Protein AF-V9KA18-F1 (afdb_monomer)

Organism: Callorhinchus milii (NCBI:txid7868)

Mean predicted aligned error: 13.76 Å

Secondary structure (DSSP, 8-state):
-HHHHHHHHHHHHHHHHTTSSGGGG-GGGS-B-TTSPBP---HHHHHHHHHHHHHHHHHHHHHHTT-HHHHHHHHHHHHHHHTTS-HHHHHH-SHHHHHHHHHHHHHHHTT-GGGHHHHHHHHHHHHHHHHHHH-TTSHHHHHHHS--TTTHHHHHHHHHHHHHHHHHTT-HHHHHHHHHHHHHHHHHH---HHHHHHHHHTT--HHHHHHHHHHTTT-HHHHHHHHHHHHHHHHHHHHHHHHHHHHHHHHHHHHHHTTT--HHHHHHHHHHTTT-HHHHHHHHHH-GGGG-TTTTSPSS-------HHHHHHHHHTT--HHHHHHHHHHTTT-HHHHHHHHHHTTT---HHHHSS---PPP-----S-HHHHHHHHHHHHHHHHHHTTS-SSTTGGG----HHHHHHHHHHHHHHHHHHHH--

Solvent-accessible surface area (backbone atoms only — not comparable to full-atom values): 23357 Å² total; per-residue (Å²): 111,69,67,63,53,48,49,50,50,16,26,50,48,47,38,71,32,74,72,46,46,90,64,76,77,52,68,64,73,54,58,48,47,102,82,72,46,76,55,94,65,61,74,84,39,43,40,35,45,38,32,14,53,48,31,36,32,49,12,49,52,27,46,78,69,67,37,39,71,65,11,40,57,29,34,53,53,14,52,61,29,48,69,70,39,56,72,66,60,61,47,70,44,58,65,65,26,53,48,31,51,51,45,41,50,30,33,62,79,67,65,44,67,91,45,50,68,59,40,53,54,31,48,51,53,18,52,59,36,46,32,64,56,22,31,89,82,39,55,51,34,30,76,74,69,76,49,52,49,52,64,47,54,56,53,26,53,49,29,37,52,51,14,55,54,29,46,80,69,68,38,56,70,64,15,51,52,26,41,50,54,20,48,56,45,45,67,71,58,58,67,60,68,68,58,30,53,54,42,33,76,76,74,41,50,68,60,55,26,48,54,21,20,36,58,37,80,65,33,67,68,57,11,52,52,52,46,53,51,49,53,50,54,51,50,51,50,55,50,52,52,53,52,50,53,52,49,55,51,51,51,50,37,50,57,38,35,75,74,71,42,52,71,66,36,29,49,50,30,26,57,78,32,36,69,30,68,66,53,15,46,52,48,53,75,74,32,68,81,58,67,56,82,75,72,78,54,80,73,95,74,75,72,61,81,73,47,72,66,62,34,47,58,46,24,72,75,74,38,51,62,69,44,30,46,55,31,25,64,74,48,66,60,36,63,67,63,24,50,53,54,27,64,76,41,81,48,45,84,59,71,72,68,78,74,48,80,90,76,81,82,89,85,88,78,96,66,88,51,66,67,58,52,53,50,54,50,54,52,49,55,40,34,51,63,51,51,72,47,48,62,94,48,89,60,54,88,56,67,67,86,56,59,70,58,50,52,51,50,52,53,54,52,54,50,50,53,53,53,54,64,72,75,107

Foldseek 3Di:
DVVLVLLLLLLLLCLVCVLFDPVVLQLQLQDDAPLSHGDDDDNQLSSLQSSLVLLQLVLVLCVVVVNLVSSLVSLVVSLVSVVSHDPVVLLRDLSNLLSLLSNLVSCVSVVVLVCLVVNVVSLVVSLVSLCSHQNNVSVNVCVVPVFCQLVLVSVLSSLLSVLVSCVSVVNLVSNVVSLVVSVVSCVQLAEDVVLLVVLVVVVDDSLLSSVLCSRVSNDNVSSNVVSVVVVVSVVVVVVVVVVVVVVLLVVLLVVVVVVPFDSQLSVVLCVVRSNDSVSSVVCPVPDVVSRDPPVPPPDPPPPLPQDPVLLVVLVVVVADSVLSVLLCSLVVNDSVSSNVQCVVVVRHHDPVSVPDDDDDDDDDDPDDVVVVVVVVVSSVVSNVVSSVSRDSDNSVSSSDNCPVSVVSSVVSVVVSVVVVVVVD

Structure (mmCIF, N/CA/C/O backbone):
data_AF-V9KA18-F1
#
_entry.id   AF-V9KA18-F1
#
loop_
_atom_site.group_PDB
_atom_site.id
_atom_site.type_symbol
_atom_site.label_atom_id
_atom_site.label_alt_id
_atom_site.label_comp_id
_atom_site.label_asym_id
_atom_site.label_entity_id
_atom_site.label_seq_id
_atom_site.pdbx_PDB_ins_code
_atom_site.Cartn_x
_atom_site.Cartn_y
_atom_site.Cartn_z
_atom_site.occupancy
_atom_site.B_iso_or_equiv
_atom_site.auth_seq_id
_atom_site.auth_comp_id
_atom_site.auth_asym_id
_atom_site.auth_atom_id
_atom_s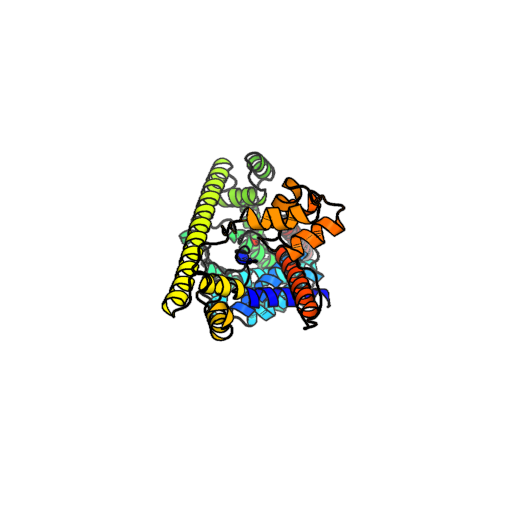ite.pdbx_PDB_model_num
ATOM 1 N N . THR A 1 1 ? -13.739 -15.375 -12.614 1.00 59.53 1 THR A N 1
ATOM 2 C CA . THR A 1 1 ? -12.622 -16.321 -12.857 1.00 59.53 1 THR A CA 1
ATOM 3 C C . THR A 1 1 ? -11.679 -15.851 -13.959 1.00 59.53 1 THR A C 1
ATOM 5 O O . THR A 1 1 ? -10.489 -15.765 -13.699 1.00 59.53 1 THR A O 1
ATOM 8 N N . LEU A 1 2 ? -12.179 -15.458 -15.142 1.00 61.69 2 LEU A N 1
ATOM 9 C CA . LEU A 1 2 ? -11.353 -14.976 -16.269 1.00 61.69 2 LEU A CA 1
ATOM 10 C C . LEU A 1 2 ? -10.504 -13.725 -15.956 1.00 61.69 2 LEU A C 1
ATOM 12 O O . LEU A 1 2 ? -9.300 -13.747 -16.187 1.00 61.69 2 LEU A O 1
ATOM 16 N N . PHE A 1 3 ? -11.082 -12.674 -15.359 1.00 65.62 3 PHE A N 1
ATOM 17 C CA . PHE A 1 3 ? -10.333 -11.456 -14.996 1.00 65.62 3 PHE A CA 1
ATOM 18 C C . PHE A 1 3 ? -9.214 -11.714 -13.973 1.00 65.62 3 PHE A C 1
ATOM 20 O O . PHE A 1 3 ? -8.091 -11.266 -14.173 1.00 65.62 3 PHE A O 1
ATOM 27 N N . ARG A 1 4 ? -9.471 -12.528 -12.938 1.00 76.06 4 ARG A N 1
ATOM 28 C CA . ARG A 1 4 ? -8.441 -12.955 -11.968 1.00 76.06 4 ARG A CA 1
ATOM 29 C C . ARG A 1 4 ? -7.307 -13.737 -12.633 1.00 76.06 4 ARG A C 1
ATOM 31 O O . ARG A 1 4 ? -6.144 -13.482 -12.340 1.00 76.06 4 ARG A O 1
ATOM 38 N N . SER A 1 5 ? -7.630 -14.631 -13.572 1.00 80.44 5 SER A N 1
ATOM 39 C CA . SER A 1 5 ? -6.621 -15.353 -14.360 1.00 80.44 5 SER A CA 1
ATOM 40 C C . SER A 1 5 ? -5.790 -14.413 -15.237 1.00 80.44 5 SER A C 1
ATOM 42 O O . SER A 1 5 ? -4.588 -14.621 -15.379 1.00 80.44 5 SER A O 1
ATOM 44 N N . ARG A 1 6 ? -6.410 -13.374 -15.811 1.00 84.19 6 ARG A N 1
ATOM 45 C CA . ARG A 1 6 ? -5.726 -12.376 -16.641 1.00 84.19 6 ARG A CA 1
ATOM 46 C C . ARG A 1 6 ? -4.792 -11.489 -15.814 1.00 84.19 6 ARG A C 1
ATOM 48 O O . ARG A 1 6 ? -3.636 -11.339 -16.191 1.00 84.19 6 ARG A O 1
ATOM 55 N N . THR A 1 7 ? -5.244 -10.983 -14.663 1.00 83.50 7 THR A N 1
ATOM 56 C CA . THR A 1 7 ? -4.387 -10.224 -13.733 1.00 83.50 7 THR A CA 1
ATOM 57 C C . THR A 1 7 ? -3.218 -11.073 -13.243 1.00 83.50 7 THR A C 1
ATOM 59 O O . THR A 1 7 ? -2.086 -10.603 -13.249 1.00 83.50 7 THR A O 1
ATOM 62 N N . ARG A 1 8 ? -3.465 -12.340 -12.872 1.00 84.69 8 ARG A N 1
ATOM 63 C CA . ARG A 1 8 ? -2.402 -13.272 -12.472 1.00 84.69 8 ARG A CA 1
ATOM 64 C C . ARG A 1 8 ? -1.380 -13.457 -13.595 1.00 84.69 8 ARG A C 1
ATOM 66 O O . ARG A 1 8 ? -0.191 -13.334 -13.332 1.00 84.69 8 ARG A O 1
ATOM 73 N N . LYS A 1 9 ? -1.827 -13.650 -14.842 1.00 85.81 9 LYS A N 1
ATOM 74 C CA . LYS A 1 9 ? -0.933 -13.719 -16.009 1.00 85.81 9 LYS A CA 1
ATOM 75 C C . LYS A 1 9 ? -0.104 -12.438 -16.162 1.00 85.81 9 LYS A C 1
ATOM 77 O O . LYS A 1 9 ? 1.099 -12.524 -16.365 1.00 85.81 9 LYS A O 1
ATOM 82 N N . GLY A 1 10 ? -0.708 -11.259 -16.012 1.00 83.56 10 GLY A N 1
ATOM 83 C CA . GLY A 1 10 ? 0.020 -9.986 -16.070 1.00 83.56 10 GLY A CA 1
ATOM 84 C C . GLY A 1 10 ? 1.056 -9.816 -14.967 1.00 83.56 10 GLY A C 1
ATOM 85 O O . GLY A 1 10 ? 2.183 -9.414 -15.234 1.00 83.56 10 GLY A O 1
ATOM 86 N N . ALA A 1 11 ? 0.709 -10.197 -13.742 1.00 81.06 11 ALA A N 1
ATOM 87 C CA . ALA A 1 11 ? 1.622 -10.173 -12.610 1.00 81.06 11 ALA A CA 1
ATOM 88 C C . ALA A 1 11 ? 2.770 -11.190 -12.761 1.00 81.06 11 ALA A C 1
ATOM 90 O O . ALA A 1 11 ? 3.915 -10.898 -12.426 1.00 81.06 11 ALA A O 1
ATOM 91 N N . GLU A 1 12 ? 2.500 -12.369 -13.325 1.00 83.25 12 GLU A N 1
ATOM 92 C CA . GLU A 1 12 ? 3.531 -13.350 -13.672 1.00 83.25 12 GLU A CA 1
ATOM 93 C C . GLU A 1 12 ? 4.457 -12.843 -14.778 1.00 83.25 12 GLU A C 1
ATOM 95 O O . GLU A 1 12 ? 5.667 -13.060 -14.691 1.00 83.25 12 GLU A O 1
ATOM 100 N N . LEU A 1 13 ? 3.913 -12.160 -15.790 1.00 79.69 13 LEU A N 1
ATOM 101 C CA . LEU A 1 13 ? 4.702 -11.506 -16.829 1.00 79.69 13 LEU A CA 1
ATOM 102 C C . LEU A 1 13 ? 5.580 -10.412 -16.216 1.00 79.69 13 LEU A C 1
ATOM 104 O O . LEU A 1 13 ? 6.781 -10.423 -16.462 1.00 79.69 13 LEU A O 1
ATOM 108 N N . LEU A 1 14 ? 5.042 -9.552 -15.347 1.00 76.56 14 LEU A N 1
ATOM 109 C CA . LEU A 1 14 ? 5.819 -8.550 -14.606 1.00 76.56 14 LEU A CA 1
ATOM 110 C C . LEU A 1 14 ? 6.937 -9.184 -13.772 1.00 76.56 14 LEU A C 1
ATOM 112 O O . LEU A 1 14 ? 8.070 -8.716 -13.799 1.00 76.56 14 LEU A O 1
ATOM 116 N N . ALA A 1 15 ? 6.658 -10.287 -13.080 1.00 72.75 15 ALA A N 1
ATOM 117 C CA . ALA A 1 15 ? 7.648 -10.984 -12.267 1.00 72.75 15 ALA A CA 1
ATOM 118 C C . ALA A 1 15 ? 8.763 -11.641 -13.102 1.00 72.75 15 ALA A C 1
ATOM 120 O O . ALA A 1 15 ? 9.920 -11.653 -12.689 1.00 72.75 15 ALA A O 1
ATOM 121 N N . GLN A 1 16 ? 8.431 -12.173 -14.282 1.00 69.81 16 GLN A N 1
ATOM 122 C CA . GLN A 1 16 ? 9.397 -12.761 -15.221 1.00 69.81 16 GLN A CA 1
ATOM 123 C C . GLN A 1 16 ? 10.212 -11.693 -15.967 1.00 69.81 16 GLN A C 1
ATOM 125 O O . GLN A 1 16 ? 11.377 -11.916 -16.303 1.00 69.81 16 GLN A O 1
ATOM 130 N N . HIS A 1 17 ? 9.608 -10.527 -16.209 1.00 60.56 17 HIS A N 1
ATOM 131 C CA . HIS A 1 17 ? 10.189 -9.429 -16.978 1.00 60.56 17 HIS A CA 1
ATOM 132 C C . HIS A 1 17 ? 10.737 -8.286 -16.115 1.00 60.56 17 HIS A C 1
ATOM 134 O O . HIS A 1 17 ? 11.317 -7.355 -16.669 1.00 60.56 17 HIS A O 1
ATOM 140 N N . GLY A 1 18 ? 10.652 -8.369 -14.783 1.00 50.78 18 GLY A N 1
ATOM 141 C CA . GLY A 1 18 ? 11.200 -7.389 -13.833 1.00 50.78 18 GLY A CA 1
ATOM 142 C C . GLY A 1 18 ? 12.729 -7.245 -13.867 1.00 50.78 18 GLY A C 1
ATOM 143 O O . GLY A 1 18 ? 13.289 -6.416 -13.160 1.00 50.78 18 GLY A O 1
ATOM 144 N N . GLU A 1 19 ? 13.416 -8.038 -14.695 1.00 48.03 19 GLU A N 1
ATOM 145 C CA . GLU A 1 19 ? 14.830 -7.853 -15.065 1.00 48.03 19 GLU A CA 1
ATOM 146 C C . GLU A 1 19 ? 15.029 -7.447 -16.538 1.00 48.03 19 GLU A C 1
ATOM 148 O O . GLU A 1 19 ? 16.127 -7.062 -16.919 1.00 48.03 19 GLU A O 1
ATOM 153 N N . ASN A 1 20 ? 13.978 -7.521 -17.359 1.00 47.25 20 ASN A N 1
ATOM 154 C CA . ASN A 1 20 ? 14.028 -7.615 -18.821 1.00 47.25 20 ASN A CA 1
ATOM 155 C C . ASN A 1 20 ? 13.027 -6.689 -19.549 1.00 47.25 20 ASN A C 1
ATOM 157 O O . ASN A 1 20 ? 12.628 -7.004 -20.668 1.00 47.25 20 ASN A O 1
ATOM 161 N N . THR A 1 21 ? 12.575 -5.572 -18.973 1.00 42.31 21 THR A N 1
ATOM 162 C CA . THR A 1 21 ? 11.735 -4.618 -19.728 1.00 42.31 21 THR A CA 1
ATOM 163 C C . THR A 1 21 ? 12.109 -3.162 -19.475 1.00 42.31 21 THR A C 1
ATOM 165 O O . THR A 1 21 ? 12.494 -2.781 -18.372 1.00 42.31 21 THR A O 1
ATOM 168 N N . ASP A 1 22 ? 11.885 -2.315 -20.487 1.00 42.19 22 ASP A N 1
ATOM 169 C CA . ASP A 1 22 ? 11.854 -0.845 -20.368 1.00 42.19 22 ASP A CA 1
ATOM 170 C C . ASP A 1 22 ? 10.836 -0.343 -19.314 1.00 42.19 22 ASP A C 1
ATOM 172 O O . ASP A 1 22 ? 10.867 0.816 -18.904 1.00 42.19 22 ASP A O 1
ATOM 176 N N . LEU A 1 23 ? 10.017 -1.251 -18.769 1.00 42.22 23 LEU A N 1
ATOM 177 C CA . LEU A 1 23 ? 9.255 -1.139 -17.519 1.00 42.22 23 LEU A CA 1
ATOM 178 C C . LEU A 1 23 ? 10.115 -0.950 -16.259 1.00 42.22 23 LEU A C 1
ATOM 180 O O . LEU A 1 23 ? 9.571 -0.823 -15.169 1.00 42.22 23 LEU A O 1
ATOM 184 N N . SER A 1 24 ? 11.436 -0.808 -16.389 1.00 42.56 24 SER A N 1
ATOM 185 C CA . SER A 1 24 ? 12.312 -0.214 -15.362 1.00 42.56 24 SER A CA 1
ATOM 186 C C . SER A 1 24 ? 11.856 1.176 -14.857 1.00 42.56 24 SER A C 1
ATOM 188 O O . SER A 1 24 ? 12.426 1.706 -13.898 1.00 42.56 24 SER A O 1
ATOM 190 N N . ASN A 1 25 ? 10.829 1.758 -15.489 1.00 41.31 25 ASN A N 1
ATOM 191 C CA . ASN A 1 25 ? 10.071 2.925 -15.039 1.00 41.31 25 ASN A CA 1
ATOM 192 C C . ASN A 1 25 ? 8.912 2.616 -14.069 1.00 41.31 25 ASN A C 1
ATOM 194 O O . ASN A 1 25 ? 8.210 3.552 -13.701 1.00 41.31 25 ASN A O 1
ATOM 198 N N . ALA A 1 26 ? 8.714 1.368 -13.628 1.00 45.62 26 ALA A N 1
ATOM 199 C CA . ALA A 1 26 ? 7.808 1.005 -12.536 1.00 45.62 26 ALA A CA 1
ATOM 200 C C . ALA A 1 26 ? 8.612 0.776 -11.234 1.00 45.62 26 ALA A C 1
ATOM 202 O O . ALA A 1 26 ? 8.811 -0.369 -10.825 1.00 45.62 26 ALA A O 1
ATOM 203 N N . PRO A 1 27 ? 9.116 1.845 -10.580 1.00 49.53 27 PRO A N 1
ATOM 204 C CA . PRO A 1 27 ? 9.949 1.753 -9.376 1.00 49.53 27 PRO A CA 1
ATOM 205 C C . PRO A 1 27 ? 9.250 1.058 -8.197 1.00 49.53 27 PRO A C 1
ATOM 207 O O . PRO A 1 27 ? 9.920 0.641 -7.265 1.00 49.53 27 PRO A O 1
ATOM 210 N N . TYR A 1 28 ? 7.925 0.894 -8.244 1.00 48.34 28 TYR A N 1
ATOM 211 C CA . TYR A 1 28 ? 7.129 0.294 -7.172 1.00 48.34 28 TYR A CA 1
ATOM 212 C C . TYR A 1 28 ? 7.366 -1.216 -6.970 1.00 48.34 28 TYR A C 1
ATOM 214 O O . TYR A 1 28 ? 7.125 -1.741 -5.887 1.00 48.34 28 TYR A O 1
ATOM 222 N N . LEU A 1 29 ? 7.839 -1.938 -7.995 1.00 57.94 29 LEU A N 1
ATOM 223 C CA . LEU A 1 29 ? 8.085 -3.387 -7.904 1.00 57.94 29 LEU A CA 1
ATOM 224 C C . LEU A 1 29 ? 9.503 -3.736 -7.423 1.00 57.94 29 LEU A C 1
ATOM 226 O O . LEU A 1 29 ? 9.809 -4.911 -7.205 1.00 57.94 29 LEU A O 1
ATOM 230 N N . GLU A 1 30 ? 10.373 -2.737 -7.250 1.00 63.66 30 GLU A N 1
ATOM 231 C CA . GLU A 1 30 ? 11.628 -2.907 -6.526 1.00 63.66 30 GLU A CA 1
ATOM 232 C C . GLU A 1 30 ? 11.333 -2.783 -5.030 1.00 63.66 30 GLU A C 1
ATOM 234 O O . GLU A 1 30 ? 10.912 -1.739 -4.540 1.00 63.66 30 GLU A O 1
ATOM 239 N N . VAL A 1 31 ? 11.531 -3.872 -4.291 1.00 67.62 31 VAL A N 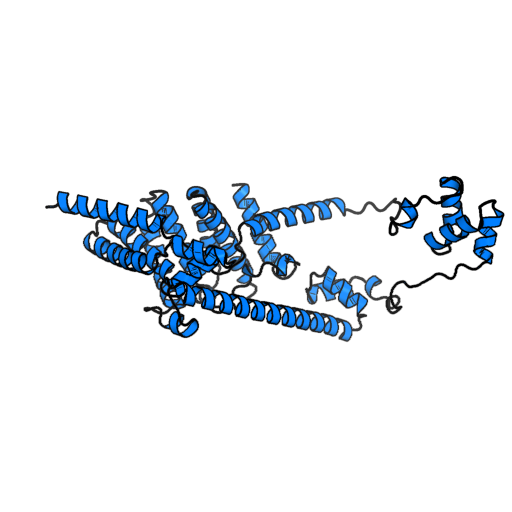1
ATOM 240 C CA . VAL A 1 31 ? 11.327 -3.849 -2.844 1.00 67.62 31 VAL A CA 1
ATOM 241 C C . VAL A 1 31 ? 12.407 -3.003 -2.209 1.00 67.62 31 VAL A C 1
ATOM 243 O O . VAL A 1 31 ? 13.597 -3.309 -2.314 1.00 67.62 31 VAL A O 1
ATOM 246 N N . ALA A 1 32 ? 11.966 -1.955 -1.534 1.00 68.81 32 ALA A N 1
ATOM 247 C CA . ALA A 1 32 ? 12.824 -1.023 -0.849 1.00 68.81 32 ALA A CA 1
ATOM 248 C C . ALA A 1 32 ? 12.699 -1.148 0.671 1.00 68.81 32 ALA A C 1
ATOM 250 O O . ALA A 1 32 ? 11.693 -1.610 1.210 1.00 68.81 32 ALA A O 1
ATOM 251 N N . ASP A 1 33 ? 13.750 -0.736 1.370 1.00 68.31 33 ASP A N 1
ATOM 252 C CA . ASP A 1 33 ? 13.700 -0.508 2.803 1.00 68.31 33 ASP A CA 1
ATOM 253 C C . ASP A 1 33 ? 12.853 0.730 3.133 1.00 68.31 33 ASP A C 1
ATOM 255 O O . ASP A 1 33 ? 12.396 1.477 2.269 1.00 68.31 33 ASP A O 1
ATOM 259 N N . GLN A 1 34 ? 12.694 1.001 4.425 1.00 64.62 34 GLN A N 1
ATOM 260 C CA . GLN A 1 34 ? 11.938 2.151 4.928 1.00 64.62 34 GLN A CA 1
ATOM 261 C C . GLN A 1 34 ? 12.526 3.521 4.519 1.00 64.62 34 GLN A C 1
ATOM 263 O O . GLN A 1 34 ? 11.969 4.553 4.881 1.00 64.62 34 GLN A O 1
ATOM 268 N N . LYS A 1 35 ? 13.656 3.575 3.804 1.00 64.38 35 LYS A N 1
ATOM 269 C CA . LYS A 1 35 ? 14.259 4.795 3.244 1.00 64.38 35 LYS A CA 1
ATOM 270 C C . LYS A 1 35 ? 14.186 4.833 1.713 1.00 64.38 35 LYS A C 1
ATOM 272 O O . LYS A 1 35 ? 14.836 5.692 1.115 1.00 64.38 35 LYS A O 1
ATOM 277 N N . GLY A 1 36 ? 13.437 3.923 1.090 1.00 66.69 36 GLY A N 1
ATOM 278 C CA . GLY A 1 36 ? 13.320 3.827 -0.362 1.00 66.69 36 GLY A CA 1
ATOM 279 C C . GLY A 1 36 ? 14.560 3.223 -1.029 1.00 66.69 36 GLY A C 1
ATOM 280 O O . GLY A 1 36 ? 14.762 3.420 -2.222 1.00 66.69 36 GLY A O 1
ATOM 281 N N . ARG A 1 37 ? 15.436 2.527 -0.284 1.00 68.75 37 ARG A N 1
ATOM 282 C CA . ARG A 1 37 ? 16.636 1.891 -0.855 1.00 68.75 37 ARG A CA 1
ATOM 283 C C . ARG A 1 37 ? 16.340 0.445 -1.241 1.00 68.75 37 ARG A C 1
ATOM 285 O O . ARG A 1 37 ? 15.856 -0.292 -0.386 1.00 68.75 37 ARG A O 1
ATOM 292 N N . PRO A 1 38 ? 16.693 -0.007 -2.452 1.00 69.69 38 PRO A N 1
ATOM 293 C CA . PRO A 1 38 ? 16.394 -1.364 -2.895 1.00 69.69 38 PRO A CA 1
ATOM 294 C C . PRO A 1 38 ? 17.092 -2.414 -2.020 1.00 69.69 38 PRO A C 1
ATOM 296 O O . PRO A 1 38 ? 18.284 -2.303 -1.715 1.00 69.69 38 PRO A O 1
ATOM 299 N N . ILE A 1 39 ? 16.352 -3.454 -1.644 1.00 70.75 39 ILE A N 1
ATOM 300 C CA . ILE A 1 39 ? 16.846 -4.594 -0.869 1.00 70.75 39 ILE A CA 1
ATOM 301 C C . ILE A 1 39 ? 17.178 -5.739 -1.838 1.00 70.75 39 ILE A C 1
ATOM 303 O O . ILE A 1 39 ? 16.359 -6.078 -2.696 1.00 70.75 39 ILE A O 1
ATOM 307 N N . PRO A 1 40 ? 18.358 -6.377 -1.723 1.00 66.25 40 PRO A N 1
ATOM 308 C CA . PRO A 1 40 ? 18.678 -7.546 -2.530 1.00 66.25 40 PRO A CA 1
ATOM 309 C C . PRO A 1 40 ? 17.794 -8.727 -2.114 1.00 66.25 40 PRO A C 1
ATOM 311 O O . PRO A 1 40 ? 17.902 -9.235 -1.001 1.00 66.25 40 PRO A O 1
ATOM 314 N N . ILE A 1 41 ? 16.933 -9.179 -3.025 1.00 69.44 41 ILE A N 1
ATOM 315 C CA . ILE A 1 41 ? 16.049 -10.329 -2.815 1.00 69.44 41 ILE A CA 1
ATOM 316 C C . ILE A 1 41 ? 16.559 -11.528 -3.620 1.00 69.44 41 ILE A C 1
ATOM 318 O O . ILE A 1 41 ? 16.829 -11.376 -4.817 1.00 69.44 41 ILE A O 1
ATOM 322 N N . PRO A 1 42 ? 16.653 -12.728 -3.016 1.00 71.69 42 PRO A N 1
ATOM 323 C CA . PRO A 1 42 ? 16.929 -13.958 -3.746 1.00 71.69 42 PRO A CA 1
ATOM 324 C C . PRO A 1 42 ? 15.990 -14.149 -4.943 1.00 71.69 42 PRO A C 1
ATOM 326 O O . PRO A 1 42 ? 14.770 -14.038 -4.821 1.00 71.69 42 PRO A O 1
ATOM 329 N N . ALA A 1 43 ? 16.549 -14.506 -6.101 1.00 67.81 43 ALA A N 1
ATOM 330 C CA . ALA A 1 43 ? 15.786 -14.652 -7.346 1.00 67.81 43 ALA A CA 1
ATOM 331 C C . ALA A 1 43 ? 14.618 -15.654 -7.236 1.00 67.81 43 ALA A C 1
ATOM 333 O O . ALA A 1 43 ? 13.584 -15.469 -7.875 1.00 67.81 43 ALA A O 1
ATOM 334 N N . VAL A 1 44 ? 14.765 -16.681 -6.389 1.00 68.56 44 VAL A N 1
ATOM 335 C CA . VAL A 1 44 ? 13.738 -17.706 -6.132 1.00 68.56 44 VAL A CA 1
ATOM 336 C C . VAL A 1 44 ? 12.488 -17.102 -5.481 1.00 68.56 44 VAL A C 1
ATOM 338 O O . VAL A 1 44 ? 11.371 -17.471 -5.833 1.00 68.56 44 VAL A O 1
ATOM 341 N N . GLU A 1 45 ? 12.665 -16.137 -4.578 1.00 77.06 45 GLU A N 1
ATOM 342 C CA . GLU A 1 45 ? 11.573 -15.516 -3.816 1.00 77.06 45 GLU A CA 1
ATOM 343 C C . GLU A 1 45 ? 11.017 -14.268 -4.511 1.00 77.06 45 GLU A C 1
ATOM 345 O O . GLU A 1 45 ? 9.838 -13.943 -4.368 1.00 77.06 45 GLU A O 1
ATOM 350 N N . LYS A 1 46 ? 11.837 -13.608 -5.339 1.00 77.44 46 LYS A N 1
ATOM 351 C CA . LYS A 1 46 ? 11.475 -12.396 -6.085 1.00 77.44 46 LYS A CA 1
ATOM 352 C C . LYS A 1 46 ? 10.195 -12.572 -6.905 1.00 77.44 46 LYS A C 1
ATOM 354 O O . LYS A 1 46 ? 9.344 -11.687 -6.899 1.00 77.44 46 LYS A O 1
ATOM 359 N N . LYS A 1 47 ? 10.024 -13.721 -7.574 1.00 79.81 47 LYS A N 1
ATOM 360 C CA . LYS A 1 47 ? 8.834 -13.983 -8.400 1.00 79.81 47 LYS A CA 1
ATOM 361 C C . LYS A 1 47 ? 7.550 -14.008 -7.566 1.00 79.81 47 LYS A C 1
ATOM 363 O O . LYS A 1 47 ? 6.571 -13.368 -7.943 1.00 79.81 47 LYS A O 1
ATOM 368 N N . ALA A 1 48 ? 7.559 -14.748 -6.456 1.00 85.62 48 ALA A N 1
ATOM 369 C CA . ALA A 1 48 ? 6.408 -14.862 -5.564 1.00 85.62 48 ALA A CA 1
ATOM 370 C C . ALA A 1 48 ? 6.066 -13.509 -4.932 1.00 85.62 48 ALA A C 1
ATOM 372 O O . ALA A 1 48 ? 4.902 -13.126 -4.886 1.00 85.62 48 ALA A O 1
ATOM 373 N N . LEU A 1 49 ? 7.088 -12.751 -4.533 1.00 84.88 49 LEU A N 1
ATOM 374 C CA . LEU A 1 49 ? 6.917 -11.445 -3.914 1.00 84.88 49 LEU A CA 1
ATOM 375 C C . LEU A 1 49 ? 6.321 -10.405 -4.870 1.00 84.88 49 LEU A C 1
ATOM 377 O O . LEU A 1 49 ? 5.352 -9.742 -4.512 1.00 84.88 49 LEU A O 1
ATOM 381 N N . VAL A 1 50 ? 6.844 -10.302 -6.097 1.00 82.44 50 VAL A N 1
ATOM 382 C CA . VAL A 1 50 ? 6.300 -9.395 -7.125 1.00 82.44 50 VAL A CA 1
ATOM 383 C C . VAL A 1 50 ? 4.849 -9.747 -7.440 1.00 82.44 50 VAL A C 1
ATOM 385 O O . VAL A 1 50 ? 3.998 -8.859 -7.504 1.00 82.44 50 VAL A O 1
ATOM 388 N N . LEU A 1 51 ? 4.547 -11.039 -7.592 1.00 86.44 51 LEU A N 1
ATOM 389 C CA . LEU A 1 51 ? 3.185 -11.509 -7.828 1.00 86.44 51 LEU A CA 1
ATOM 390 C C . LEU A 1 51 ? 2.257 -11.145 -6.659 1.00 86.44 51 LEU A C 1
ATOM 392 O O . LEU A 1 51 ? 1.171 -10.612 -6.888 1.00 86.44 51 LEU A O 1
ATOM 396 N N . ALA A 1 52 ? 2.697 -11.374 -5.422 1.00 89.81 52 ALA A N 1
ATOM 397 C CA . ALA A 1 52 ? 1.935 -11.056 -4.222 1.00 89.81 52 ALA A CA 1
ATOM 398 C C . ALA A 1 52 ? 1.647 -9.551 -4.100 1.00 89.81 52 ALA A C 1
ATOM 400 O O . ALA A 1 52 ? 0.492 -9.170 -3.927 1.00 89.81 52 ALA A O 1
ATOM 401 N N . MET A 1 53 ? 2.661 -8.694 -4.271 1.00 87.62 53 MET A N 1
ATOM 402 C CA . MET A 1 53 ? 2.507 -7.232 -4.240 1.00 87.62 53 MET A CA 1
ATOM 403 C C . MET A 1 53 ? 1.565 -6.733 -5.338 1.00 87.62 53 MET A C 1
ATOM 405 O O . MET A 1 53 ? 0.692 -5.911 -5.089 1.00 87.62 53 MET A O 1
ATOM 409 N N . THR A 1 54 ? 1.682 -7.283 -6.544 1.00 87.81 54 THR A N 1
ATOM 410 C CA . THR A 1 54 ? 0.832 -6.894 -7.675 1.00 87.81 54 THR A CA 1
ATOM 411 C C . THR A 1 54 ? -0.640 -7.244 -7.435 1.00 87.81 54 THR A C 1
ATOM 413 O O . THR A 1 54 ? -1.537 -6.441 -7.692 1.00 87.81 54 THR A O 1
ATOM 416 N N . LEU A 1 55 ? -0.909 -8.451 -6.927 1.00 91.62 55 LEU A N 1
ATOM 417 C CA . LEU A 1 55 ? -2.264 -8.877 -6.569 1.00 91.62 55 LEU A CA 1
ATOM 418 C C . LEU A 1 55 ? -2.816 -8.060 -5.395 1.00 91.62 55 LEU A C 1
ATOM 420 O O . LEU A 1 55 ? -4.002 -7.733 -5.385 1.00 91.62 55 LEU A O 1
ATOM 424 N N . HIS A 1 56 ? -1.954 -7.703 -4.442 1.00 93.31 56 HIS A N 1
ATOM 425 C CA . HIS A 1 56 ? -2.292 -6.834 -3.320 1.00 93.31 56 HIS A CA 1
ATOM 426 C C . HIS A 1 56 ? -2.740 -5.447 -3.806 1.00 93.31 56 HIS A C 1
ATOM 428 O O . HIS A 1 56 ? -3.832 -5.015 -3.435 1.00 93.31 56 HIS A O 1
ATOM 434 N N . GLU A 1 57 ? -1.998 -4.808 -4.721 1.00 91.25 57 GLU A N 1
ATOM 435 C CA . GLU A 1 57 ? -2.421 -3.532 -5.326 1.00 91.25 57 GLU A CA 1
ATOM 436 C C . GLU A 1 57 ? -3.754 -3.643 -6.057 1.00 91.25 57 GLU A C 1
ATOM 438 O O . GLU A 1 57 ? -4.632 -2.795 -5.888 1.00 91.25 57 GLU A O 1
ATOM 443 N N . LYS A 1 58 ? -3.958 -4.719 -6.826 1.00 91.38 58 LYS A N 1
ATOM 444 C CA . LYS A 1 58 ? -5.244 -4.942 -7.496 1.00 91.38 58 LYS A CA 1
ATOM 445 C C . LYS A 1 58 ? -6.381 -5.039 -6.477 1.00 91.38 58 LYS A C 1
ATOM 447 O O . LYS A 1 58 ? -7.440 -4.445 -6.682 1.00 91.38 58 LYS A O 1
ATOM 452 N N . GLY A 1 59 ? -6.159 -5.748 -5.369 1.00 94.38 59 GLY A N 1
ATOM 453 C CA . GLY A 1 59 ? -7.089 -5.816 -4.242 1.00 94.38 59 GLY A CA 1
ATOM 454 C C . GLY A 1 59 ? -7.418 -4.430 -3.688 1.00 94.38 59 GLY A C 1
ATOM 455 O O . GLY A 1 59 ? -8.594 -4.069 -3.605 1.00 94.38 59 GLY A O 1
ATOM 456 N N . ARG A 1 60 ? -6.399 -3.607 -3.415 1.00 93.50 60 ARG A N 1
ATOM 457 C CA . ARG A 1 60 ? -6.570 -2.215 -2.970 1.00 93.50 60 ARG A CA 1
ATOM 458 C C . ARG A 1 60 ? -7.349 -1.356 -3.960 1.00 93.50 60 ARG A C 1
ATOM 460 O O . ARG A 1 60 ? -8.202 -0.574 -3.543 1.00 93.50 60 ARG A O 1
ATOM 467 N N . ALA A 1 61 ? -7.102 -1.498 -5.260 1.00 92.56 61 ALA A N 1
ATOM 468 C CA . ALA A 1 61 ? -7.836 -0.764 -6.287 1.00 92.56 61 ALA A CA 1
ATOM 469 C C . ALA A 1 61 ? -9.346 -1.072 -6.244 1.00 92.56 61 ALA A C 1
ATOM 471 O O . ALA A 1 61 ? -10.167 -0.171 -6.434 1.00 92.56 61 ALA A O 1
ATOM 472 N N . PHE A 1 62 ? -9.731 -2.316 -5.932 1.00 94.81 62 PHE A N 1
ATOM 473 C CA . PHE A 1 62 ? -11.130 -2.677 -5.674 1.00 94.81 62 PHE A CA 1
ATOM 474 C C . PHE A 1 62 ? -11.647 -2.142 -4.332 1.00 94.81 62 PHE A C 1
ATOM 476 O O . PHE A 1 62 ? -12.777 -1.654 -4.282 1.00 94.81 62 PHE A O 1
ATOM 483 N N . MET A 1 63 ? -10.829 -2.136 -3.272 1.00 94.69 63 MET A N 1
ATOM 484 C CA . MET A 1 63 ? -11.203 -1.522 -1.986 1.00 94.69 63 MET A CA 1
ATOM 485 C C . MET A 1 63 ? -11.495 -0.025 -2.130 1.00 94.69 63 MET A C 1
ATOM 487 O O . MET A 1 63 ? -12.507 0.443 -1.618 1.00 94.69 63 MET A O 1
ATOM 491 N N . LYS A 1 64 ? -10.682 0.717 -2.897 1.00 92.25 64 LYS A N 1
ATOM 492 C CA . LYS A 1 64 ? -10.920 2.142 -3.211 1.00 92.25 64 LYS A CA 1
ATOM 493 C C . LYS A 1 64 ? -12.267 2.369 -3.914 1.00 92.25 64 LYS A C 1
ATOM 495 O O . LYS A 1 64 ? -12.874 3.424 -3.760 1.00 92.25 64 LYS A O 1
ATOM 500 N N . LYS A 1 65 ? -12.754 1.371 -4.661 1.00 94.44 65 LYS A N 1
ATOM 501 C CA . LYS A 1 65 ? -14.072 1.360 -5.326 1.00 94.44 65 LYS A CA 1
ATOM 502 C C . LYS A 1 65 ? -15.193 0.793 -4.441 1.00 94.44 65 LYS A C 1
ATOM 504 O O . LYS A 1 65 ? -16.323 0.689 -4.909 1.00 94.44 65 LYS A O 1
ATOM 509 N N . LYS A 1 66 ? -14.892 0.419 -3.192 1.00 95.06 66 LYS A N 1
ATOM 510 C CA . LYS A 1 66 ? -15.788 -0.259 -2.239 1.00 95.06 66 LYS A CA 1
ATOM 511 C C . LYS A 1 66 ? -16.336 -1.607 -2.727 1.00 95.06 66 LYS A C 1
ATOM 513 O O . LYS A 1 66 ? -17.326 -2.108 -2.199 1.00 95.06 66 LYS A O 1
ATOM 518 N N . ASP A 1 67 ? -15.679 -2.231 -3.705 1.00 96.94 67 ASP A N 1
ATOM 519 C CA . ASP A 1 67 ? -15.984 -3.600 -4.128 1.00 96.94 67 ASP A CA 1
ATOM 520 C C . ASP A 1 67 ? -15.177 -4.586 -3.276 1.00 96.94 67 ASP A C 1
ATOM 522 O O . ASP A 1 67 ? -14.147 -5.130 -3.686 1.00 96.94 67 ASP A O 1
ATOM 526 N N . TYR A 1 68 ? -15.637 -4.785 -2.040 1.00 97.19 68 TYR A N 1
ATOM 527 C CA . TYR A 1 68 ? -14.946 -5.635 -1.071 1.00 97.19 68 TYR A CA 1
ATOM 528 C C . TYR A 1 68 ? -14.982 -7.122 -1.445 1.00 97.19 68 TYR A C 1
ATOM 530 O O . TYR A 1 68 ? -14.092 -7.868 -1.040 1.00 97.19 68 TYR A O 1
ATOM 538 N N . VAL A 1 69 ? -15.968 -7.562 -2.240 1.00 96.50 69 VAL A N 1
ATOM 539 C CA . VAL A 1 69 ? -16.051 -8.953 -2.715 1.00 96.50 69 VAL A CA 1
ATOM 540 C C . VAL A 1 69 ? -14.897 -9.233 -3.667 1.00 96.50 69 VAL A C 1
ATOM 542 O O . VAL A 1 69 ? -14.137 -10.179 -3.451 1.00 96.50 69 VAL A O 1
ATOM 545 N N . SER A 1 70 ? -14.728 -8.400 -4.698 1.00 95.56 70 SER A N 1
ATOM 546 C CA . SER A 1 70 ? -13.613 -8.548 -5.635 1.00 95.56 70 SER A CA 1
ATOM 547 C C . SER A 1 70 ? -12.276 -8.329 -4.936 1.00 95.56 70 SER A C 1
ATOM 549 O O . SER A 1 70 ? -11.355 -9.118 -5.152 1.00 95.56 70 SER A O 1
ATOM 551 N N . ALA A 1 71 ? -12.178 -7.320 -4.061 1.00 97.00 71 ALA A N 1
ATOM 552 C CA . ALA A 1 71 ? -10.969 -7.057 -3.287 1.00 97.00 71 ALA A CA 1
ATOM 553 C C . ALA A 1 71 ? -10.521 -8.295 -2.504 1.00 97.00 71 ALA A C 1
ATOM 555 O O . ALA A 1 71 ? -9.399 -8.759 -2.697 1.00 97.00 71 ALA A O 1
ATOM 556 N N . LEU A 1 72 ? -11.409 -8.888 -1.699 1.00 96.94 72 LEU A N 1
ATOM 557 C CA . LEU A 1 72 ? -11.086 -10.045 -0.867 1.00 96.94 72 LEU A CA 1
ATOM 558 C C . LEU A 1 72 ? -10.516 -11.210 -1.687 1.00 96.94 72 LEU A C 1
ATOM 560 O O . LEU A 1 72 ? -9.553 -11.845 -1.268 1.00 96.94 72 LEU A O 1
ATOM 564 N N . LEU A 1 73 ? -11.059 -11.470 -2.879 1.00 95.69 73 LEU A N 1
ATOM 565 C CA . LEU A 1 73 ? -10.557 -12.534 -3.749 1.00 95.69 73 LEU A CA 1
ATOM 566 C C . LEU A 1 73 ? -9.099 -12.308 -4.180 1.00 95.69 73 LEU A C 1
ATOM 568 O O . LEU A 1 73 ? -8.317 -13.258 -4.185 1.00 95.69 73 LEU A O 1
ATOM 572 N N . TYR A 1 74 ? -8.737 -11.074 -4.533 1.00 95.69 74 TYR A N 1
ATOM 573 C CA . TYR A 1 74 ? -7.360 -10.720 -4.889 1.00 95.69 74 TYR A CA 1
ATOM 574 C C . TYR A 1 74 ? -6.433 -10.714 -3.671 1.00 95.69 74 TYR A C 1
ATOM 576 O O . TYR A 1 74 ? -5.305 -11.193 -3.768 1.00 95.69 74 TYR A O 1
ATOM 584 N N . LEU A 1 75 ? -6.909 -10.241 -2.516 1.00 96.69 75 LEU A N 1
ATOM 585 C CA . LEU A 1 75 ? -6.129 -10.227 -1.277 1.00 96.69 75 LEU A CA 1
ATOM 586 C C . LEU A 1 75 ? -5.821 -11.649 -0.779 1.00 96.69 75 LEU A C 1
ATOM 588 O O . LEU A 1 75 ? -4.708 -11.914 -0.335 1.00 96.69 75 LEU A O 1
ATOM 592 N N . LEU A 1 76 ? -6.761 -12.592 -0.904 1.00 96.38 76 LEU A N 1
ATOM 593 C CA . LEU A 1 76 ? -6.518 -14.002 -0.574 1.00 96.38 76 LEU A CA 1
ATOM 594 C C . LEU A 1 76 ? -5.546 -14.674 -1.557 1.00 96.38 76 LEU A C 1
ATOM 596 O O . LEU A 1 76 ? -4.720 -15.485 -1.139 1.00 96.38 76 LEU A O 1
ATOM 600 N N . ASP A 1 77 ? -5.600 -14.320 -2.848 1.00 94.38 77 ASP A N 1
ATOM 601 C CA . ASP A 1 77 ? -4.585 -14.767 -3.810 1.00 94.38 77 ASP A CA 1
ATOM 602 C C . ASP A 1 77 ? -3.202 -14.211 -3.439 1.00 94.38 77 ASP A C 1
ATOM 604 O O . ASP A 1 77 ? -2.225 -14.957 -3.446 1.00 94.38 77 ASP A O 1
ATOM 608 N N . ALA A 1 78 ? -3.115 -12.928 -3.072 1.00 94.00 78 ALA A N 1
ATOM 609 C CA . ALA A 1 78 ? -1.874 -12.306 -2.617 1.00 94.00 78 ALA A CA 1
ATOM 610 C C . ALA A 1 78 ? -1.327 -12.981 -1.347 1.00 94.00 78 ALA A C 1
ATOM 612 O O . ALA A 1 78 ? -0.129 -13.235 -1.260 1.00 94.00 78 ALA A O 1
ATOM 613 N N . ASP A 1 79 ? -2.194 -13.327 -0.391 1.00 94.75 79 ASP A N 1
ATOM 614 C CA . ASP A 1 79 ? -1.841 -14.002 0.868 1.00 94.75 79 ASP A CA 1
ATOM 615 C C . ASP A 1 79 ? -1.181 -15.362 0.607 1.00 94.75 79 ASP A C 1
ATOM 617 O O . ASP A 1 79 ? -0.139 -15.681 1.184 1.00 94.75 79 ASP A O 1
ATOM 621 N N . ALA A 1 80 ? -1.738 -16.130 -0.335 1.00 93.19 80 ALA A N 1
ATOM 622 C CA . ALA A 1 80 ? -1.178 -17.409 -0.755 1.00 93.19 80 ALA A CA 1
ATOM 623 C C . ALA A 1 80 ? 0.201 -17.265 -1.421 1.00 93.19 80 ALA A C 1
ATOM 625 O O . ALA A 1 80 ? 1.057 -18.134 -1.251 1.00 93.19 80 ALA A O 1
ATOM 626 N N . GLU A 1 81 ? 0.433 -16.187 -2.174 1.00 91.00 81 GLU A N 1
ATOM 627 C CA . GLU A 1 81 ? 1.723 -15.921 -2.821 1.00 91.00 81 GLU A CA 1
ATOM 628 C C . GLU A 1 81 ? 2.765 -15.389 -1.822 1.00 91.00 81 GLU A C 1
ATOM 630 O O . GLU A 1 81 ? 3.898 -15.870 -1.825 1.00 91.00 81 GLU A O 1
ATOM 635 N N . PHE A 1 82 ? 2.385 -14.509 -0.885 1.00 90.31 82 PHE A N 1
ATOM 636 C CA . PHE A 1 82 ? 3.257 -14.104 0.228 1.00 90.31 82 PHE A CA 1
ATOM 637 C C . PHE A 1 82 ? 3.672 -15.296 1.094 1.00 90.31 82 PHE A C 1
ATOM 639 O O . PHE A 1 82 ? 4.811 -15.346 1.553 1.00 90.31 82 PHE A O 1
ATOM 646 N N . GLY A 1 83 ? 2.789 -16.281 1.282 1.00 88.06 83 GLY A N 1
ATOM 647 C CA . GLY A 1 83 ? 3.099 -17.517 2.002 1.00 88.06 83 GLY A CA 1
ATOM 648 C C . GLY A 1 83 ? 4.211 -18.368 1.373 1.00 88.06 83 GLY A C 1
ATOM 649 O O . GLY A 1 83 ? 4.742 -19.249 2.047 1.00 88.06 83 GLY A O 1
ATOM 650 N N . LYS A 1 84 ? 4.588 -18.113 0.112 1.00 88.50 84 LYS A N 1
ATOM 651 C CA . LYS A 1 84 ? 5.709 -18.783 -0.572 1.00 88.50 84 LYS A CA 1
ATOM 652 C C . LYS A 1 84 ? 7.052 -18.082 -0.347 1.00 88.50 84 LYS A C 1
ATOM 654 O O . LYS A 1 84 ? 8.085 -18.659 -0.680 1.00 88.50 84 LYS A O 1
ATOM 659 N N . CYS A 1 85 ? 7.049 -16.859 0.182 1.00 84.88 85 CYS A N 1
ATOM 660 C CA . CYS A 1 85 ? 8.264 -16.113 0.495 1.00 84.88 85 CYS A CA 1
ATOM 661 C C . CYS A 1 85 ? 8.874 -16.589 1.823 1.00 84.88 85 CYS A C 1
ATOM 663 O O . CYS A 1 85 ? 8.163 -16.983 2.752 1.00 84.88 85 CYS A O 1
ATOM 665 N N . GLY A 1 86 ? 10.199 -16.520 1.929 1.00 80.00 86 GLY A N 1
ATOM 666 C CA . GLY A 1 86 ? 10.946 -16.861 3.130 1.00 80.00 86 GLY A CA 1
ATOM 667 C C . GLY A 1 86 ? 10.626 -15.928 4.297 1.00 80.00 86 GLY A C 1
ATOM 668 O O . GLY A 1 86 ? 10.254 -14.761 4.131 1.00 80.00 86 GLY A O 1
ATOM 669 N N . SER A 1 87 ? 10.785 -16.441 5.520 1.00 71.56 87 SER A N 1
ATOM 670 C CA . SER A 1 87 ? 10.436 -15.708 6.742 1.00 71.56 87 SER A CA 1
ATOM 671 C C . SER A 1 87 ? 11.213 -14.404 6.903 1.00 71.56 87 SER A C 1
ATOM 673 O O . SER A 1 87 ? 10.647 -13.442 7.410 1.00 71.56 87 SER A O 1
ATOM 675 N N . GLU A 1 88 ? 12.468 -14.350 6.452 1.00 74.81 88 GLU A N 1
ATOM 676 C CA . GLU A 1 88 ? 13.321 -13.161 6.559 1.00 74.81 88 GLU A CA 1
ATOM 677 C C . GLU A 1 88 ? 12.756 -11.984 5.754 1.00 74.81 88 GLU A C 1
ATOM 679 O O . GLU A 1 88 ? 12.549 -10.906 6.311 1.00 74.81 88 GLU A O 1
ATOM 684 N N . ILE A 1 89 ? 12.387 -12.197 4.487 1.00 74.00 89 ILE A N 1
ATOM 685 C CA . ILE A 1 89 ? 11.801 -11.142 3.646 1.00 74.00 89 ILE A CA 1
ATOM 686 C C . ILE A 1 89 ? 10.516 -10.613 4.276 1.00 74.00 89 ILE A C 1
ATOM 688 O O . ILE A 1 89 ? 10.359 -9.406 4.453 1.00 74.00 89 ILE A O 1
ATOM 692 N N . LEU A 1 90 ? 9.628 -11.516 4.697 1.00 73.38 90 LEU A N 1
ATOM 693 C CA . LEU A 1 90 ? 8.348 -11.149 5.299 1.00 73.38 90 LEU A CA 1
ATOM 694 C C . LEU A 1 90 ? 8.490 -10.421 6.651 1.00 73.38 90 LEU A C 1
ATOM 696 O O . LEU A 1 90 ? 7.500 -9.891 7.159 1.00 73.38 90 LEU A O 1
ATOM 700 N N . THR A 1 91 ? 9.667 -10.453 7.285 1.00 69.06 91 THR A N 1
ATOM 701 C CA . THR A 1 91 ? 9.951 -9.684 8.512 1.00 69.06 91 THR A CA 1
ATOM 702 C C . THR A 1 91 ? 10.533 -8.302 8.243 1.00 69.06 91 THR A C 1
ATOM 704 O O . THR A 1 91 ? 10.440 -7.432 9.106 1.00 69.06 91 THR A O 1
ATOM 707 N N . ILE A 1 92 ? 11.124 -8.092 7.065 1.00 66.25 92 ILE A N 1
ATOM 708 C CA . ILE A 1 92 ? 11.758 -6.824 6.693 1.00 66.25 92 ILE A CA 1
ATOM 709 C C . ILE A 1 92 ? 10.728 -5.853 6.107 1.00 66.25 92 ILE A C 1
ATOM 711 O O . ILE A 1 92 ? 10.805 -4.654 6.372 1.00 66.25 92 ILE A O 1
ATOM 715 N N . VAL A 1 93 ? 9.748 -6.367 5.358 1.00 73.62 93 VAL A N 1
ATOM 716 C CA . VAL A 1 93 ? 8.701 -5.557 4.720 1.00 73.62 93 VAL A CA 1
ATOM 717 C C . VAL A 1 93 ? 7.378 -5.621 5.482 1.00 73.62 93 VAL A C 1
ATOM 719 O O . VAL A 1 93 ? 6.950 -6.680 5.943 1.00 73.62 93 VAL A O 1
ATOM 722 N N . ASP A 1 94 ? 6.701 -4.482 5.583 1.00 83.19 94 ASP A N 1
ATOM 723 C CA . ASP A 1 94 ? 5.402 -4.343 6.249 1.00 83.19 94 ASP A CA 1
ATOM 724 C C . ASP A 1 94 ? 4.217 -4.731 5.346 1.00 83.19 94 ASP A C 1
ATOM 726 O O . ASP A 1 94 ? 3.130 -5.001 5.864 1.00 83.19 94 ASP A O 1
ATOM 730 N N . ASN A 1 95 ? 4.417 -4.859 4.026 1.00 87.94 95 ASN A N 1
ATOM 731 C CA . ASN A 1 95 ? 3.370 -5.169 3.042 1.00 87.94 95 ASN A CA 1
ATOM 732 C C . ASN A 1 95 ? 2.502 -6.366 3.444 1.00 87.94 95 ASN A C 1
ATOM 734 O O . ASN A 1 95 ? 1.277 -6.311 3.340 1.00 87.94 95 ASN A O 1
ATOM 738 N N . TYR A 1 96 ? 3.115 -7.438 3.951 1.00 89.81 96 TYR A N 1
ATOM 739 C CA . TYR A 1 96 ? 2.359 -8.621 4.352 1.00 89.81 96 TYR A CA 1
ATOM 740 C C . TYR A 1 96 ? 1.492 -8.364 5.592 1.00 89.81 96 TYR A C 1
ATOM 742 O O . TYR A 1 96 ? 0.385 -8.890 5.688 1.00 89.81 96 TYR A O 1
ATOM 750 N N . ALA A 1 97 ? 1.948 -7.527 6.528 1.00 92.00 97 ALA A N 1
ATOM 751 C CA . ALA A 1 97 ? 1.141 -7.116 7.673 1.00 92.00 97 ALA A CA 1
ATOM 752 C C . ALA A 1 97 ? -0.047 -6.248 7.236 1.00 92.00 97 ALA A C 1
ATOM 754 O O . ALA A 1 97 ? -1.166 -6.472 7.696 1.00 92.00 97 ALA A O 1
ATOM 755 N N . VAL A 1 98 ? 0.188 -5.315 6.308 1.00 93.94 98 VAL A N 1
ATOM 756 C CA . VAL A 1 98 ? -0.857 -4.477 5.703 1.00 93.94 98 VAL A CA 1
ATOM 757 C C . VAL A 1 98 ? -1.898 -5.343 4.990 1.00 93.94 98 VAL A C 1
ATOM 759 O O . VAL A 1 98 ? -3.091 -5.163 5.215 1.00 93.94 98 VAL A O 1
ATOM 762 N N . LEU A 1 99 ? -1.466 -6.354 4.230 1.00 95.44 99 LEU A N 1
ATOM 763 C CA . LEU A 1 99 ? -2.369 -7.312 3.592 1.00 95.44 99 LEU A CA 1
ATOM 764 C C . LEU A 1 99 ? -3.281 -8.012 4.608 1.00 95.44 99 LEU A C 1
ATOM 766 O O . LEU A 1 99 ? -4.487 -8.114 4.388 1.00 95.44 99 LEU A O 1
ATOM 770 N N . GLN A 1 100 ? -2.731 -8.478 5.737 1.00 96.62 100 GLN A N 1
ATOM 771 C CA . GLN A 1 100 ? -3.548 -9.116 6.775 1.00 96.62 100 GLN A CA 1
ATOM 772 C C . GLN A 1 100 ? -4.629 -8.163 7.310 1.00 96.62 100 GLN A C 1
ATOM 774 O O . GLN A 1 100 ? -5.756 -8.601 7.539 1.00 96.62 100 GLN A O 1
ATOM 779 N N . LEU A 1 101 ? -4.307 -6.876 7.498 1.00 97.25 101 LEU A N 1
ATOM 780 C CA . LEU A 1 101 ? -5.280 -5.868 7.931 1.00 97.25 101 LEU A CA 1
ATOM 781 C C . LEU A 1 101 ? -6.382 -5.659 6.887 1.00 97.25 101 LEU A C 1
ATOM 783 O O . LEU A 1 101 ? -7.555 -5.601 7.246 1.00 97.25 101 LEU A O 1
ATOM 787 N N . GLU A 1 102 ? -6.024 -5.572 5.608 1.00 97.44 102 GLU A N 1
ATOM 788 C CA . GLU A 1 102 ? -6.969 -5.334 4.513 1.00 97.44 102 GLU A CA 1
ATOM 789 C C . GLU A 1 102 ? -7.918 -6.519 4.272 1.00 97.44 102 GLU A C 1
ATOM 791 O O . GLU A 1 102 ? -9.104 -6.311 4.006 1.00 97.44 102 GLU A O 1
ATOM 796 N N . VAL A 1 103 ? -7.448 -7.762 4.440 1.00 98.00 103 VAL A N 1
ATOM 797 C CA . VAL A 1 103 ? -8.320 -8.952 4.402 1.00 98.00 103 VAL A CA 1
ATOM 798 C C . VAL A 1 103 ? -9.382 -8.869 5.499 1.00 98.00 103 VAL A C 1
ATOM 800 O O . VAL A 1 103 ? -10.571 -9.048 5.234 1.00 98.00 103 VAL A O 1
ATOM 803 N N . VAL A 1 104 ? -8.973 -8.542 6.728 1.00 98.12 104 VAL A N 1
ATOM 804 C CA . VAL A 1 104 ? -9.907 -8.405 7.855 1.00 98.12 104 VAL A CA 1
ATOM 805 C C . VAL A 1 104 ? -10.834 -7.204 7.670 1.00 98.12 104 VAL A C 1
ATOM 807 O O . VAL A 1 104 ? -12.009 -7.283 8.019 1.00 98.12 104 VAL A O 1
ATOM 810 N N . TRP A 1 105 ? -10.354 -6.120 7.059 1.00 97.50 105 TRP A N 1
ATOM 811 C CA . TRP A 1 105 ? -11.194 -4.991 6.661 1.00 97.50 105 TRP A CA 1
ATOM 812 C C . TRP A 1 105 ? -12.310 -5.422 5.704 1.00 97.50 105 TRP A C 1
ATOM 814 O O . TRP A 1 105 ? -13.477 -5.100 5.929 1.00 97.50 105 TRP A O 1
ATOM 824 N N . CYS A 1 106 ? -11.980 -6.235 4.696 1.00 97.81 106 CYS A N 1
ATOM 825 C CA . CYS A 1 106 ? -12.979 -6.808 3.798 1.00 97.81 106 CYS A CA 1
ATOM 826 C C . CYS A 1 106 ? -13.967 -7.713 4.549 1.00 97.81 106 CYS A C 1
ATOM 828 O O . CYS A 1 106 ? -15.165 -7.615 4.301 1.00 97.81 106 CYS A O 1
ATOM 830 N N . TYR A 1 107 ? -13.515 -8.541 5.501 1.00 97.62 107 TYR A N 1
ATOM 831 C CA . TYR A 1 107 ? -14.428 -9.349 6.325 1.00 97.62 107 TYR A CA 1
ATOM 832 C C . TYR A 1 107 ? -15.441 -8.497 7.094 1.00 97.62 107 TYR A C 1
ATOM 834 O O . TYR A 1 107 ? -16.614 -8.861 7.147 1.00 97.62 107 TYR A O 1
ATOM 842 N N . VAL A 1 108 ? -15.014 -7.361 7.658 1.00 95.12 108 VAL A N 1
ATOM 843 C CA . VAL A 1 108 ? -15.907 -6.443 8.381 1.00 95.12 108 VAL A CA 1
ATOM 844 C C . VAL A 1 108 ? -16.951 -5.835 7.447 1.00 95.12 108 VAL A C 1
ATOM 846 O O . VAL A 1 108 ? -18.135 -5.856 7.775 1.00 95.12 108 VAL A O 1
ATOM 849 N N . HIS A 1 109 ? -16.545 -5.338 6.277 1.00 95.50 109 HIS A N 1
ATOM 850 C CA . HIS A 1 109 ? -17.474 -4.728 5.317 1.00 95.50 109 HIS A CA 1
ATOM 851 C C . HIS A 1 109 ? -18.423 -5.722 4.645 1.00 95.50 109 HIS A C 1
ATOM 853 O O . HIS A 1 109 ? -19.526 -5.347 4.257 1.00 95.50 109 HIS A O 1
ATOM 859 N N . LEU A 1 110 ? -18.004 -6.978 4.514 1.00 96.12 110 LEU A N 1
ATOM 860 C CA . LEU A 1 110 ? -18.828 -8.067 3.991 1.00 96.12 110 LEU A CA 1
ATOM 861 C C . LEU A 1 110 ? -19.651 -8.769 5.080 1.00 96.12 110 LEU A C 1
ATOM 863 O O . LEU A 1 110 ? -20.342 -9.738 4.774 1.00 96.12 110 LEU A O 1
ATOM 867 N N . GLU A 1 111 ? -19.540 -8.322 6.335 1.00 93.94 111 GLU A N 1
ATOM 868 C CA . GLU A 1 111 ? -20.209 -8.902 7.506 1.00 93.94 111 GLU A CA 1
ATOM 869 C C . GLU A 1 111 ? -19.975 -10.426 7.637 1.00 93.94 111 GLU A C 1
ATOM 871 O O . GLU A 1 111 ? -20.843 -11.192 8.055 1.00 93.94 111 GLU A O 1
ATOM 876 N N . GLN A 1 112 ? -18.764 -10.879 7.290 1.00 92.00 112 GLN A N 1
ATOM 877 C CA . GLN A 1 112 ? -18.359 -12.290 7.271 1.00 92.00 112 GLN A CA 1
ATOM 878 C C . GLN A 1 112 ? -18.027 -12.799 8.684 1.00 92.00 112 GLN A C 1
ATOM 880 O O . GLN A 1 112 ? -16.864 -13.016 9.031 1.00 92.00 112 GLN A O 1
ATOM 885 N N . LEU A 1 113 ? -19.050 -12.992 9.520 1.00 84.69 113 LEU A N 1
ATOM 886 C CA . LEU A 1 113 ? -18.877 -13.453 10.907 1.00 84.69 113 LEU A CA 1
ATOM 887 C C . LEU A 1 113 ? -18.278 -14.865 11.006 1.00 84.69 113 LEU A C 1
ATOM 889 O O . LEU A 1 113 ? -17.537 -15.149 11.947 1.00 84.69 113 LEU A O 1
ATOM 893 N N . ASP A 1 114 ? -18.518 -15.723 10.014 1.00 90.44 114 ASP A N 1
ATOM 894 C CA . ASP A 1 114 ? -17.955 -17.080 9.967 1.00 90.44 114 ASP A CA 1
ATOM 895 C C . ASP A 1 114 ? -16.414 -17.081 9.900 1.00 90.44 114 ASP A C 1
ATOM 897 O O . ASP A 1 114 ? -15.758 -18.044 10.301 1.00 90.44 114 ASP A O 1
ATOM 901 N N . CYS A 1 115 ? -15.815 -15.967 9.469 1.00 92.50 115 CYS A N 1
ATOM 902 C CA . CYS A 1 115 ? -14.369 -15.783 9.364 1.00 92.50 115 CYS A CA 1
ATOM 903 C C . CYS A 1 115 ? -13.725 -15.220 10.646 1.00 92.50 115 CYS A C 1
ATOM 905 O O . CYS A 1 115 ? -12.539 -14.897 10.636 1.00 92.50 115 CYS A O 1
ATOM 907 N N . LEU A 1 116 ? -14.453 -15.107 11.766 1.00 92.00 116 LEU A N 1
ATOM 908 C CA . LEU A 1 116 ? -13.973 -14.442 12.990 1.00 92.00 116 LEU A CA 1
ATOM 909 C C . LEU A 1 116 ? -12.663 -15.027 13.545 1.00 92.00 116 LEU A C 1
ATOM 911 O O . LEU A 1 116 ? -11.792 -14.285 14.001 1.00 92.00 116 LEU A O 1
ATOM 915 N N . ARG A 1 117 ? -12.504 -16.355 13.495 1.00 94.44 117 ARG A N 1
ATOM 916 C CA . ARG A 1 117 ? -11.275 -17.023 13.950 1.00 94.44 117 ARG A CA 1
ATOM 917 C C . ARG A 1 117 ? -10.083 -16.685 13.054 1.00 94.44 117 ARG A C 1
ATOM 919 O O . ARG A 1 117 ? -9.016 -16.360 13.564 1.00 94.44 117 ARG A O 1
ATOM 926 N N . ASP A 1 118 ? -10.277 -16.733 11.737 1.00 96.88 118 ASP A N 1
ATOM 927 C CA . ASP A 1 118 ? -9.241 -16.341 10.777 1.00 96.88 118 ASP A CA 1
ATOM 928 C C . ASP A 1 118 ? -8.892 -14.855 10.941 1.00 96.88 118 ASP A C 1
ATOM 930 O O . ASP A 1 118 ? -7.719 -14.497 10.973 1.00 96.88 118 ASP A O 1
ATOM 934 N N . ALA A 1 119 ? -9.889 -13.992 11.168 1.00 97.25 119 ALA A N 1
ATOM 935 C CA . ALA A 1 119 ? -9.670 -12.577 11.446 1.00 97.25 119 ALA A CA 1
ATOM 936 C C . ALA A 1 119 ? -8.759 -12.350 12.665 1.00 97.25 119 ALA A C 1
ATOM 938 O O . ALA A 1 119 ? -7.817 -11.562 12.594 1.00 97.25 119 ALA A O 1
ATOM 939 N N . GLU A 1 120 ? -8.986 -13.064 13.769 1.00 96.44 120 GLU A N 1
ATOM 940 C CA . GLU A 1 120 ? -8.139 -12.977 14.965 1.00 96.44 120 GLU A CA 1
ATOM 941 C C . GLU A 1 120 ? -6.686 -13.393 14.682 1.00 96.44 120 GLU A C 1
ATOM 943 O O . GLU A 1 120 ? -5.748 -12.689 15.076 1.00 96.44 120 GLU A O 1
ATOM 948 N N . ASP A 1 121 ? -6.484 -14.500 13.966 1.00 96.75 121 ASP A N 1
ATOM 949 C CA . ASP A 1 121 ? -5.149 -14.988 13.614 1.00 96.75 121 ASP A CA 1
ATOM 950 C C . ASP A 1 121 ? -4.424 -14.023 12.662 1.00 96.75 121 ASP A C 1
ATOM 952 O O . ASP A 1 121 ? -3.236 -13.737 12.848 1.00 96.75 121 ASP A O 1
ATOM 956 N N . ARG A 1 122 ? -5.142 -13.450 11.688 1.00 96.94 122 ARG A N 1
ATOM 957 C CA . ARG A 1 122 ? -4.630 -12.415 10.777 1.00 96.94 122 ARG A CA 1
ATOM 958 C C . ARG A 1 122 ? -4.195 -11.160 11.524 1.00 96.94 122 ARG A C 1
ATOM 960 O O . ARG A 1 122 ? -3.079 -10.689 11.308 1.00 96.94 122 ARG A O 1
ATOM 967 N N . LEU A 1 123 ? -5.016 -10.656 12.448 1.00 97.75 123 LEU A N 1
ATOM 968 C CA . LEU A 1 123 ? -4.679 -9.477 13.255 1.00 97.75 123 LEU A CA 1
ATOM 969 C C . LEU A 1 123 ? -3.475 -9.728 14.167 1.00 97.75 123 LEU A C 1
ATOM 971 O O . LEU A 1 123 ? -2.632 -8.845 14.323 1.00 97.75 123 LEU A O 1
ATOM 975 N N . ARG A 1 124 ? -3.341 -10.938 14.725 1.00 96.31 124 ARG A N 1
ATOM 976 C CA . ARG A 1 124 ? -2.157 -11.322 15.506 1.00 96.31 124 ARG A CA 1
ATOM 977 C C . ARG A 1 124 ? -0.895 -11.307 14.643 1.00 96.31 124 ARG A C 1
ATOM 979 O O . ARG A 1 124 ? 0.102 -10.707 15.039 1.00 96.31 124 ARG A O 1
ATOM 986 N N . ARG A 1 125 ? -0.945 -11.913 13.448 1.00 93.44 125 ARG A N 1
ATOM 987 C CA . ARG A 1 125 ? 0.170 -11.891 12.482 1.00 93.44 125 ARG A CA 1
ATOM 988 C C . ARG A 1 125 ? 0.535 -10.464 12.074 1.00 93.44 125 ARG A C 1
ATOM 990 O O . ARG A 1 125 ? 1.721 -10.143 12.038 1.00 93.44 125 ARG A O 1
ATOM 997 N N . ALA A 1 126 ? -0.464 -9.622 11.801 1.00 94.88 126 ALA A N 1
ATOM 998 C CA . ALA A 1 126 ? -0.262 -8.216 11.468 1.00 94.88 126 ALA A CA 1
ATOM 999 C C . ALA A 1 126 ? 0.467 -7.485 12.601 1.00 94.88 126 ALA A C 1
ATOM 1001 O O . ALA A 1 126 ? 1.518 -6.896 12.372 1.00 94.88 126 ALA A O 1
ATOM 1002 N N . GLN A 1 127 ? -0.030 -7.593 13.835 1.00 95.00 127 GLN A N 1
ATOM 1003 C CA . GLN A 1 127 ? 0.559 -6.927 14.996 1.00 95.00 127 GLN A CA 1
ATOM 1004 C C . GLN A 1 127 ? 2.011 -7.351 15.242 1.00 95.00 127 GLN A C 1
ATOM 1006 O O . GLN A 1 127 ? 2.879 -6.495 15.400 1.00 95.00 127 GLN A O 1
ATOM 1011 N N . THR A 1 128 ? 2.300 -8.657 15.241 1.00 91.94 128 THR A N 1
ATOM 1012 C CA . THR A 1 128 ? 3.670 -9.158 15.438 1.00 91.94 128 THR A CA 1
ATOM 1013 C C . THR A 1 128 ? 4.629 -8.596 14.390 1.00 91.94 128 THR A C 1
ATOM 1015 O O . THR A 1 128 ? 5.750 -8.207 14.723 1.00 91.94 128 THR A O 1
ATOM 1018 N N . ARG A 1 129 ? 4.195 -8.517 13.128 1.00 89.19 129 ARG A N 1
ATOM 1019 C CA . ARG A 1 129 ? 5.023 -8.005 12.032 1.00 89.19 129 ARG A CA 1
ATOM 1020 C C . ARG A 1 129 ? 5.199 -6.493 12.096 1.00 89.19 129 ARG A C 1
ATOM 1022 O O . ARG A 1 129 ? 6.334 -6.046 12.028 1.00 89.19 129 ARG A O 1
ATOM 1029 N N . LEU A 1 130 ? 4.137 -5.721 12.327 1.00 90.25 130 LEU A N 1
ATOM 1030 C CA . LEU A 1 130 ? 4.238 -4.263 12.484 1.00 90.25 130 LEU A CA 1
ATOM 1031 C C . LEU A 1 130 ? 5.177 -3.889 13.639 1.00 90.25 130 LEU A C 1
ATOM 1033 O O . LEU A 1 130 ? 6.048 -3.040 13.467 1.00 90.25 130 LEU A O 1
ATOM 1037 N N . ASN A 1 131 ? 5.078 -4.579 14.780 1.00 90.19 131 ASN A N 1
ATOM 1038 C CA . ASN A 1 131 ? 6.002 -4.386 15.901 1.00 90.19 131 ASN A CA 1
ATOM 1039 C C . ASN A 1 131 ? 7.444 -4.753 15.518 1.00 90.19 131 ASN A C 1
ATOM 1041 O O . ASN A 1 131 ? 8.387 -4.067 15.904 1.00 90.19 131 ASN A O 1
ATOM 1045 N N . SER A 1 132 ? 7.626 -5.815 14.730 1.00 85.88 132 SER A N 1
ATOM 1046 C CA . SER A 1 132 ? 8.949 -6.216 14.243 1.00 85.88 132 SER A CA 1
ATOM 1047 C C . SER A 1 132 ? 9.540 -5.195 13.270 1.00 85.88 132 SER A C 1
ATOM 1049 O O . SER A 1 132 ? 10.742 -4.955 13.334 1.00 85.88 132 SER A O 1
ATOM 1051 N N . CYS A 1 133 ? 8.731 -4.573 12.408 1.00 82.44 133 CYS A N 1
ATOM 1052 C CA . CYS A 1 133 ? 9.176 -3.573 11.435 1.00 82.44 133 CYS A CA 1
ATOM 1053 C C . CYS A 1 133 ? 9.469 -2.216 12.094 1.00 82.44 133 CYS A C 1
ATOM 1055 O O . CYS A 1 133 ? 10.499 -1.601 11.811 1.00 82.44 133 CYS A O 1
ATOM 1057 N N . TYR A 1 134 ? 8.601 -1.758 13.000 1.00 85.06 134 TYR A N 1
ATOM 1058 C CA . TYR A 1 134 ? 8.627 -0.383 13.510 1.00 85.06 134 TYR A CA 1
ATOM 1059 C C . TYR A 1 134 ? 9.124 -0.237 14.952 1.00 85.06 134 TYR A C 1
ATOM 1061 O O . TYR A 1 134 ? 9.465 0.875 15.360 1.00 85.06 134 TYR A O 1
ATOM 1069 N N . GLY A 1 135 ? 9.233 -1.334 15.701 1.00 84.81 135 GLY A N 1
ATOM 1070 C CA . GLY A 1 135 ? 9.431 -1.317 17.151 1.00 84.81 135 GLY A CA 1
ATOM 1071 C C . GLY A 1 135 ? 8.099 -1.356 17.903 1.00 84.81 135 GLY A C 1
ATOM 1072 O O . GLY A 1 135 ? 7.066 -0.950 17.367 1.00 84.81 135 GLY A O 1
ATOM 1073 N N . GLU A 1 136 ? 8.107 -1.851 19.141 1.00 83.44 136 GLU A N 1
ATOM 1074 C CA . GLU A 1 136 ? 6.878 -2.031 19.936 1.00 83.44 136 GLU A CA 1
ATOM 1075 C C . GLU A 1 136 ? 6.176 -0.702 20.244 1.00 83.44 136 GLU A C 1
ATOM 1077 O O . GLU A 1 136 ? 4.950 -0.651 20.321 1.00 83.44 136 GLU A O 1
ATOM 1082 N N . ASN A 1 137 ? 6.949 0.378 20.363 1.00 82.69 137 ASN A N 1
ATOM 1083 C CA . ASN A 1 137 ? 6.495 1.749 20.581 1.00 82.69 137 ASN A CA 1
ATOM 1084 C C . ASN A 1 137 ? 6.873 2.665 19.404 1.00 82.69 137 ASN A C 1
ATOM 1086 O O . ASN A 1 137 ? 7.006 3.877 19.575 1.00 82.69 137 ASN A O 1
ATOM 1090 N N . LEU A 1 138 ? 7.054 2.096 18.205 1.00 83.38 138 LEU A N 1
ATOM 1091 C CA . LEU A 1 138 ? 7.492 2.805 16.994 1.00 83.38 138 LEU A CA 1
ATOM 1092 C C . LEU A 1 138 ? 8.888 3.441 17.109 1.00 83.38 138 LEU A C 1
ATOM 1094 O O . LEU A 1 138 ? 9.254 4.291 16.295 1.00 83.38 138 LEU A O 1
ATOM 1098 N N . GLU A 1 139 ? 9.685 3.048 18.103 1.00 84.56 139 GLU A N 1
ATOM 1099 C CA . GLU A 1 139 ? 10.989 3.642 18.388 1.00 84.56 139 GLU A CA 1
ATOM 1100 C C . GLU A 1 139 ? 11.979 3.438 17.240 1.00 84.56 139 GLU A C 1
ATOM 1102 O O . GLU A 1 139 ? 12.759 4.334 16.918 1.00 84.56 139 GLU A O 1
ATOM 1107 N N . ARG A 1 140 ? 11.924 2.283 16.566 1.00 81.62 140 ARG A N 1
ATOM 1108 C CA . ARG A 1 140 ? 12.797 2.004 15.423 1.00 81.62 140 ARG A CA 1
ATOM 1109 C C . ARG A 1 140 ? 12.423 2.885 14.238 1.00 81.62 140 ARG A C 1
ATOM 1111 O O . ARG A 1 140 ? 13.312 3.450 13.606 1.00 81.62 140 ARG A O 1
ATOM 1118 N N . LEU A 1 141 ? 11.126 3.024 13.968 1.00 80.81 141 LEU A N 1
ATOM 1119 C CA . LEU A 1 141 ? 10.618 3.894 12.912 1.00 80.81 141 LEU A CA 1
ATOM 1120 C C . LEU A 1 141 ? 10.989 5.359 13.176 1.00 80.81 141 LEU A C 1
ATOM 1122 O O . LEU A 1 141 ? 11.527 6.019 12.287 1.00 80.81 141 LEU A O 1
ATOM 1126 N N . TYR A 1 142 ? 10.796 5.834 14.410 1.00 82.88 142 TYR A N 1
ATOM 1127 C CA . TYR A 1 142 ? 11.166 7.190 14.811 1.00 82.88 142 TYR A CA 1
ATOM 1128 C C . TYR A 1 142 ? 12.666 7.444 14.627 1.00 82.88 142 TYR A C 1
ATOM 1130 O O . TYR A 1 142 ? 13.052 8.432 14.009 1.00 82.88 142 TYR A O 1
ATOM 1138 N N . ASN A 1 143 ? 13.522 6.519 15.070 1.00 80.81 143 ASN A N 1
ATOM 1139 C CA . ASN A 1 143 ? 14.973 6.639 14.905 1.00 80.81 143 ASN A CA 1
ATOM 1140 C C . ASN A 1 143 ? 15.418 6.634 13.430 1.00 80.81 143 ASN A C 1
ATOM 1142 O O . ASN A 1 143 ? 16.471 7.179 13.101 1.00 80.81 143 ASN A O 1
ATOM 1146 N N . LEU A 1 144 ? 14.644 6.012 12.533 1.00 77.44 144 LEU A N 1
ATOM 1147 C CA . LEU A 1 144 ? 14.963 5.919 11.106 1.00 77.44 144 LEU A CA 1
ATOM 1148 C C . LEU A 1 144 ? 14.466 7.114 10.285 1.00 77.44 144 LEU A C 1
ATOM 1150 O O . LEU A 1 144 ? 15.210 7.568 9.411 1.00 77.44 144 LEU A O 1
ATOM 1154 N N . LYS A 1 145 ? 13.227 7.569 10.525 1.00 75.25 145 LYS A N 1
ATOM 1155 C CA . LYS A 1 145 ? 12.526 8.588 9.719 1.00 75.25 145 LYS A CA 1
ATOM 1156 C C . LYS A 1 145 ? 12.352 9.938 10.428 1.00 75.25 145 LYS A C 1
ATOM 1158 O O . LYS A 1 145 ? 12.024 10.918 9.770 1.00 75.25 145 LYS A O 1
ATOM 1163 N N . GLY A 1 146 ? 12.531 10.007 11.748 1.00 77.62 146 GLY A N 1
ATOM 1164 C CA . GLY A 1 146 ? 12.281 11.210 12.557 1.00 77.62 146 GLY A CA 1
ATOM 1165 C C . GLY A 1 146 ? 10.797 11.535 12.775 1.00 77.62 146 GLY A C 1
ATOM 1166 O O . GLY A 1 146 ? 10.471 12.451 13.520 1.00 77.62 146 GLY A O 1
ATOM 1167 N N . ASN A 1 147 ? 9.889 10.781 12.154 1.00 79.88 147 ASN A N 1
ATOM 1168 C CA . ASN A 1 147 ? 8.450 10.844 12.371 1.00 79.88 147 ASN A CA 1
ATOM 1169 C C . ASN A 1 147 ? 7.848 9.434 12.282 1.00 79.88 147 ASN A C 1
ATOM 1171 O O . ASN A 1 147 ? 8.461 8.512 11.749 1.00 79.88 147 ASN A O 1
ATOM 1175 N N . THR A 1 148 ? 6.660 9.263 12.859 1.00 84.81 148 THR A N 1
ATOM 1176 C CA . THR A 1 148 ? 5.933 7.977 12.879 1.00 84.81 148 THR A CA 1
ATOM 1177 C C . THR A 1 148 ? 4.453 8.139 12.541 1.00 84.81 148 THR A C 1
ATOM 1179 O O . THR A 1 148 ? 3.681 7.184 12.594 1.00 84.81 148 THR A O 1
ATOM 1182 N N . ALA A 1 149 ? 4.018 9.369 12.260 1.00 80.94 149 ALA A N 1
ATOM 1183 C CA . ALA A 1 149 ? 2.605 9.701 12.166 1.00 80.94 149 ALA A CA 1
ATOM 1184 C C . ALA A 1 149 ? 1.926 9.064 10.945 1.00 80.94 149 ALA A C 1
ATOM 1186 O O . ALA A 1 149 ? 0.737 8.773 10.998 1.00 80.94 149 ALA A O 1
ATOM 1187 N N . LYS A 1 150 ? 2.661 8.796 9.858 1.00 85.25 150 LYS A N 1
ATOM 1188 C CA . LYS A 1 150 ? 2.081 8.161 8.667 1.00 85.25 150 LYS A CA 1
ATOM 1189 C C . LYS A 1 150 ? 1.744 6.703 8.941 1.00 85.25 150 LYS A C 1
ATOM 1191 O O . LYS A 1 150 ? 0.620 6.294 8.713 1.00 85.25 150 LYS A O 1
ATOM 1196 N N . GLU A 1 151 ? 2.671 5.945 9.508 1.00 89.44 151 GLU A N 1
ATOM 1197 C CA . GLU A 1 151 ? 2.520 4.518 9.796 1.00 89.44 151 GLU A CA 1
ATOM 1198 C C . GLU A 1 151 ? 1.576 4.261 10.982 1.00 89.44 151 GLU A C 1
ATOM 1200 O O . GLU A 1 151 ? 0.961 3.198 11.066 1.00 89.44 151 GLU A O 1
ATOM 1205 N N . GLN A 1 152 ? 1.377 5.245 11.871 1.00 91.06 152 GLN A N 1
ATOM 1206 C CA . GLN A 1 152 ? 0.375 5.170 12.944 1.00 91.06 152 GLN A CA 1
ATOM 1207 C C . GLN A 1 152 ? -1.054 4.910 12.423 1.00 91.06 152 GLN A C 1
ATOM 1209 O O . GLN A 1 152 ? -1.861 4.354 13.170 1.00 91.06 152 GLN A O 1
ATOM 1214 N N . VAL A 1 153 ? -1.372 5.221 11.156 1.00 93.12 153 VAL A N 1
ATOM 1215 C CA . VAL A 1 153 ? -2.677 4.875 10.552 1.00 93.12 153 VAL A CA 1
ATOM 1216 C C . VAL A 1 153 ? -2.901 3.357 10.493 1.00 93.12 153 VAL A C 1
ATOM 1218 O O . VAL A 1 153 ? -4.018 2.886 10.700 1.00 93.12 153 VAL A O 1
ATOM 1221 N N . LEU A 1 154 ? -1.833 2.569 10.324 1.00 94.31 154 LEU A N 1
ATOM 1222 C CA . LEU A 1 154 ? -1.902 1.105 10.333 1.00 94.31 154 LEU A CA 1
ATOM 1223 C C . LEU A 1 154 ? -2.245 0.579 11.729 1.00 94.31 154 LEU A C 1
ATOM 1225 O O . LEU A 1 154 ? -3.036 -0.352 11.872 1.00 94.31 154 LEU A O 1
ATOM 1229 N N . PHE A 1 155 ? -1.692 1.203 12.772 1.00 94.75 155 PHE A N 1
ATOM 1230 C CA . PHE A 1 155 ? -2.004 0.859 14.160 1.00 94.75 155 PHE A CA 1
ATOM 1231 C C . PHE A 1 155 ? -3.422 1.270 14.541 1.00 94.75 155 PHE A C 1
ATOM 1233 O O . PHE A 1 155 ? -4.092 0.522 15.249 1.00 94.75 155 PHE A O 1
ATOM 1240 N N . LEU A 1 156 ? -3.915 2.401 14.030 1.00 96.19 156 LEU A N 1
ATOM 1241 C CA . LEU A 1 156 ? -5.321 2.776 14.162 1.00 96.19 156 LEU A CA 1
ATOM 1242 C C . LEU A 1 156 ? -6.215 1.678 13.571 1.00 96.19 156 LEU A C 1
ATOM 1244 O O . LEU A 1 156 ? -7.074 1.148 14.281 1.00 96.19 156 LEU A O 1
ATOM 1248 N N . ARG A 1 157 ? -5.979 1.283 12.310 1.00 97.06 157 ARG A N 1
ATOM 1249 C CA . ARG A 1 157 ? -6.733 0.212 11.635 1.00 97.06 157 ARG A CA 1
ATOM 1250 C C . ARG A 1 157 ? -6.661 -1.102 12.416 1.00 97.06 157 ARG A C 1
ATOM 1252 O O . ARG A 1 157 ? -7.696 -1.726 12.638 1.00 97.06 157 ARG A O 1
ATOM 1259 N N . LEU A 1 158 ? -5.471 -1.497 12.873 1.00 97.38 158 LEU A N 1
ATOM 1260 C CA . LEU A 1 158 ? -5.265 -2.694 13.691 1.00 97.38 158 LEU A CA 1
ATOM 1261 C C . LEU A 1 158 ? -6.117 -2.656 14.966 1.00 97.38 158 LEU A C 1
ATOM 1263 O O . LEU A 1 158 ? -6.853 -3.605 15.231 1.00 97.38 158 LEU A O 1
ATOM 1267 N N . LYS A 1 159 ? -6.049 -1.567 15.741 1.00 97.88 159 LYS A N 1
ATOM 1268 C CA . LYS A 1 159 ? -6.784 -1.423 17.008 1.00 97.88 159 LYS A CA 1
ATOM 1269 C C . LYS A 1 159 ? -8.290 -1.427 16.804 1.00 97.88 159 LYS A C 1
ATOM 1271 O O . LYS A 1 159 ? -9.005 -2.099 17.545 1.00 97.88 159 LYS A O 1
ATOM 1276 N N . LEU A 1 160 ? -8.761 -0.743 15.766 1.00 98.31 160 LEU A N 1
ATOM 1277 C CA . LEU A 1 160 ? -10.162 -0.760 15.369 1.00 98.31 160 LEU A CA 1
ATOM 1278 C C . LEU A 1 160 ? -10.637 -2.184 15.060 1.00 98.31 160 LEU A C 1
ATOM 1280 O O . LEU A 1 160 ? -11.615 -2.645 15.644 1.00 98.31 160 LEU A O 1
ATOM 1284 N N . LEU A 1 161 ? -9.925 -2.900 14.187 1.00 98.06 161 LEU A N 1
ATOM 1285 C CA . LEU A 1 161 ? -10.291 -4.258 13.785 1.00 98.06 161 LEU A CA 1
ATOM 1286 C C . LEU A 1 161 ? -10.222 -5.255 14.949 1.00 98.06 161 LEU A C 1
ATOM 1288 O O . LEU A 1 161 ? -11.092 -6.115 15.070 1.00 98.06 161 LEU A O 1
ATOM 1292 N N . GLN A 1 162 ? -9.242 -5.112 15.846 1.00 98.12 162 GLN A N 1
ATOM 1293 C CA . GLN A 1 162 ? -9.185 -5.880 17.092 1.00 98.12 162 GLN A CA 1
ATOM 1294 C C . GLN A 1 162 ? -10.423 -5.625 17.958 1.00 98.12 162 GLN A C 1
ATOM 1296 O O . GLN A 1 162 ? -11.042 -6.580 18.422 1.00 98.12 162 GLN A O 1
ATOM 1301 N N . GLY A 1 163 ? -10.831 -4.362 18.120 1.00 97.56 163 GLY A N 1
ATOM 1302 C CA . GLY A 1 163 ? -12.067 -4.003 18.817 1.00 97.56 163 GLY A CA 1
ATOM 1303 C C . GLY A 1 163 ? -13.306 -4.643 18.185 1.00 97.56 163 GLY A C 1
ATOM 1304 O O . GLY A 1 163 ? -14.123 -5.224 18.894 1.00 97.56 163 GLY A O 1
ATOM 1305 N N . VAL A 1 164 ? -13.415 -4.621 16.855 1.00 97.31 164 VAL A N 1
ATOM 1306 C CA . VAL A 1 164 ? -14.521 -5.255 16.117 1.00 97.31 164 VAL A CA 1
ATOM 1307 C C . VAL A 1 164 ? -14.586 -6.767 16.361 1.00 97.31 164 VAL A C 1
ATOM 1309 O O . VAL A 1 164 ? -15.656 -7.300 16.657 1.00 97.31 164 VAL A O 1
ATOM 1312 N N . VAL A 1 165 ? -13.450 -7.464 16.277 1.00 96.69 165 VAL A N 1
ATOM 1313 C CA . VAL A 1 165 ? -13.377 -8.910 16.546 1.00 96.69 165 VAL A CA 1
ATOM 1314 C C . VAL A 1 165 ? -13.763 -9.213 17.996 1.00 96.69 165 VAL A C 1
ATOM 1316 O O . VAL A 1 165 ? -14.536 -10.134 18.252 1.00 96.69 165 VAL A O 1
ATOM 1319 N N . LEU A 1 166 ? -13.269 -8.427 18.955 1.00 96.62 166 LEU A N 1
ATOM 1320 C CA . LEU A 1 166 ? -13.581 -8.594 20.376 1.00 96.62 166 LEU A CA 1
ATOM 1321 C C . LEU A 1 166 ? -15.064 -8.370 20.687 1.00 96.62 166 LEU A C 1
ATOM 1323 O O . LEU A 1 166 ? -15.620 -9.107 21.507 1.00 96.62 166 LEU A O 1
ATOM 1327 N N . TYR A 1 167 ? -15.708 -7.421 20.002 1.00 96.25 167 TYR A N 1
ATOM 1328 C CA . TYR A 1 167 ? -17.137 -7.153 20.151 1.00 96.25 167 TYR A CA 1
ATOM 1329 C C . TYR A 1 167 ? -17.955 -8.394 19.800 1.00 96.25 167 TYR A C 1
ATOM 1331 O O . TYR A 1 167 ? -18.761 -8.862 20.601 1.00 96.25 167 TYR A O 1
ATOM 1339 N N . HIS A 1 168 ? -17.669 -8.992 18.640 1.00 94.25 168 HIS A N 1
ATOM 1340 C CA . HIS A 1 168 ? -18.343 -10.204 18.167 1.00 94.25 168 HIS A CA 1
ATOM 1341 C C . HIS A 1 168 ? -18.010 -11.453 18.996 1.00 94.25 168 HIS A C 1
ATOM 1343 O O . HIS A 1 168 ? -18.779 -12.409 19.005 1.00 94.25 168 HIS A O 1
ATOM 1349 N N . LYS A 1 169 ? -16.908 -11.438 19.759 1.00 93.50 169 LYS A N 1
ATOM 1350 C CA . LYS A 1 169 ? -16.586 -12.464 20.771 1.00 93.50 169 LYS A CA 1
ATOM 1351 C C . LYS A 1 169 ? -17.270 -12.226 22.127 1.00 93.50 169 LYS A C 1
ATOM 1353 O O . LYS A 1 169 ? -17.043 -13.003 23.051 1.00 93.50 169 LYS A O 1
ATOM 1358 N N . GLY A 1 170 ? -18.052 -11.154 22.280 1.00 93.50 170 GLY A N 1
ATOM 1359 C CA . GLY A 1 170 ? -18.721 -10.789 23.534 1.00 93.50 170 GLY A CA 1
ATOM 1360 C C . GLY A 1 170 ? -17.799 -10.179 24.598 1.00 93.50 170 GLY A C 1
ATOM 1361 O O . GLY A 1 170 ? -18.197 -10.026 25.750 1.00 93.50 170 GLY A O 1
ATOM 1362 N N . LYS A 1 171 ? -16.562 -9.814 24.243 1.00 95.56 171 LYS A N 1
ATOM 1363 C CA . LYS A 1 171 ? -15.574 -9.239 25.168 1.00 95.56 171 LYS A CA 1
ATOM 1364 C C . LYS A 1 171 ? -15.705 -7.716 25.221 1.00 95.56 171 LYS A C 1
ATOM 1366 O O . LYS A 1 171 ? -14.878 -6.987 24.668 1.00 95.56 171 LYS A O 1
ATOM 1371 N N . LEU A 1 172 ? -16.768 -7.227 25.857 1.00 94.62 172 LEU A N 1
ATOM 1372 C CA . LEU A 1 172 ? -17.155 -5.810 25.804 1.00 94.62 172 LEU A CA 1
ATOM 1373 C C . LEU A 1 172 ? -16.129 -4.862 26.451 1.00 94.62 172 LEU A C 1
ATOM 1375 O O . LEU A 1 172 ? -15.839 -3.811 25.884 1.00 94.62 172 LEU A O 1
ATOM 1379 N N . ASP A 1 173 ? -15.515 -5.238 27.574 1.00 94.62 173 ASP A N 1
ATOM 1380 C CA . ASP A 1 173 ? -14.509 -4.391 28.237 1.00 94.62 173 ASP A CA 1
ATOM 1381 C C . ASP A 1 173 ? -13.249 -4.215 27.377 1.00 94.62 173 ASP A C 1
ATOM 1383 O O . ASP A 1 173 ? -12.768 -3.098 27.163 1.00 94.62 173 ASP A O 1
ATOM 1387 N N . GLU A 1 174 ? -12.740 -5.320 26.818 1.00 96.25 174 GLU A N 1
ATOM 1388 C CA . GLU A 1 174 ? -11.596 -5.297 25.901 1.00 96.25 174 GLU A CA 1
ATOM 1389 C C . GLU A 1 174 ? -11.936 -4.523 24.618 1.00 96.25 174 GLU A C 1
ATOM 1391 O O . GLU A 1 174 ? -11.099 -3.770 24.114 1.00 96.25 174 GLU A O 1
ATOM 1396 N N . THR A 1 175 ? -13.167 -4.662 24.117 1.00 96.88 175 THR A N 1
ATOM 1397 C CA . THR A 1 175 ? -13.675 -3.897 22.969 1.00 96.88 175 THR A CA 1
ATOM 1398 C C . THR A 1 175 ? -13.619 -2.401 23.245 1.00 96.88 175 THR A C 1
ATOM 1400 O O . THR A 1 175 ? -13.050 -1.652 22.452 1.00 96.88 175 THR A O 1
ATOM 1403 N N . ASN A 1 176 ? -14.164 -1.957 24.382 1.00 96.38 176 ASN A N 1
ATOM 1404 C CA . ASN A 1 176 ? -14.187 -0.546 24.757 1.00 96.38 176 ASN A CA 1
ATOM 1405 C C . ASN A 1 176 ? -12.763 0.028 24.820 1.00 96.38 176 ASN A C 1
ATOM 1407 O O . ASN A 1 176 ? -12.494 1.091 24.262 1.00 96.38 176 ASN A O 1
ATOM 1411 N N . LYS A 1 177 ? -11.819 -0.714 25.415 1.00 97.12 177 LYS A N 1
ATOM 1412 C CA . LYS A 1 177 ? -10.404 -0.322 25.451 1.00 97.12 177 LYS A CA 1
ATOM 1413 C C . LYS A 1 177 ? -9.825 -0.112 24.045 1.00 97.12 177 LYS A C 1
ATOM 1415 O O . LYS A 1 177 ? -9.281 0.955 23.772 1.00 97.12 177 LYS A O 1
ATOM 1420 N N . HIS A 1 178 ? -9.979 -1.086 23.147 1.00 97.25 178 HIS A N 1
ATOM 1421 C CA . HIS A 1 178 ? -9.423 -1.005 21.790 1.00 97.25 178 HIS A CA 1
ATOM 1422 C C . HIS A 1 178 ? -10.079 0.094 20.944 1.00 97.25 178 HIS A C 1
ATOM 1424 O O . HIS A 1 178 ? -9.380 0.808 20.226 1.00 97.25 178 HIS A O 1
ATOM 1430 N N . LEU A 1 179 ? -11.398 0.286 21.057 1.00 97.69 179 LEU A N 1
ATOM 1431 C CA . LEU A 1 179 ? -12.101 1.362 20.349 1.00 97.69 179 LEU A CA 1
ATOM 1432 C C . LEU A 1 179 ? -11.715 2.753 20.873 1.00 97.69 179 LEU A C 1
ATOM 1434 O O . LEU A 1 179 ? -11.643 3.693 20.086 1.00 97.69 179 LEU A O 1
ATOM 1438 N N . ASN A 1 180 ? -11.437 2.902 22.173 1.00 97.31 180 ASN A N 1
ATOM 1439 C CA . ASN A 1 180 ? -10.920 4.157 22.731 1.00 97.31 180 ASN A CA 1
ATOM 1440 C C . ASN A 1 180 ? -9.492 4.446 22.251 1.00 97.31 180 ASN A C 1
ATOM 1442 O O . ASN A 1 180 ? -9.199 5.577 21.874 1.00 97.31 180 ASN A O 1
ATOM 1446 N N . GLU A 1 181 ? -8.619 3.434 22.212 1.00 96.75 181 GLU A N 1
ATOM 1447 C CA . GLU A 1 181 ? -7.275 3.562 21.629 1.00 96.75 181 GLU A CA 1
ATOM 1448 C C . GLU A 1 181 ? -7.341 3.978 20.149 1.00 96.75 181 GLU A C 1
ATOM 1450 O O . GLU A 1 181 ? -6.654 4.917 19.743 1.00 96.75 181 GLU A O 1
ATOM 1455 N N . ALA A 1 182 ? -8.212 3.341 19.360 1.00 97.31 182 ALA A N 1
ATOM 1456 C CA . ALA A 1 182 ? -8.419 3.686 17.955 1.00 97.31 182 ALA A CA 1
ATOM 1457 C C . ALA A 1 182 ? -8.965 5.114 17.776 1.00 97.31 182 ALA A C 1
ATOM 1459 O O . ALA A 1 182 ? -8.498 5.840 16.903 1.00 97.31 182 ALA A O 1
ATOM 1460 N N . GLU A 1 183 ? -9.907 5.554 18.615 1.00 97.12 183 GLU A N 1
ATOM 1461 C CA . GLU A 1 183 ? -10.444 6.918 18.558 1.00 97.12 183 GLU A CA 1
ATOM 1462 C C . GLU A 1 183 ? -9.395 7.978 18.933 1.00 97.12 183 GLU A C 1
ATOM 1464 O O . GLU A 1 183 ? -9.331 9.033 18.301 1.00 97.12 183 GLU A O 1
ATOM 1469 N N . MET A 1 184 ? -8.547 7.715 19.933 1.00 95.75 184 MET A N 1
ATOM 1470 C CA . MET A 1 184 ? -7.443 8.621 20.274 1.00 95.75 184 MET A CA 1
ATOM 1471 C C . MET A 1 184 ? -6.472 8.782 19.100 1.00 95.75 184 MET A C 1
ATOM 1473 O O . MET A 1 184 ? -6.085 9.906 18.776 1.00 95.75 184 MET A O 1
ATOM 1477 N N . LEU A 1 185 ? -6.118 7.677 18.433 1.00 94.81 185 LEU A N 1
ATOM 1478 C CA . LEU A 1 185 ? -5.301 7.716 17.220 1.00 94.81 185 LEU A CA 1
ATOM 1479 C C . LEU A 1 185 ? -6.014 8.463 16.091 1.00 94.81 185 LEU A C 1
ATOM 1481 O O . LEU A 1 185 ? -5.396 9.302 15.445 1.00 94.81 185 LEU A O 1
ATOM 1485 N N . LEU A 1 186 ? -7.313 8.230 15.888 1.00 95.38 186 LEU A N 1
ATOM 1486 C CA . LEU A 1 186 ? -8.101 8.929 14.872 1.00 95.38 186 LEU A CA 1
ATOM 1487 C C . LEU A 1 186 ? -8.030 10.444 15.061 1.00 95.38 186 LEU A C 1
ATOM 1489 O O . LEU A 1 186 ? -7.703 11.155 14.117 1.00 95.38 186 LEU A O 1
ATOM 1493 N N . ARG A 1 187 ? -8.266 10.941 16.279 1.00 93.25 187 ARG A N 1
ATOM 1494 C CA . ARG A 1 187 ? -8.211 12.383 16.578 1.00 93.25 187 ARG A CA 1
ATOM 1495 C C . ARG A 1 187 ? -6.833 12.984 16.314 1.00 93.25 187 ARG A C 1
ATOM 1497 O O . ARG A 1 187 ? -6.751 14.110 15.848 1.00 93.25 187 ARG A O 1
ATOM 1504 N N . LYS A 1 188 ? -5.767 12.234 16.602 1.00 91.62 188 LYS A N 1
ATOM 1505 C CA . LYS A 1 188 ? -4.382 12.669 16.382 1.00 91.62 188 LYS A CA 1
ATOM 1506 C C . LYS A 1 188 ? -3.988 12.685 14.900 1.00 91.62 188 LYS A C 1
ATOM 1508 O O . LYS A 1 188 ? -3.183 13.513 14.499 1.00 91.62 188 LYS A O 1
ATOM 1513 N N . LEU A 1 189 ? -4.493 11.735 14.112 1.00 92.69 189 LEU A N 1
ATOM 1514 C CA . LEU A 1 189 ? -4.071 11.498 12.724 1.00 92.69 189 LEU A CA 1
ATOM 1515 C C . LEU A 1 189 ? -4.999 12.118 11.674 1.00 92.69 189 LEU A C 1
ATOM 1517 O O . LEU A 1 189 ? -4.657 12.112 10.484 1.00 92.69 189 LEU A O 1
ATOM 1521 N N . SER A 1 190 ? -6.169 12.595 12.103 1.00 92.25 190 SER A N 1
ATOM 1522 C CA . SER A 1 190 ? -7.107 13.339 11.266 1.00 92.25 190 SER A CA 1
ATOM 1523 C C . SER A 1 190 ? -6.473 14.655 10.834 1.00 92.25 190 SER A C 1
ATOM 1525 O O . SER A 1 190 ? -5.850 15.343 11.637 1.00 92.25 190 SER A O 1
ATOM 1527 N N . VAL A 1 191 ? -6.636 14.981 9.559 1.00 92.44 191 VAL A N 1
ATOM 1528 C CA . VAL A 1 191 ? -6.075 16.176 8.928 1.00 92.44 191 VAL A CA 1
ATOM 1529 C C . VAL A 1 191 ? -7.230 17.081 8.518 1.00 92.44 191 VAL A C 1
ATOM 1531 O O . VAL A 1 191 ? -8.278 16.588 8.105 1.00 92.44 191 VAL A O 1
ATOM 1534 N N . ASP A 1 192 ? -7.049 18.393 8.627 1.00 92.50 192 ASP A N 1
ATOM 1535 C CA . ASP A 1 192 ? -8.062 19.365 8.217 1.00 92.50 192 ASP A CA 1
ATOM 1536 C C . ASP A 1 192 ? -8.084 19.541 6.685 1.00 92.50 192 ASP A C 1
ATOM 1538 O O . ASP A 1 192 ? -7.119 20.014 6.073 1.00 92.50 192 ASP A O 1
ATOM 1542 N N . ASP A 1 193 ? -9.213 19.208 6.052 1.00 92.88 193 ASP A N 1
ATOM 1543 C CA . ASP A 1 193 ? -9.421 19.334 4.602 1.00 92.88 193 ASP A CA 1
ATOM 1544 C C . ASP A 1 193 ? -9.227 20.768 4.081 1.00 92.88 193 ASP A C 1
ATOM 1546 O O . ASP A 1 193 ? -8.809 20.978 2.934 1.00 92.88 193 ASP A O 1
ATOM 1550 N N . THR A 1 194 ? -9.476 21.781 4.915 1.00 95.94 194 THR A N 1
ATOM 1551 C CA . THR A 1 194 ? -9.230 23.178 4.538 1.00 95.94 194 THR A CA 1
ATOM 1552 C C . THR A 1 194 ? -7.732 23.459 4.408 1.00 95.94 194 THR A C 1
ATOM 1554 O O . THR A 1 194 ? -7.305 24.150 3.477 1.00 95.94 194 THR A O 1
ATOM 1557 N N . LYS A 1 195 ? -6.908 22.853 5.272 1.00 96.00 195 LYS A N 1
ATOM 1558 C CA . LYS A 1 195 ? -5.443 22.944 5.215 1.00 96.00 195 LYS A CA 1
ATOM 1559 C C . LYS A 1 195 ? -4.878 22.145 4.047 1.00 96.00 195 LYS A C 1
ATOM 1561 O O . LYS A 1 195 ? -3.970 22.635 3.372 1.00 96.00 195 LYS A O 1
ATOM 1566 N N . VAL A 1 196 ? -5.454 20.978 3.750 1.00 96.12 196 VAL A N 1
ATOM 1567 C CA . VAL A 1 196 ? -5.130 20.198 2.541 1.00 96.12 196 VAL A CA 1
ATOM 1568 C C . VAL A 1 196 ? -5.367 21.050 1.298 1.00 96.12 196 VAL A C 1
ATOM 1570 O O . VAL A 1 196 ? -4.461 21.221 0.482 1.00 96.12 196 VAL A O 1
ATOM 1573 N N . THR A 1 197 ? -6.550 21.660 1.194 1.00 96.62 197 THR A N 1
ATOM 1574 C CA . THR A 1 197 ? -6.909 22.532 0.069 1.00 96.62 197 THR A CA 1
ATOM 1575 C C . THR A 1 197 ? -5.944 23.714 -0.051 1.00 96.62 197 THR A C 1
ATOM 1577 O O . THR A 1 197 ? -5.498 24.037 -1.151 1.00 96.62 197 THR A O 1
ATOM 1580 N N . LYS A 1 198 ? -5.544 24.328 1.071 1.00 96.75 198 LYS A N 1
ATOM 1581 C CA . LYS A 1 198 ? -4.555 25.415 1.077 1.00 96.75 198 LYS A CA 1
ATOM 1582 C C . LYS A 1 198 ? -3.195 24.963 0.540 1.00 96.75 198 LYS A C 1
ATOM 1584 O O . LYS A 1 198 ? -2.629 25.651 -0.303 1.00 96.75 198 LYS A O 1
ATOM 1589 N N . LEU A 1 199 ? -2.686 23.806 0.959 1.00 96.75 199 LEU A N 1
ATOM 1590 C CA . LEU A 1 199 ? -1.429 23.259 0.433 1.00 96.75 199 LEU A CA 1
ATOM 1591 C C . LEU A 1 199 ? -1.521 22.916 -1.058 1.00 96.75 199 LEU A C 1
ATOM 1593 O O . LEU A 1 199 ? -0.554 23.113 -1.792 1.00 96.75 199 LEU A O 1
ATOM 1597 N N . MET A 1 200 ? -2.685 22.476 -1.539 1.00 96.94 200 MET A N 1
ATOM 1598 C CA . MET A 1 200 ? -2.891 22.252 -2.973 1.00 96.94 200 MET A CA 1
ATOM 1599 C C . MET A 1 200 ? -2.746 23.538 -3.796 1.00 96.94 200 MET A C 1
ATOM 1601 O O . MET A 1 200 ? -2.262 23.481 -4.926 1.00 96.94 200 MET A O 1
ATOM 1605 N N . THR A 1 201 ? -3.066 24.713 -3.235 1.00 96.31 201 THR A N 1
ATOM 1606 C CA . THR A 1 201 ? -2.826 25.997 -3.930 1.00 96.31 201 THR A CA 1
ATOM 1607 C C . THR A 1 201 ? -1.341 26.295 -4.162 1.00 96.31 201 THR A C 1
ATOM 1609 O O . THR A 1 201 ? -1.012 27.050 -5.074 1.00 96.31 201 THR A O 1
ATOM 1612 N N . PHE A 1 202 ? -0.436 25.659 -3.408 1.00 93.75 202 PHE A N 1
ATOM 1613 C CA . PHE A 1 202 ? 1.013 25.731 -3.624 1.00 93.75 202 PHE A CA 1
ATOM 1614 C C . PHE A 1 202 ? 1.522 24.748 -4.698 1.00 93.75 202 PHE A C 1
ATOM 1616 O O . PHE A 1 202 ? 2.725 24.669 -4.941 1.00 93.75 202 PHE A O 1
ATOM 1623 N N . GLY A 1 203 ? 0.632 23.999 -5.363 1.00 94.62 203 GLY A N 1
ATOM 1624 C CA . GLY A 1 203 ? 0.994 23.021 -6.397 1.00 94.62 203 GLY A CA 1
ATOM 1625 C C . GLY A 1 203 ? 1.351 21.632 -5.852 1.00 94.62 203 GLY A C 1
ATOM 1626 O O . GLY A 1 203 ? 2.015 20.839 -6.533 1.00 94.62 203 GLY A O 1
ATOM 1627 N N . PHE A 1 204 ? 0.945 21.331 -4.618 1.00 95.06 204 PHE A N 1
ATOM 1628 C CA . PHE A 1 204 ? 1.034 19.988 -4.050 1.00 95.06 204 PHE A CA 1
ATOM 1629 C C . PHE A 1 204 ? -0.184 19.145 -4.426 1.00 95.06 204 PHE A C 1
ATOM 1631 O O . PHE A 1 204 ? -1.297 19.650 -4.572 1.00 95.06 204 PHE A O 1
ATOM 1638 N N . THR A 1 205 ? 0.022 17.839 -4.568 1.00 93.75 205 THR A N 1
ATOM 163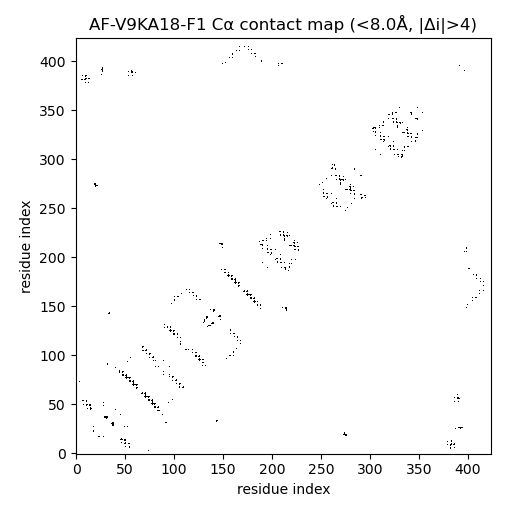9 C CA . THR A 1 205 ? -1.091 16.893 -4.709 1.00 93.75 205 THR A CA 1
ATOM 1640 C C . THR A 1 205 ? -1.839 16.748 -3.380 1.00 93.75 205 THR A C 1
ATOM 1642 O O . THR A 1 205 ? -1.275 16.980 -2.308 1.00 93.75 205 THR A O 1
ATOM 1645 N N . ALA A 1 206 ? -3.105 16.321 -3.423 1.00 93.19 206 ALA A N 1
ATOM 1646 C CA . ALA A 1 206 ? -3.888 16.079 -2.206 1.00 93.19 206 ALA A CA 1
ATOM 1647 C C . ALA A 1 206 ? -3.229 15.030 -1.286 1.00 93.19 206 ALA A C 1
ATOM 1649 O O . ALA A 1 206 ? -3.247 15.176 -0.066 1.00 93.19 206 ALA A O 1
ATOM 1650 N N . GLN A 1 207 ? -2.599 14.011 -1.880 1.00 91.69 207 GLN A N 1
ATOM 1651 C CA . GLN A 1 207 ? -1.827 12.995 -1.164 1.00 91.69 207 GLN A CA 1
ATOM 1652 C C . GLN A 1 207 ? -0.612 13.596 -0.449 1.00 91.69 207 GLN A C 1
ATOM 1654 O O . GLN A 1 207 ? -0.427 13.378 0.747 1.00 91.69 207 GLN A O 1
ATOM 1659 N N . GLU A 1 208 ? 0.215 14.378 -1.153 1.00 93.12 208 GLU A N 1
ATOM 1660 C CA . GLU A 1 208 ? 1.374 15.042 -0.541 1.00 93.12 208 GLU A CA 1
ATOM 1661 C C . GLU A 1 208 ? 0.949 15.959 0.605 1.00 93.12 208 GLU A C 1
ATOM 1663 O O . GLU A 1 208 ? 1.580 15.947 1.660 1.00 93.12 208 GLU A O 1
ATOM 1668 N N . ALA A 1 209 ? -0.139 16.707 0.416 1.00 94.94 209 ALA A N 1
ATOM 1669 C CA . ALA A 1 209 ? -0.691 17.588 1.432 1.00 94.94 209 ALA A CA 1
ATOM 1670 C C . ALA A 1 209 ? -1.149 16.813 2.680 1.00 94.94 209 ALA A C 1
ATOM 1672 O O . ALA A 1 209 ? -0.727 17.156 3.782 1.00 94.94 209 ALA A O 1
ATOM 1673 N N . ARG A 1 210 ? -1.936 15.735 2.532 1.00 94.38 210 ARG A N 1
ATOM 1674 C CA . ARG A 1 210 ? -2.382 14.908 3.671 1.00 94.38 210 ARG A CA 1
ATOM 1675 C C . ARG A 1 210 ? -1.221 14.244 4.402 1.00 94.38 210 ARG A C 1
ATOM 1677 O O . ARG A 1 210 ? -1.140 14.328 5.625 1.00 94.38 210 ARG A O 1
ATOM 1684 N N . LEU A 1 211 ? -0.303 13.609 3.671 1.00 92.38 211 LEU A N 1
ATOM 1685 C CA . LEU A 1 211 ? 0.858 12.946 4.272 1.00 92.38 211 LEU A CA 1
ATOM 1686 C C . LEU A 1 211 ? 1.822 13.947 4.924 1.00 92.38 211 LEU A C 1
ATOM 1688 O O . LEU A 1 211 ? 2.436 13.623 5.941 1.00 92.38 211 LEU A O 1
ATOM 1692 N N . GLY A 1 212 ? 1.968 15.143 4.347 1.00 93.38 212 GLY A N 1
ATOM 1693 C CA . GLY A 1 212 ? 2.767 16.235 4.899 1.00 93.38 212 GLY A CA 1
ATOM 1694 C C . GLY A 1 212 ? 2.167 16.788 6.187 1.00 93.38 212 GLY A C 1
ATOM 1695 O O . GLY A 1 212 ? 2.858 16.831 7.199 1.00 93.38 212 GLY A O 1
ATOM 1696 N N . LEU A 1 213 ? 0.874 17.123 6.183 1.00 94.19 213 LEU A N 1
ATOM 1697 C CA . LEU A 1 213 ? 0.163 17.605 7.372 1.00 94.19 213 LEU A CA 1
ATOM 1698 C C . LEU A 1 213 ? 0.186 16.568 8.493 1.00 94.19 213 LEU A C 1
ATOM 1700 O O . LEU A 1 213 ? 0.519 16.902 9.625 1.00 94.19 213 LEU A O 1
ATOM 1704 N N . ARG A 1 214 ? -0.055 15.290 8.182 1.00 92.75 214 ARG A N 1
ATOM 1705 C CA . ARG A 1 214 ? 0.020 14.215 9.180 1.00 92.75 214 ARG A CA 1
ATOM 1706 C C . ARG A 1 214 ? 1.416 14.089 9.794 1.00 92.75 214 ARG A C 1
ATOM 1708 O O . ARG A 1 214 ? 1.532 13.844 10.988 1.00 92.75 214 ARG A O 1
ATOM 1715 N N . ALA A 1 215 ? 2.474 14.263 9.000 1.00 90.50 215 ALA A N 1
ATOM 1716 C CA . ALA A 1 215 ? 3.854 14.220 9.485 1.00 90.50 215 ALA A CA 1
ATOM 1717 C C . ALA A 1 215 ? 4.244 15.437 10.339 1.00 90.50 215 ALA A C 1
ATOM 1719 O O . ALA A 1 215 ? 5.159 15.327 11.153 1.00 90.50 215 ALA A O 1
ATOM 1720 N N . CYS A 1 216 ? 3.561 16.565 10.150 1.00 91.38 216 CYS A N 1
ATOM 1721 C CA . CYS A 1 216 ? 3.873 17.855 10.760 1.00 91.38 216 CYS A CA 1
ATOM 1722 C C . CYS A 1 216 ? 2.780 18.337 11.727 1.00 91.38 216 CYS A C 1
ATOM 1724 O O . CYS A 1 216 ? 2.602 19.540 11.884 1.00 91.38 216 CYS A O 1
ATOM 1726 N N . GLU A 1 217 ? 2.038 17.413 12.347 1.00 87.81 217 GLU A N 1
ATOM 1727 C CA . GLU A 1 217 ? 1.011 17.717 13.362 1.00 87.81 217 GLU A CA 1
ATOM 1728 C C . GLU A 1 217 ? -0.029 18.757 12.899 1.00 87.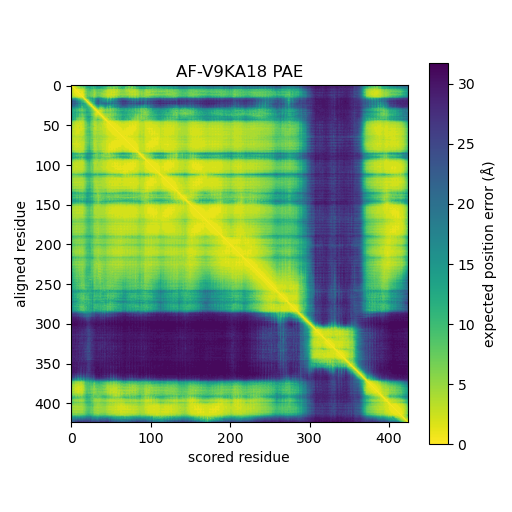81 217 GLU A C 1
ATOM 1730 O O . GLU A 1 217 ? -0.470 19.614 13.660 1.00 87.81 217 GLU A O 1
ATOM 1735 N N . ASP A 1 218 ? -0.432 18.659 11.629 1.00 88.88 218 ASP A N 1
ATOM 1736 C CA . ASP A 1 218 ? -1.432 19.514 10.983 1.00 88.88 218 ASP A CA 1
ATOM 1737 C C . ASP A 1 218 ? -1.011 21.001 10.860 1.00 88.88 218 ASP A C 1
ATOM 1739 O O . ASP A 1 218 ? -1.854 21.893 10.703 1.00 88.88 218 ASP A O 1
ATOM 1743 N N . ASP A 1 219 ? 0.300 21.282 10.892 1.00 93.88 219 ASP A N 1
ATOM 1744 C CA . ASP A 1 219 ? 0.886 22.602 10.621 1.00 93.88 219 ASP A CA 1
ATOM 1745 C C . ASP A 1 219 ? 1.221 22.809 9.133 1.00 93.88 219 ASP A C 1
ATOM 1747 O O . ASP A 1 219 ? 1.903 22.002 8.501 1.00 93.88 219 ASP A O 1
ATOM 1751 N N . ILE A 1 220 ? 0.768 23.930 8.564 1.00 95.25 220 ILE A N 1
ATOM 1752 C CA . ILE A 1 220 ? 0.827 24.194 7.116 1.00 95.25 220 ILE A CA 1
ATOM 1753 C C . ILE A 1 220 ? 2.249 24.541 6.663 1.00 95.25 220 ILE A C 1
ATOM 1755 O O . ILE A 1 220 ? 2.684 24.082 5.606 1.00 95.25 220 ILE A O 1
ATOM 1759 N N . GLU A 1 221 ? 2.968 25.358 7.431 1.00 95.06 221 GLU A N 1
ATOM 1760 C CA . GLU A 1 221 ? 4.302 25.847 7.057 1.00 95.06 221 GLU A CA 1
ATOM 1761 C C . GLU A 1 221 ? 5.343 24.728 7.153 1.00 95.06 221 GLU A C 1
ATOM 1763 O O . GLU A 1 221 ? 6.132 24.506 6.223 1.00 95.06 221 GLU A O 1
ATOM 1768 N N . SER A 1 222 ? 5.282 23.961 8.242 1.00 94.00 222 SER A N 1
ATOM 1769 C CA . SER A 1 222 ? 6.099 22.769 8.453 1.00 94.00 222 SER A CA 1
ATOM 1770 C C . SER A 1 222 ? 5.787 21.703 7.405 1.00 94.00 222 SER A C 1
ATOM 1772 O O . SER A 1 222 ? 6.715 21.151 6.813 1.00 94.00 222 SER A O 1
ATOM 1774 N N . ALA A 1 223 ? 4.504 21.466 7.095 1.00 95.38 223 ALA A N 1
ATOM 1775 C CA . ALA A 1 223 ? 4.109 20.521 6.053 1.00 95.38 223 ALA A CA 1
ATOM 1776 C C . ALA A 1 223 ? 4.630 20.934 4.673 1.00 95.38 223 ALA A C 1
ATOM 1778 O O . ALA A 1 223 ? 5.194 20.098 3.970 1.00 95.38 223 ALA A O 1
ATOM 1779 N N . ALA A 1 224 ? 4.499 22.207 4.285 1.00 96.25 224 ALA A N 1
ATOM 1780 C CA . ALA A 1 224 ? 5.012 22.697 3.006 1.00 96.25 224 ALA A CA 1
ATOM 1781 C C . ALA A 1 224 ? 6.531 22.493 2.896 1.00 96.25 224 ALA A C 1
ATOM 1783 O O . ALA A 1 224 ? 7.010 21.932 1.909 1.00 96.25 224 ALA A O 1
ATOM 1784 N N . SER A 1 225 ? 7.276 22.874 3.938 1.00 95.00 225 SER A N 1
ATOM 1785 C CA . SER A 1 225 ? 8.733 22.701 4.003 1.00 95.00 225 SER A CA 1
ATOM 1786 C C . SER A 1 225 ? 9.134 21.224 3.914 1.00 95.00 225 SER A C 1
ATOM 1788 O O . SER A 1 225 ? 10.011 20.855 3.132 1.00 95.00 225 SER A O 1
ATOM 1790 N N . HIS A 1 226 ? 8.438 20.357 4.653 1.00 92.44 226 HIS A N 1
ATOM 1791 C CA . HIS A 1 226 ? 8.659 18.914 4.632 1.00 92.44 226 HIS A CA 1
ATOM 1792 C C . HIS A 1 226 ? 8.344 18.294 3.256 1.00 92.44 226 HIS A C 1
ATOM 1794 O O . HIS A 1 226 ? 9.091 17.435 2.784 1.00 92.44 226 HIS A O 1
ATOM 1800 N N . ILE A 1 227 ? 7.279 18.731 2.571 1.00 93.50 227 ILE A N 1
ATOM 1801 C CA . ILE A 1 227 ? 6.949 18.260 1.215 1.00 93.50 227 ILE A CA 1
ATOM 1802 C C . ILE A 1 227 ? 8.030 18.689 0.211 1.00 93.50 227 ILE A C 1
ATOM 1804 O O . ILE A 1 227 ? 8.440 17.870 -0.615 1.00 93.50 227 ILE A O 1
ATOM 1808 N N . TYR A 1 228 ? 8.530 19.928 0.290 1.00 93.69 228 TYR A N 1
ATOM 1809 C CA . TYR A 1 228 ? 9.625 20.393 -0.570 1.00 93.69 228 TYR A CA 1
ATOM 1810 C C . TYR A 1 228 ? 10.897 19.565 -0.383 1.00 93.69 228 TYR A C 1
ATOM 1812 O O . TYR A 1 228 ? 11.395 19.015 -1.368 1.00 93.69 228 TYR A O 1
ATOM 1820 N N . GLN A 1 229 ? 11.361 19.402 0.862 1.00 91.19 229 GLN A N 1
ATOM 1821 C CA . GLN A 1 229 ? 12.542 18.589 1.170 1.00 91.19 229 GLN A CA 1
ATOM 1822 C C . GLN A 1 229 ? 12.384 17.172 0.617 1.00 91.19 229 GLN A C 1
ATOM 1824 O O . GLN A 1 229 ? 13.269 16.629 -0.037 1.00 91.19 229 GLN A O 1
ATOM 1829 N N . ARG A 1 230 ? 11.197 16.589 0.789 1.00 87.81 230 ARG A N 1
ATOM 1830 C CA . ARG A 1 230 ? 10.915 15.243 0.308 1.00 87.81 230 ARG A CA 1
ATOM 1831 C C . ARG A 1 230 ? 10.950 15.120 -1.216 1.00 87.81 230 ARG A C 1
ATOM 1833 O O . ARG A 1 230 ? 11.380 14.089 -1.739 1.00 87.81 230 ARG A O 1
ATOM 1840 N N . ARG A 1 231 ? 10.461 16.126 -1.947 1.00 89.88 231 ARG A N 1
ATOM 1841 C CA . ARG A 1 231 ? 10.553 16.155 -3.416 1.00 89.88 231 ARG A CA 1
ATOM 1842 C C . ARG A 1 231 ? 12.013 16.202 -3.864 1.00 89.88 231 ARG A C 1
ATOM 1844 O O . ARG A 1 231 ? 12.361 15.492 -4.809 1.00 89.88 231 ARG A O 1
ATOM 1851 N N . GLU A 1 232 ? 12.843 16.980 -3.175 1.00 90.56 232 GLU A N 1
ATOM 1852 C CA . GLU A 1 232 ? 14.281 17.080 -3.434 1.00 90.56 232 GLU A CA 1
ATOM 1853 C C . GLU A 1 232 ? 15.005 15.759 -3.146 1.00 90.56 232 GLU A C 1
ATOM 1855 O O . GLU A 1 232 ? 15.641 15.213 -4.049 1.00 90.56 232 GLU A O 1
ATOM 1860 N N . ASP A 1 233 ? 14.802 15.169 -1.965 1.00 86.25 233 ASP A N 1
ATOM 1861 C CA . ASP A 1 233 ? 15.394 13.880 -1.582 1.00 86.25 233 ASP A CA 1
ATOM 1862 C C . ASP A 1 233 ? 15.057 12.786 -2.611 1.00 86.25 233 ASP A C 1
ATOM 1864 O O . ASP A 1 233 ? 15.924 12.046 -3.082 1.00 86.25 233 ASP A O 1
ATOM 1868 N N . LYS A 1 234 ? 13.791 12.718 -3.045 1.00 82.81 234 LYS A N 1
ATOM 1869 C CA . LYS A 1 234 ? 13.354 11.781 -4.092 1.00 82.81 234 LYS A CA 1
ATOM 1870 C C . LYS A 1 234 ? 13.968 12.083 -5.454 1.00 82.81 234 LYS A C 1
ATOM 1872 O O . LYS A 1 234 ? 14.201 11.159 -6.236 1.00 82.81 234 LYS A O 1
ATOM 1877 N N . ALA A 1 235 ? 14.159 13.354 -5.801 1.00 86.88 235 ALA A N 1
ATOM 1878 C CA . ALA A 1 235 ? 14.812 13.729 -7.049 1.00 86.88 235 ALA A CA 1
ATOM 1879 C C . ALA A 1 235 ? 16.290 13.310 -7.032 1.00 86.88 235 ALA A C 1
ATOM 1881 O O . ALA A 1 235 ? 16.788 12.791 -8.034 1.00 86.88 235 ALA A O 1
ATOM 1882 N N . GLU A 1 236 ? 16.967 13.451 -5.890 1.00 88.25 236 GLU A N 1
ATOM 1883 C CA . GLU A 1 236 ? 18.333 12.972 -5.707 1.00 88.25 236 GLU A CA 1
ATOM 1884 C C . GLU A 1 236 ? 18.449 11.453 -5.808 1.00 88.25 236 GLU A C 1
ATOM 1886 O O . GLU A 1 236 ? 19.332 10.967 -6.518 1.00 88.25 236 GLU A O 1
ATOM 1891 N N . ILE A 1 237 ? 17.577 10.707 -5.121 1.00 82.12 237 ILE A N 1
ATOM 1892 C CA . ILE A 1 237 ? 17.559 9.237 -5.171 1.00 82.12 237 ILE A CA 1
ATOM 1893 C C . ILE A 1 237 ? 17.369 8.783 -6.621 1.00 82.12 237 ILE A C 1
ATOM 1895 O O . ILE A 1 237 ? 18.225 8.081 -7.160 1.00 82.12 237 ILE A O 1
ATOM 1899 N N . ARG A 1 238 ? 16.354 9.316 -7.317 1.00 81.56 238 ARG A N 1
ATOM 1900 C CA . ARG A 1 238 ? 16.108 9.011 -8.737 1.00 81.56 238 ARG A CA 1
ATOM 1901 C C . ARG A 1 238 ? 17.292 9.373 -9.632 1.00 81.56 238 ARG A C 1
ATOM 1903 O O . ARG A 1 238 ? 17.584 8.670 -10.601 1.00 81.56 238 ARG A O 1
ATOM 1910 N N . LYS A 1 239 ? 18.001 10.469 -9.346 1.00 86.31 239 LYS A N 1
ATOM 1911 C CA . LYS A 1 239 ? 19.213 10.850 -10.086 1.00 86.31 239 LYS A CA 1
ATOM 1912 C C . LYS A 1 239 ? 20.347 9.848 -9.842 1.00 86.31 239 LYS A C 1
ATOM 1914 O O . LYS A 1 239 ? 20.981 9.431 -10.811 1.00 86.31 239 LYS A O 1
ATOM 1919 N N . LYS A 1 240 ? 20.588 9.450 -8.588 1.00 85.31 240 LYS A N 1
ATOM 1920 C CA . LYS A 1 240 ? 21.611 8.462 -8.198 1.00 85.31 240 LYS A CA 1
ATOM 1921 C C . LYS A 1 240 ? 21.338 7.100 -8.840 1.00 85.31 240 LYS A C 1
ATOM 1923 O O . LYS A 1 240 ? 22.228 6.564 -9.493 1.00 85.31 240 LYS A O 1
ATOM 1928 N N . GLU A 1 241 ? 20.101 6.617 -8.785 1.00 80.62 241 GLU A N 1
ATOM 1929 C CA . GLU A 1 241 ? 19.680 5.366 -9.430 1.00 80.62 241 GLU A CA 1
ATOM 1930 C C . GLU A 1 241 ? 19.873 5.398 -10.947 1.00 80.62 241 GLU A C 1
ATOM 1932 O O . GLU A 1 241 ? 20.437 4.471 -11.528 1.00 80.62 241 GLU A O 1
ATOM 1937 N N . ARG A 1 242 ? 19.475 6.490 -11.617 1.00 81.25 242 ARG A N 1
ATOM 1938 C CA . ARG A 1 242 ? 19.700 6.656 -13.064 1.00 81.25 242 ARG A CA 1
ATOM 1939 C C . ARG A 1 242 ? 21.186 6.623 -13.418 1.00 81.25 242 ARG A C 1
ATOM 1941 O O . ARG A 1 242 ? 21.550 6.035 -14.436 1.00 81.25 242 ARG A O 1
ATOM 1948 N N . MET A 1 243 ? 22.042 7.251 -12.610 1.00 84.56 243 MET A N 1
ATOM 1949 C CA . MET A 1 243 ? 23.495 7.221 -12.814 1.00 84.56 243 MET A CA 1
ATOM 1950 C C . MET A 1 243 ? 24.064 5.815 -12.600 1.00 84.56 243 MET A C 1
ATOM 1952 O O . MET A 1 243 ? 24.845 5.343 -13.425 1.00 84.56 243 MET A O 1
ATOM 1956 N N . GLU A 1 244 ? 23.638 5.112 -11.551 1.00 82.94 244 GLU A N 1
ATOM 1957 C CA . GLU A 1 244 ? 24.086 3.748 -11.273 1.00 82.94 244 GLU A CA 1
ATOM 1958 C C . GLU A 1 244 ? 23.642 2.761 -12.362 1.00 82.94 244 GLU A C 1
ATOM 1960 O O . GLU A 1 244 ? 24.448 1.953 -12.824 1.00 82.94 244 GLU A O 1
ATOM 1965 N N . ARG A 1 245 ? 22.393 2.862 -12.835 1.00 77.88 245 ARG A N 1
ATOM 1966 C CA . ARG A 1 245 ? 21.871 2.055 -13.950 1.00 77.88 245 ARG A CA 1
ATOM 1967 C C . ARG A 1 245 ? 22.680 2.283 -15.230 1.00 77.88 245 ARG A C 1
ATOM 1969 O O . ARG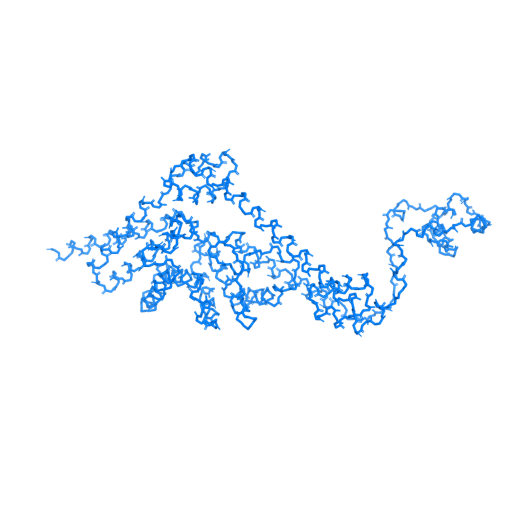 A 1 245 ? 23.062 1.318 -15.890 1.00 77.88 245 ARG A O 1
ATOM 1976 N N . LYS A 1 246 ? 23.008 3.541 -15.553 1.00 82.50 246 LYS A N 1
ATOM 1977 C CA . LYS A 1 246 ? 23.885 3.875 -16.691 1.00 82.50 246 LYS A CA 1
ATOM 1978 C C . LYS A 1 246 ? 25.282 3.271 -16.534 1.00 82.50 246 LYS A C 1
ATOM 1980 O O . LYS A 1 246 ? 25.786 2.689 -17.489 1.00 82.50 246 LYS A O 1
ATOM 1985 N N . ARG A 1 247 ? 25.876 3.356 -15.339 1.00 85.94 247 ARG A N 1
ATOM 1986 C CA . ARG A 1 247 ? 27.188 2.758 -15.044 1.00 85.94 247 ARG A CA 1
ATOM 1987 C C . ARG A 1 247 ? 27.172 1.240 -15.246 1.00 85.94 247 ARG A C 1
ATOM 1989 O O . ARG A 1 247 ? 27.996 0.733 -15.996 1.00 85.94 247 ARG A O 1
ATOM 1996 N N . LYS A 1 248 ? 26.203 0.530 -14.654 1.00 81.75 248 LYS A N 1
ATOM 1997 C CA . LYS A 1 248 ? 26.059 -0.933 -14.798 1.00 81.75 248 LYS A CA 1
ATOM 1998 C C . LYS A 1 248 ? 25.873 -1.352 -16.257 1.00 81.75 248 LYS A C 1
ATOM 2000 O O . LYS A 1 248 ? 26.476 -2.326 -16.698 1.00 81.75 248 LYS A O 1
ATOM 2005 N N . LYS A 1 249 ? 25.077 -0.597 -17.022 1.00 82.00 249 LYS A N 1
ATOM 2006 C CA . LYS A 1 249 ? 24.903 -0.821 -18.463 1.00 82.00 249 LYS A CA 1
ATOM 2007 C C . LYS A 1 249 ? 26.220 -0.674 -19.225 1.00 82.00 249 LYS A C 1
ATOM 2009 O O . LYS A 1 249 ? 26.543 -1.540 -20.030 1.00 82.00 249 LYS A O 1
ATOM 2014 N N . GLN A 1 250 ? 26.986 0.381 -18.950 1.00 85.62 250 GLN A N 1
ATOM 2015 C CA . GLN A 1 250 ? 28.284 0.577 -19.591 1.00 85.62 250 GLN A CA 1
ATOM 2016 C C . GLN A 1 250 ? 29.277 -0.530 -19.216 1.00 85.62 250 GLN A C 1
ATOM 2018 O O . GLN A 1 250 ? 29.984 -1.032 -20.078 1.00 85.62 250 GLN A O 1
ATOM 2023 N N . GLU A 1 251 ? 29.304 -0.961 -17.955 1.00 88.50 251 GLU A N 1
ATOM 2024 C CA . GLU A 1 251 ? 30.154 -2.069 -17.498 1.00 88.50 251 GLU A CA 1
ATOM 2025 C C . GLU A 1 251 ? 29.805 -3.393 -18.182 1.00 88.50 251 GLU A C 1
ATOM 2027 O O . GLU A 1 251 ? 30.707 -4.143 -18.563 1.00 88.50 251 GLU A O 1
ATOM 2032 N N . ALA A 1 252 ? 28.515 -3.665 -18.394 1.00 84.06 252 ALA A N 1
ATOM 2033 C CA . ALA A 1 252 ? 28.067 -4.833 -19.141 1.00 84.06 252 ALA A CA 1
ATOM 2034 C C . ALA A 1 252 ? 28.521 -4.775 -20.609 1.00 84.06 252 ALA A C 1
ATOM 2036 O O . ALA A 1 252 ? 29.086 -5.750 -21.099 1.00 84.06 252 ALA A O 1
ATOM 2037 N N . ILE A 1 253 ? 28.357 -3.629 -21.282 1.00 86.44 253 ILE A N 1
ATOM 2038 C CA . ILE A 1 253 ? 28.823 -3.429 -22.666 1.00 86.44 253 ILE A CA 1
ATOM 2039 C C . ILE A 1 253 ? 30.350 -3.573 -22.746 1.00 86.44 253 ILE A C 1
ATOM 2041 O O . ILE A 1 253 ? 30.850 -4.332 -23.570 1.00 86.44 253 ILE A O 1
ATOM 2045 N N . ASN A 1 254 ? 31.097 -2.945 -21.834 1.00 88.69 254 ASN A N 1
ATOM 2046 C CA . ASN A 1 254 ? 32.555 -3.074 -21.759 1.00 88.69 254 ASN A CA 1
ATOM 2047 C C . ASN A 1 254 ? 32.996 -4.532 -21.542 1.00 88.69 254 ASN A C 1
ATOM 2049 O O . ASN A 1 254 ? 34.001 -4.963 -22.100 1.00 88.69 254 ASN A O 1
ATOM 2053 N N . SER A 1 255 ? 32.234 -5.311 -20.771 1.00 89.19 255 SER A N 1
ATOM 2054 C CA . SER A 1 255 ? 32.503 -6.737 -20.534 1.00 89.19 255 SER A CA 1
ATOM 2055 C C . SER A 1 255 ? 32.240 -7.620 -21.761 1.00 89.19 255 SER A C 1
ATOM 2057 O O . SER A 1 255 ? 32.847 -8.689 -21.875 1.00 89.19 255 SER A O 1
ATOM 2059 N N . LEU A 1 256 ? 31.339 -7.200 -22.659 1.00 87.31 256 LEU A N 1
ATOM 2060 C CA . LEU A 1 256 ? 31.138 -7.820 -23.973 1.00 87.31 256 LEU A CA 1
ATOM 2061 C C . LEU A 1 256 ? 32.277 -7.428 -24.925 1.00 87.31 256 LEU A C 1
ATOM 2063 O O . LEU A 1 256 ? 32.857 -8.300 -25.565 1.00 87.31 256 LEU A O 1
ATOM 2067 N N . MET A 1 257 ? 32.680 -6.153 -24.943 1.00 88.38 257 MET A N 1
ATOM 2068 C CA . MET A 1 257 ? 33.817 -5.697 -25.755 1.00 88.38 257 MET A CA 1
ATOM 2069 C C . MET A 1 257 ? 35.128 -6.389 -25.370 1.00 88.38 257 MET A C 1
ATOM 2071 O O . MET A 1 257 ? 35.886 -6.821 -26.232 1.00 88.38 257 MET A O 1
ATOM 2075 N N . ALA A 1 258 ? 35.365 -6.593 -24.072 1.00 88.75 258 ALA A N 1
ATOM 2076 C CA . ALA A 1 258 ? 36.529 -7.327 -23.577 1.00 88.75 258 ALA A CA 1
ATOM 2077 C C . ALA A 1 258 ? 36.571 -8.805 -24.022 1.00 88.75 258 ALA A C 1
ATOM 2079 O O . ALA A 1 258 ? 37.626 -9.429 -23.950 1.00 88.75 258 ALA A O 1
ATOM 2080 N N . ARG A 1 259 ? 35.443 -9.371 -24.476 1.00 85.81 259 ARG A N 1
ATOM 2081 C CA . ARG A 1 259 ? 35.367 -10.717 -25.071 1.00 85.81 259 ARG A CA 1
ATOM 2082 C C . ARG A 1 259 ? 35.608 -10.730 -26.585 1.00 85.81 259 ARG A C 1
ATOM 2084 O O . ARG A 1 259 ? 35.645 -11.810 -27.161 1.00 85.81 259 ARG A O 1
ATOM 2091 N N . GLY A 1 260 ? 35.809 -9.568 -27.208 1.00 83.50 260 GLY A N 1
ATOM 2092 C CA . GLY A 1 260 ? 36.134 -9.436 -28.631 1.00 83.50 260 GLY A CA 1
ATOM 2093 C C . GLY A 1 260 ? 34.974 -8.992 -29.524 1.00 83.50 260 GLY A C 1
ATOM 2094 O O . GLY A 1 260 ? 35.156 -8.918 -30.735 1.00 83.50 260 GLY A O 1
ATOM 2095 N N . PHE A 1 261 ? 33.803 -8.677 -28.961 1.00 84.25 261 PHE A N 1
ATOM 2096 C CA . PHE A 1 261 ? 32.677 -8.130 -29.725 1.00 84.25 261 PHE A CA 1
ATOM 2097 C C . PHE A 1 261 ? 32.844 -6.618 -29.956 1.00 84.25 261 PHE A C 1
ATOM 2099 O O . PHE A 1 261 ? 33.326 -5.908 -29.0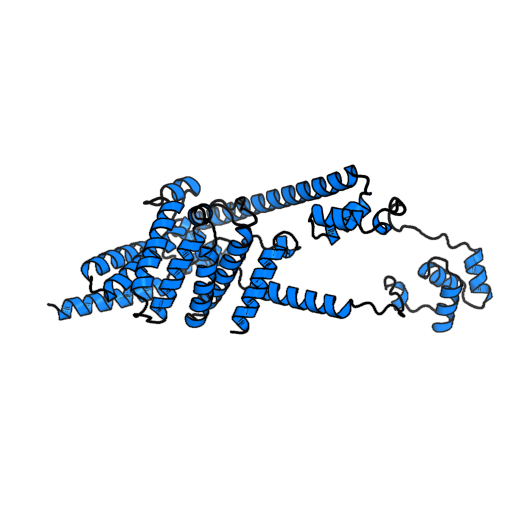73 1.00 84.25 261 PHE A O 1
ATOM 2106 N N . SER A 1 262 ? 32.418 -6.100 -31.112 1.00 86.44 262 SER A N 1
ATOM 2107 C CA . SER A 1 262 ? 32.440 -4.652 -31.379 1.00 86.44 262 SER A CA 1
ATOM 2108 C C . SER A 1 262 ? 31.459 -3.896 -30.472 1.00 86.44 262 SER A C 1
ATOM 2110 O O . SER A 1 262 ? 30.486 -4.465 -29.967 1.00 86.44 262 SER A O 1
ATOM 2112 N N . GLU A 1 263 ? 31.677 -2.593 -30.270 1.00 85.88 263 GLU A N 1
ATOM 2113 C CA . GLU A 1 263 ? 30.795 -1.759 -29.437 1.00 85.88 263 GLU A CA 1
ATOM 2114 C C . GLU A 1 263 ? 29.352 -1.742 -29.971 1.00 85.88 263 GLU A C 1
ATOM 2116 O O . GLU A 1 263 ? 28.387 -1.838 -29.203 1.00 85.88 263 GLU A O 1
ATOM 2121 N N . ASN A 1 264 ? 29.200 -1.685 -31.298 1.00 84.19 264 ASN A N 1
ATOM 2122 C CA . ASN A 1 264 ? 27.907 -1.699 -31.974 1.00 84.19 264 ASN A CA 1
ATOM 2123 C C . ASN A 1 264 ? 27.186 -3.040 -31.792 1.00 84.19 264 ASN A C 1
ATOM 2125 O O . ASN A 1 264 ? 26.006 -3.047 -31.431 1.00 84.19 264 ASN A O 1
ATOM 2129 N N . ALA A 1 265 ? 27.890 -4.163 -31.961 1.00 84.62 265 ALA A N 1
ATOM 2130 C CA . ALA A 1 265 ? 27.338 -5.497 -31.743 1.00 84.62 265 ALA A CA 1
ATOM 2131 C C . ALA A 1 265 ? 26.938 -5.705 -30.279 1.00 84.62 265 ALA A C 1
ATOM 2133 O O . ALA A 1 265 ? 25.800 -6.078 -29.993 1.00 84.62 265 ALA A O 1
ATOM 2134 N N . ALA A 1 266 ? 27.831 -5.368 -29.343 1.00 86.12 266 ALA A N 1
ATOM 2135 C CA . ALA A 1 266 ? 27.577 -5.446 -27.909 1.00 86.12 266 ALA A CA 1
ATOM 2136 C C . ALA A 1 266 ? 26.362 -4.602 -27.504 1.00 86.12 266 ALA A C 1
ATOM 2138 O O . ALA A 1 266 ? 25.501 -5.065 -26.759 1.00 86.12 266 ALA A O 1
ATOM 2139 N N . THR A 1 267 ? 26.241 -3.382 -28.030 1.00 84.06 267 THR A N 1
ATOM 2140 C CA . THR A 1 267 ? 25.113 -2.493 -27.732 1.00 84.06 267 THR A CA 1
ATOM 2141 C C . THR A 1 267 ? 23.806 -2.996 -28.341 1.00 84.06 267 THR A C 1
ATOM 2143 O O . THR A 1 267 ? 22.777 -2.968 -27.660 1.00 84.06 267 THR A O 1
ATOM 2146 N N . LYS A 1 268 ? 23.820 -3.459 -29.600 1.00 82.12 268 LYS A N 1
ATOM 2147 C CA . LYS A 1 268 ? 22.646 -4.036 -30.277 1.00 82.12 268 LYS A CA 1
ATOM 2148 C C . LYS A 1 268 ? 22.178 -5.295 -29.550 1.00 82.12 268 LYS A C 1
ATOM 2150 O O . LYS A 1 268 ? 21.026 -5.348 -29.135 1.00 82.12 268 LYS A O 1
ATOM 2155 N N . ALA A 1 269 ? 23.074 -6.242 -29.288 1.00 83.75 269 ALA A N 1
ATOM 2156 C CA . ALA A 1 269 ? 22.749 -7.472 -28.578 1.00 83.75 269 ALA A CA 1
ATOM 2157 C C . ALA A 1 269 ? 22.285 -7.213 -27.145 1.00 83.75 269 ALA A C 1
ATOM 2159 O O . ALA A 1 269 ? 21.312 -7.813 -26.707 1.00 83.75 269 ALA A O 1
ATOM 2160 N N . PHE A 1 270 ? 22.905 -6.277 -26.420 1.00 80.56 270 PHE A N 1
ATOM 2161 C CA . PHE A 1 270 ? 22.461 -5.931 -25.071 1.00 80.56 270 PHE A CA 1
ATOM 2162 C C . PHE A 1 270 ? 21.076 -5.269 -25.062 1.00 80.56 270 PHE A C 1
ATOM 2164 O O . PHE A 1 270 ? 20.301 -5.498 -24.136 1.00 80.56 270 PHE A O 1
ATOM 2171 N N . ARG A 1 271 ? 20.726 -4.487 -26.095 1.00 78.75 271 ARG A N 1
ATOM 2172 C CA . ARG A 1 271 ? 19.359 -3.965 -26.282 1.00 78.75 271 ARG A CA 1
ATOM 2173 C C . ARG A 1 271 ? 18.375 -5.084 -26.621 1.00 78.75 271 ARG A C 1
ATOM 2175 O O . ARG A 1 271 ? 17.354 -5.179 -25.954 1.00 78.75 271 ARG A O 1
ATOM 2182 N N . SER A 1 272 ? 18.702 -5.949 -27.580 1.00 75.06 272 SER A N 1
ATOM 2183 C CA . SER A 1 272 ? 17.861 -7.090 -27.977 1.00 75.06 272 SER A CA 1
ATOM 2184 C C . SER A 1 272 ? 17.686 -8.119 -26.854 1.00 75.06 272 SER A C 1
ATOM 2186 O O . SER A 1 272 ? 16.648 -8.761 -26.747 1.00 75.06 272 SER A O 1
ATOM 2188 N N . ALA A 1 273 ? 18.673 -8.233 -25.966 1.00 72.31 273 ALA A N 1
ATOM 2189 C CA . ALA A 1 273 ? 18.631 -9.050 -24.758 1.00 72.31 273 ALA A CA 1
ATOM 2190 C C . ALA A 1 273 ? 17.925 -8.368 -23.575 1.00 72.31 273 ALA A C 1
ATOM 2192 O O . ALA A 1 273 ? 18.005 -8.875 -22.455 1.00 72.31 273 ALA A O 1
ATOM 2193 N N . ASN A 1 274 ? 17.291 -7.208 -23.781 1.00 67.44 274 ASN A N 1
ATOM 2194 C CA . ASN A 1 274 ? 16.641 -6.406 -22.744 1.00 67.44 274 ASN A CA 1
ATOM 2195 C C . ASN A 1 274 ? 17.538 -6.117 -21.525 1.00 67.44 274 ASN A C 1
ATOM 2197 O O . ASN A 1 274 ? 17.107 -6.200 -20.378 1.00 67.44 274 ASN A O 1
ATOM 2201 N N . ASN A 1 275 ? 18.792 -5.741 -21.775 1.00 69.31 275 ASN A N 1
ATOM 2202 C CA . ASN A 1 275 ? 19.830 -5.466 -20.777 1.00 69.31 275 ASN A CA 1
ATOM 2203 C C . ASN A 1 275 ? 20.265 -6.682 -19.928 1.00 69.31 275 ASN A C 1
ATOM 2205 O O . ASN A 1 275 ? 20.870 -6.513 -18.866 1.00 69.31 275 ASN A O 1
ATOM 2209 N N . ASN A 1 276 ? 20.016 -7.910 -20.390 1.00 75.56 276 ASN A N 1
ATOM 2210 C CA . ASN A 1 276 ? 20.524 -9.118 -19.750 1.00 75.56 276 ASN A CA 1
ATOM 2211 C C . ASN A 1 276 ? 21.862 -9.540 -20.362 1.00 75.56 276 ASN A C 1
ATOM 2213 O O . ASN A 1 276 ? 21.933 -9.926 -21.525 1.00 75.56 276 ASN A O 1
ATOM 2217 N N . PHE A 1 277 ? 22.922 -9.519 -19.555 1.00 78.94 277 PHE A N 1
ATOM 2218 C CA . PHE A 1 277 ? 24.270 -9.850 -20.017 1.00 78.94 277 PHE A CA 1
ATOM 2219 C C . PHE A 1 277 ? 24.399 -11.284 -20.558 1.00 78.94 277 PHE A C 1
ATOM 2221 O O . PHE A 1 277 ? 25.045 -11.480 -21.579 1.00 78.94 277 PHE A O 1
ATOM 2228 N N . LYS A 1 278 ? 23.772 -12.279 -19.912 1.00 81.38 278 LYS A N 1
ATOM 2229 C CA . LYS A 1 278 ? 23.857 -13.684 -20.352 1.00 81.38 278 LYS A CA 1
ATOM 2230 C C . LYS A 1 278 ? 23.130 -13.894 -21.672 1.00 81.38 278 LYS A C 1
ATOM 2232 O O . LYS A 1 278 ? 23.715 -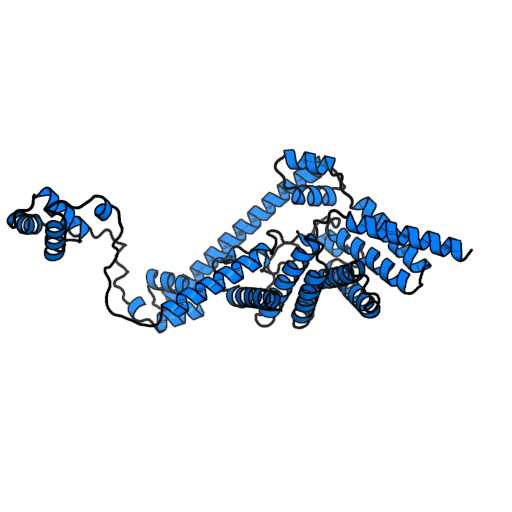14.422 -22.598 1.00 81.38 278 LYS A O 1
ATOM 2237 N N . ARG A 1 279 ? 21.904 -13.380 -21.790 1.00 79.56 279 ARG A N 1
ATOM 2238 C CA . ARG A 1 279 ? 21.170 -13.432 -23.062 1.00 79.56 279 ARG A CA 1
ATOM 2239 C C . ARG A 1 279 ? 21.874 -12.646 -24.163 1.00 79.56 279 ARG A C 1
ATOM 2241 O O . ARG A 1 279 ? 21.843 -13.065 -25.307 1.00 79.56 279 ARG A O 1
ATOM 2248 N N . ALA A 1 280 ? 22.504 -11.519 -23.833 1.00 83.69 280 ALA A N 1
ATOM 2249 C CA . ALA A 1 280 ? 23.280 -10.751 -24.802 1.00 83.69 280 ALA A CA 1
ATOM 2250 C C . ALA A 1 280 ? 24.478 -11.556 -25.310 1.00 83.69 280 ALA A C 1
ATOM 2252 O O . ALA A 1 280 ? 24.729 -11.548 -26.509 1.00 83.69 280 ALA A O 1
ATOM 2253 N N . LEU A 1 281 ? 25.173 -12.272 -24.419 1.00 84.38 281 LEU A N 1
ATOM 2254 C CA . LEU A 1 281 ? 26.212 -13.224 -24.808 1.00 84.38 281 LEU A CA 1
ATOM 2255 C C . LEU A 1 281 ? 25.650 -14.339 -25.686 1.00 84.38 281 LEU A C 1
ATOM 2257 O O . LEU A 1 281 ? 26.186 -14.554 -26.762 1.00 84.38 281 LEU A O 1
ATOM 2261 N N . ASP A 1 282 ? 24.545 -14.972 -25.288 1.00 85.38 282 ASP A N 1
ATOM 2262 C CA . ASP A 1 282 ? 23.930 -16.051 -26.068 1.00 85.38 282 ASP A CA 1
ATOM 2263 C C . ASP A 1 282 ? 23.528 -15.572 -27.477 1.00 85.38 282 ASP A C 1
ATOM 2265 O O . ASP A 1 282 ? 23.725 -16.289 -28.454 1.00 85.38 282 ASP A O 1
ATOM 2269 N N . ILE A 1 283 ? 22.990 -14.353 -27.610 1.00 84.50 283 ILE A N 1
ATOM 2270 C CA . ILE A 1 283 ? 22.664 -13.744 -28.912 1.00 84.50 283 ILE A CA 1
ATOM 2271 C C . ILE A 1 283 ? 23.941 -13.518 -29.725 1.00 84.50 283 ILE A C 1
ATOM 2273 O O . ILE A 1 283 ? 23.980 -13.851 -30.902 1.00 84.50 283 ILE A O 1
ATOM 2277 N N . LEU A 1 284 ? 24.993 -12.971 -29.115 1.00 84.75 284 LEU A N 1
ATOM 2278 C CA . LEU A 1 284 ? 26.253 -12.692 -29.810 1.00 84.75 284 LEU A CA 1
ATOM 2279 C C . LEU A 1 284 ? 26.990 -13.965 -30.242 1.00 84.75 284 LEU A C 1
ATOM 2281 O O . LEU A 1 284 ? 27.587 -13.983 -31.313 1.00 84.75 284 LEU A O 1
ATOM 2285 N N . GLU A 1 285 ? 26.936 -15.024 -29.436 1.00 82.88 285 GLU A N 1
ATOM 2286 C CA . GLU A 1 285 ? 27.571 -16.312 -29.726 1.00 82.88 285 GLU A CA 1
ATOM 2287 C C . GLU A 1 285 ? 26.809 -17.107 -30.801 1.00 82.88 285 GLU A C 1
ATOM 2289 O O . GLU A 1 285 ? 27.434 -17.807 -31.596 1.00 82.88 285 GLU A O 1
ATOM 2294 N N . ASN A 1 286 ? 25.478 -16.974 -30.869 1.00 80.81 286 ASN A N 1
ATOM 2295 C CA . ASN A 1 286 ? 24.635 -17.696 -31.832 1.00 80.81 286 ASN A CA 1
ATOM 2296 C C . ASN A 1 286 ? 24.320 -16.908 -33.121 1.00 80.81 286 ASN A C 1
ATOM 2298 O O . ASN A 1 286 ? 23.788 -17.488 -34.067 1.00 80.81 286 ASN A O 1
ATOM 2302 N N . SER A 1 287 ? 24.652 -15.615 -33.190 1.00 71.44 287 SER A N 1
ATOM 2303 C CA . SER A 1 287 ? 24.437 -14.760 -34.368 1.00 71.44 287 SER A CA 1
ATOM 2304 C C . SER A 1 287 ? 25.774 -14.293 -34.972 1.00 71.44 287 SER A C 1
ATOM 2306 O O . SER A 1 287 ? 26.242 -13.195 -34.654 1.00 71.44 287 SER A O 1
ATOM 2308 N N . PRO A 1 288 ? 26.391 -15.066 -35.889 1.00 59.25 288 PRO A N 1
ATOM 2309 C CA . PRO A 1 288 ? 27.634 -14.664 -36.559 1.00 59.25 288 PRO A CA 1
ATOM 2310 C C . PRO A 1 288 ? 27.485 -13.383 -37.400 1.00 59.25 288 PRO A C 1
ATOM 2312 O O . PRO A 1 288 ? 28.458 -12.655 -37.574 1.00 59.25 288 PRO A O 1
ATOM 2315 N N . GLU A 1 289 ? 26.265 -13.041 -37.826 1.00 55.38 289 GLU A N 1
ATOM 2316 C CA . GLU A 1 289 ? 25.949 -11.804 -38.560 1.00 55.38 289 GLU A CA 1
ATOM 2317 C C . GLU A 1 289 ? 26.208 -10.520 -37.749 1.00 55.38 289 GLU A C 1
ATOM 2319 O O . GLU A 1 289 ? 26.556 -9.488 -38.315 1.00 55.38 289 GLU A O 1
ATOM 2324 N N . LEU A 1 290 ? 26.106 -10.580 -36.413 1.00 54.06 290 LEU A N 1
ATOM 2325 C CA . LEU A 1 290 ? 26.412 -9.455 -35.517 1.00 54.06 290 LEU A CA 1
ATOM 2326 C C . LEU A 1 290 ? 27.915 -9.322 -35.224 1.00 54.06 290 LEU A C 1
ATOM 2328 O O . LEU A 1 290 ? 28.335 -8.310 -34.672 1.00 54.06 290 LEU A O 1
ATOM 2332 N N . SER A 1 291 ? 28.721 -10.333 -35.566 1.00 47.59 291 SER A N 1
ATOM 2333 C CA . SER A 1 291 ? 30.166 -10.37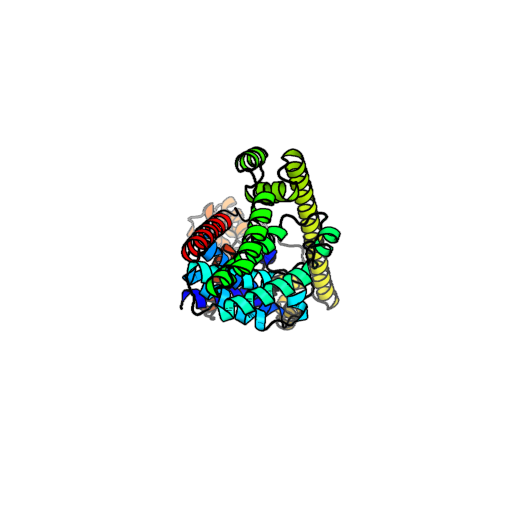4 -35.297 1.00 47.59 291 SER A CA 1
ATOM 2334 C C . SER A 1 291 ? 31.018 -9.825 -36.448 1.00 47.59 291 SER A C 1
ATOM 2336 O O . SER A 1 291 ? 32.241 -9.752 -36.315 1.00 47.59 291 SER A O 1
ATOM 2338 N N . HIS A 1 292 ? 30.412 -9.435 -37.575 1.00 47.34 292 HIS A N 1
ATOM 2339 C CA . HIS A 1 292 ? 31.163 -8.894 -38.702 1.00 47.34 292 HIS A CA 1
ATOM 2340 C C . HIS A 1 292 ? 31.652 -7.462 -38.413 1.00 47.34 292 HIS A C 1
ATOM 2342 O O . HIS A 1 292 ? 30.845 -6.573 -38.132 1.00 47.34 292 HIS A O 1
ATOM 2348 N N . PRO A 1 293 ? 32.968 -7.201 -38.521 1.00 47.03 293 PRO A N 1
ATOM 2349 C CA . PRO A 1 293 ? 33.577 -5.886 -38.324 1.00 47.03 293 PRO A CA 1
ATOM 2350 C C . PRO A 1 293 ? 33.345 -4.937 -39.518 1.00 47.03 293 PRO A C 1
ATOM 2352 O O . PRO A 1 293 ? 34.207 -4.127 -39.840 1.00 47.03 293 PRO A O 1
ATOM 2355 N N . GLU A 1 294 ? 32.200 -5.024 -40.202 1.00 45.38 294 GLU A N 1
ATOM 2356 C CA . GLU A 1 294 ? 31.812 -4.024 -41.212 1.00 45.38 294 GLU A CA 1
ATOM 2357 C C . GLU A 1 294 ? 31.098 -2.811 -40.585 1.00 45.38 294 GLU A C 1
ATOM 2359 O O . GLU A 1 294 ? 30.993 -1.757 -41.207 1.00 45.38 294 GLU A O 1
ATOM 2364 N N . ASP A 1 295 ? 30.697 -2.915 -39.314 1.00 43.56 295 ASP A N 1
ATOM 2365 C CA . ASP A 1 295 ? 30.020 -1.855 -38.552 1.00 43.56 295 ASP A CA 1
ATOM 2366 C C . ASP A 1 295 ? 30.985 -0.860 -37.853 1.00 43.56 295 ASP A C 1
ATOM 2368 O O . ASP A 1 295 ? 30.518 0.020 -37.127 1.00 43.56 295 ASP A O 1
ATOM 2372 N N . ASP A 1 296 ? 32.308 -0.972 -38.057 1.00 39.84 296 ASP A N 1
ATOM 2373 C CA . ASP A 1 296 ? 33.326 -0.006 -37.577 1.00 39.84 296 ASP A CA 1
ATOM 2374 C C . ASP A 1 296 ? 33.536 1.181 -38.538 1.00 39.84 296 ASP A C 1
ATOM 2376 O O . ASP A 1 296 ? 34.385 2.051 -38.319 1.00 39.84 296 ASP A O 1
ATOM 2380 N N . LEU A 1 297 ? 32.730 1.271 -39.597 1.00 41.66 297 LEU A N 1
ATOM 2381 C CA . LEU A 1 297 ? 32.586 2.516 -40.335 1.00 41.66 297 LEU A CA 1
ATOM 2382 C C . LEU A 1 297 ? 31.609 3.425 -39.569 1.00 41.66 297 LEU A C 1
ATOM 2384 O O . LEU A 1 297 ? 30.507 2.991 -39.225 1.00 41.66 297 LEU A O 1
ATOM 2388 N N . PRO A 1 298 ? 31.971 4.693 -39.288 1.00 36.78 298 PRO A N 1
ATOM 2389 C CA . PRO A 1 298 ? 31.035 5.639 -38.693 1.00 36.78 298 PRO A CA 1
ATOM 2390 C C . PRO A 1 298 ? 29.768 5.691 -39.559 1.00 36.78 298 PRO A C 1
ATOM 2392 O O . PRO A 1 298 ? 29.862 5.688 -40.786 1.00 36.78 298 PRO A O 1
ATOM 2395 N N . GLY A 1 299 ? 28.599 5.689 -38.905 1.00 35.06 299 GLY A N 1
ATOM 2396 C CA . GLY A 1 299 ? 27.270 5.558 -39.519 1.00 35.06 299 GLY A CA 1
ATOM 2397 C C . GLY A 1 299 ? 26.994 6.470 -40.729 1.00 35.06 299 GLY A C 1
ATOM 2398 O O . GLY A 1 299 ? 27.771 7.370 -41.043 1.00 35.06 299 GLY A O 1
ATOM 2399 N N . PRO A 1 300 ? 25.860 6.263 -41.425 1.00 41.19 300 PRO A N 1
ATOM 2400 C CA . PRO A 1 300 ? 25.692 6.514 -42.853 1.00 41.19 300 PRO A CA 1
ATOM 2401 C C . PRO A 1 300 ? 25.738 8.006 -43.196 1.00 41.19 300 PRO A C 1
ATOM 2403 O O . PRO A 1 300 ? 24.726 8.673 -43.374 1.00 41.19 300 PRO A O 1
ATOM 2406 N N . SER A 1 301 ? 26.952 8.517 -43.352 1.00 37.09 301 SER A N 1
ATOM 2407 C CA . SER A 1 301 ? 27.286 9.593 -44.277 1.00 37.09 301 SER A CA 1
ATOM 2408 C C . SER A 1 301 ? 28.037 9.006 -45.470 1.00 37.09 301 SER A C 1
ATOM 2410 O O . SER A 1 301 ? 29.018 9.574 -45.934 1.00 37.09 301 SER A O 1
ATOM 2412 N N . HIS A 1 302 ? 27.585 7.861 -45.994 1.00 42.03 302 HIS A N 1
ATOM 2413 C CA . HIS A 1 302 ? 27.869 7.535 -47.388 1.00 42.03 302 HIS A CA 1
ATOM 2414 C C . HIS A 1 302 ? 26.967 8.433 -48.241 1.00 42.03 302 HIS A C 1
ATOM 2416 O O . HIS A 1 302 ? 25.898 8.037 -48.702 1.00 42.03 302 HIS A O 1
ATOM 2422 N N . GLN A 1 303 ? 27.403 9.678 -48.446 1.00 43.31 303 GLN A N 1
ATOM 2423 C CA . GLN A 1 303 ? 27.144 10.315 -49.729 1.00 43.31 303 GLN A CA 1
ATOM 2424 C C . GLN A 1 303 ? 27.852 9.432 -50.755 1.00 43.31 303 GLN A C 1
ATOM 2426 O O . GLN A 1 303 ? 29.047 9.586 -50.995 1.00 43.31 303 GLN A O 1
ATOM 2431 N N . VAL A 1 304 ? 27.130 8.445 -51.293 1.00 51.09 304 VAL A N 1
ATOM 2432 C CA . VAL A 1 304 ? 27.538 7.784 -52.529 1.00 51.09 304 VAL A CA 1
ATOM 2433 C C . VAL A 1 304 ? 27.799 8.918 -53.511 1.00 51.09 304 VAL A C 1
ATOM 2435 O O . VAL A 1 304 ? 26.910 9.734 -53.760 1.00 51.09 304 VAL A O 1
ATOM 2438 N N . GLN A 1 305 ? 29.047 9.053 -53.960 1.00 53.34 305 GLN A N 1
ATOM 2439 C CA . GLN A 1 305 ? 29.419 10.098 -54.901 1.00 53.34 305 GLN A CA 1
ATOM 2440 C C . GLN A 1 305 ? 28.714 9.789 -56.215 1.00 53.34 305 GLN A C 1
ATOM 2442 O O . GLN A 1 305 ? 29.124 8.905 -56.961 1.00 53.34 305 GLN A O 1
ATOM 2447 N N . ILE A 1 306 ? 27.617 10.490 -56.470 1.00 66.50 306 ILE A N 1
ATOM 2448 C CA . ILE A 1 306 ? 26.939 10.441 -57.756 1.00 66.50 306 ILE A CA 1
ATOM 2449 C C . ILE A 1 306 ? 27.872 11.131 -58.737 1.00 66.50 306 ILE A C 1
ATOM 2451 O O . ILE A 1 306 ? 28.079 12.343 -58.665 1.00 66.50 306 ILE A O 1
ATOM 2455 N N . THR A 1 307 ? 28.499 10.346 -59.602 1.00 76.44 307 THR A N 1
ATOM 2456 C CA . THR A 1 307 ? 29.377 10.875 -60.638 1.00 76.44 307 THR A CA 1
ATOM 2457 C C . THR A 1 307 ? 28.530 11.476 -61.751 1.00 76.44 307 THR A C 1
ATOM 2459 O O . THR A 1 307 ? 27.473 10.952 -62.105 1.00 76.44 307 THR A O 1
ATOM 2462 N N . GLU A 1 308 ? 29.012 12.566 -62.341 1.00 76.44 308 GLU A N 1
ATOM 2463 C CA . GLU A 1 308 ? 28.355 13.251 -63.462 1.00 76.44 308 GLU A CA 1
ATOM 2464 C C . GLU A 1 308 ? 28.089 12.297 -64.645 1.00 76.44 308 GLU A C 1
ATOM 2466 O O . GLU A 1 308 ? 27.098 12.425 -65.356 1.00 76.44 308 GLU A O 1
ATOM 2471 N N . GLU A 1 309 ? 28.913 11.258 -64.797 1.00 78.81 309 GLU A N 1
ATOM 2472 C CA . GLU A 1 309 ? 28.720 10.178 -65.767 1.00 78.81 309 GLU A CA 1
ATOM 2473 C C . GLU A 1 309 ? 27.419 9.387 -65.540 1.00 78.81 309 GLU A C 1
ATOM 2475 O O . GLU A 1 309 ? 26.682 9.139 -66.492 1.00 78.81 309 GLU A O 1
ATOM 2480 N N . THR A 1 310 ? 27.083 9.050 -64.290 1.00 79.62 310 THR A N 1
ATOM 2481 C CA . THR A 1 310 ? 25.835 8.327 -63.967 1.00 79.62 310 THR A CA 1
ATOM 2482 C C . THR A 1 310 ? 24.593 9.195 -64.160 1.00 79.62 310 THR A C 1
ATOM 2484 O O . THR A 1 310 ? 23.565 8.704 -64.625 1.00 79.62 310 THR A O 1
ATOM 2487 N N . ILE A 1 311 ? 24.695 10.502 -63.896 1.00 82.31 311 ILE A N 1
ATOM 2488 C CA . ILE A 1 311 ? 23.610 11.457 -64.166 1.00 82.31 311 ILE A CA 1
ATOM 2489 C C . ILE A 1 311 ? 23.381 11.571 -65.674 1.00 82.31 311 ILE A C 1
ATOM 2491 O O . ILE A 1 311 ? 22.241 11.498 -66.132 1.00 82.31 311 ILE A O 1
ATOM 2495 N N . ASN A 1 312 ? 24.461 11.659 -66.454 1.00 81.25 312 ASN A N 1
ATOM 2496 C CA . ASN A 1 312 ? 24.392 11.713 -67.911 1.00 81.25 312 ASN A CA 1
ATOM 2497 C C . ASN A 1 312 ? 23.803 10.434 -68.524 1.00 81.25 312 ASN A C 1
ATOM 2499 O O . ASN A 1 312 ? 23.061 10.528 -69.497 1.00 81.25 312 ASN A O 1
ATOM 2503 N N . GLN A 1 313 ? 24.068 9.253 -67.954 1.00 83.19 313 GLN A N 1
ATOM 2504 C CA . GLN A 1 313 ? 23.456 7.995 -68.408 1.00 83.19 313 GLN A CA 1
ATOM 2505 C C . GLN A 1 313 ? 21.930 8.006 -68.255 1.00 83.19 313 GLN A C 1
ATOM 2507 O O . GLN A 1 313 ? 21.219 7.610 -69.177 1.00 83.19 313 GLN A O 1
ATOM 2512 N N . VAL A 1 314 ? 21.418 8.503 -67.124 1.00 80.38 314 VAL A N 1
ATOM 2513 C CA . VAL A 1 314 ? 19.969 8.628 -66.894 1.00 80.38 314 VAL A CA 1
ATOM 2514 C C . VAL A 1 314 ? 19.373 9.748 -67.753 1.00 80.38 314 VAL A C 1
ATOM 2516 O O . VAL A 1 314 ? 18.316 9.563 -68.352 1.00 80.38 314 VAL A O 1
ATOM 2519 N N . ALA A 1 315 ? 20.060 10.885 -67.892 1.00 83.00 315 ALA A N 1
ATOM 2520 C CA . ALA A 1 315 ? 19.604 12.000 -68.724 1.00 83.00 315 ALA A CA 1
ATOM 2521 C C . ALA A 1 315 ? 19.556 11.642 -70.224 1.00 83.00 315 ALA A C 1
ATOM 2523 O O . ALA A 1 315 ? 18.654 12.075 -70.942 1.00 83.00 315 ALA A O 1
ATOM 2524 N N . PHE A 1 316 ? 20.473 10.792 -70.705 1.00 82.75 316 PHE A N 1
ATOM 2525 C CA . PHE A 1 316 ? 20.493 10.320 -72.096 1.00 82.75 316 PHE A CA 1
ATOM 2526 C C . PHE A 1 316 ? 19.247 9.502 -72.471 1.00 82.75 316 PHE A C 1
ATOM 2528 O O . PHE A 1 316 ? 18.880 9.434 -73.643 1.00 82.75 316 PHE A O 1
ATOM 2535 N N . LEU A 1 317 ? 18.552 8.928 -71.483 1.00 80.69 317 LEU A N 1
ATOM 2536 C CA . LEU A 1 317 ? 17.288 8.210 -71.675 1.00 80.69 317 LEU A CA 1
ATOM 2537 C C . LEU A 1 317 ? 16.072 9.145 -71.832 1.00 80.69 317 LEU A C 1
ATOM 2539 O O . LEU A 1 317 ? 14.948 8.666 -71.958 1.00 80.69 317 LEU A O 1
ATOM 2543 N N . GLY A 1 318 ? 16.289 10.466 -71.871 1.00 78.00 318 GLY A N 1
ATOM 2544 C CA . GLY A 1 318 ? 15.256 11.475 -72.119 1.00 78.00 318 GLY A CA 1
ATOM 2545 C C . GLY A 1 318 ? 14.676 12.119 -70.859 1.00 78.00 318 GLY A C 1
ATOM 2546 O O . GLY A 1 318 ? 13.720 12.886 -70.965 1.00 78.00 318 GLY A O 1
ATOM 2547 N N . PHE A 1 319 ? 15.240 11.831 -69.681 1.00 82.62 319 PHE A N 1
ATOM 2548 C CA . PHE A 1 319 ? 14.850 12.458 -68.416 1.00 82.62 319 PHE A CA 1
ATOM 2549 C C . PHE A 1 319 ? 15.592 13.777 -68.191 1.00 82.62 319 PHE A C 1
ATOM 2551 O O . PHE A 1 319 ? 16.738 13.943 -68.607 1.00 82.62 319 PHE A O 1
ATOM 2558 N N . ASP A 1 320 ? 14.946 14.714 -67.497 1.00 83.50 320 ASP A N 1
ATOM 2559 C CA . ASP A 1 320 ? 15.583 15.977 -67.136 1.00 83.50 320 ASP A CA 1
ATOM 2560 C C . ASP A 1 320 ? 16.775 15.745 -66.195 1.00 83.50 320 ASP A C 1
ATOM 2562 O O . ASP A 1 320 ? 16.719 14.920 -65.278 1.00 83.50 320 ASP A O 1
ATOM 2566 N N . HIS A 1 321 ? 17.851 16.504 -66.401 1.00 81.69 321 HIS A N 1
ATOM 2567 C CA . HIS A 1 321 ? 19.096 16.351 -65.648 1.00 81.69 321 HIS A CA 1
ATOM 2568 C C . HIS A 1 321 ? 18.889 16.555 -64.137 1.00 81.69 321 HIS A C 1
ATOM 2570 O O . HIS A 1 321 ? 19.520 15.878 -63.325 1.00 81.69 321 HIS A O 1
ATOM 2576 N N . SER A 1 322 ? 17.972 17.446 -63.741 1.00 80.62 322 SER A N 1
ATOM 2577 C CA . SER A 1 322 ? 17.657 17.666 -62.326 1.00 80.62 322 SER A CA 1
ATOM 2578 C C . SER A 1 322 ? 16.873 16.496 -61.719 1.00 80.62 322 SER A C 1
ATOM 2580 O O . SER A 1 322 ? 17.131 16.099 -60.583 1.00 80.62 322 SER A O 1
ATOM 2582 N N . ALA A 1 323 ? 15.970 15.879 -62.485 1.00 81.12 323 ALA A N 1
ATOM 2583 C CA . ALA A 1 323 ? 15.203 14.715 -62.051 1.00 81.12 323 ALA A CA 1
ATOM 2584 C C . ALA A 1 323 ? 16.083 13.458 -61.935 1.00 81.12 323 ALA A C 1
ATOM 2586 O O . ALA A 1 323 ? 15.962 12.709 -60.962 1.00 81.12 323 ALA A O 1
ATOM 2587 N N . ALA A 1 324 ? 17.011 13.271 -62.878 1.00 82.19 324 ALA A N 1
ATOM 2588 C CA . ALA A 1 324 ? 18.019 12.213 -62.857 1.00 82.19 324 ALA A CA 1
ATOM 2589 C C . ALA A 1 324 ? 18.900 12.284 -61.600 1.00 82.19 324 ALA A C 1
ATOM 2591 O O . ALA A 1 324 ? 19.085 11.284 -60.905 1.00 82.19 324 ALA A O 1
ATOM 2592 N N . GLU A 1 325 ? 19.390 13.479 -61.263 1.00 80.62 325 GLU A N 1
ATOM 2593 C CA . GLU A 1 325 ? 20.207 13.696 -60.070 1.00 80.62 325 GLU A CA 1
ATOM 2594 C C . GLU A 1 325 ? 19.427 13.411 -58.776 1.00 80.62 325 GLU A C 1
ATOM 2596 O O . GLU A 1 325 ? 19.934 12.739 -57.875 1.00 80.62 325 GLU A O 1
ATOM 2601 N N . ILE A 1 326 ? 18.177 13.874 -58.680 1.00 78.12 326 ILE A N 1
ATOM 2602 C CA . ILE A 1 326 ? 17.324 13.644 -57.506 1.00 78.12 326 ILE A CA 1
ATOM 2603 C C . ILE A 1 326 ? 17.020 12.147 -57.328 1.00 78.12 326 ILE A C 1
ATOM 2605 O O . ILE A 1 326 ? 17.067 11.642 -56.203 1.00 78.12 326 ILE A O 1
ATOM 2609 N N . ALA A 1 327 ? 16.756 11.425 -58.420 1.00 78.06 327 ALA A N 1
ATOM 2610 C CA . ALA A 1 327 ? 16.505 9.986 -58.388 1.00 78.06 327 ALA A CA 1
ATOM 2611 C C . ALA A 1 327 ? 17.742 9.198 -57.946 1.00 78.06 327 ALA A C 1
ATOM 2613 O O . ALA A 1 327 ? 17.661 8.415 -56.998 1.00 78.06 327 ALA A O 1
ATOM 2614 N N . LEU A 1 328 ? 18.905 9.490 -58.531 1.00 79.50 328 LEU A N 1
ATOM 2615 C CA . LEU A 1 328 ? 20.167 8.846 -58.161 1.00 79.50 328 LEU A CA 1
ATOM 2616 C C . LEU A 1 328 ? 20.552 9.129 -56.703 1.00 79.50 328 LEU A C 1
ATOM 2618 O O . LEU A 1 328 ? 21.047 8.235 -56.016 1.00 79.50 328 LEU A O 1
ATOM 2622 N N . ARG A 1 329 ? 20.254 10.329 -56.181 1.00 80.00 329 ARG A N 1
ATOM 2623 C CA . ARG A 1 329 ? 20.409 10.645 -54.746 1.00 80.00 329 ARG A CA 1
ATOM 2624 C C . ARG A 1 329 ? 19.514 9.791 -53.866 1.00 80.00 329 ARG A C 1
ATOM 2626 O O . ARG A 1 329 ? 19.947 9.369 -52.795 1.00 80.00 329 ARG A O 1
ATOM 2633 N N . ARG A 1 330 ? 18.285 9.519 -54.301 1.00 75.88 330 ARG A N 1
ATOM 2634 C CA . ARG A 1 330 ? 17.314 8.753 -53.515 1.00 75.88 330 ARG A CA 1
ATOM 2635 C C . ARG A 1 330 ? 17.594 7.253 -53.509 1.00 75.88 330 ARG A C 1
ATOM 2637 O O . ARG A 1 330 ? 17.350 6.612 -52.485 1.00 75.88 330 ARG A O 1
ATOM 2644 N N . PHE A 1 331 ? 18.083 6.718 -54.625 1.00 77.19 331 PHE A N 1
ATOM 2645 C CA . PHE A 1 331 ? 18.407 5.300 -54.802 1.00 77.19 331 PHE A CA 1
ATOM 2646 C C . PHE A 1 331 ? 19.909 5.014 -54.680 1.00 77.19 331 PHE A C 1
ATOM 2648 O O . PHE A 1 331 ? 20.378 3.979 -55.139 1.00 77.19 331 PHE A O 1
ATOM 2655 N N . HIS A 1 332 ? 20.658 5.912 -54.031 1.00 72.06 332 HIS A N 1
ATOM 2656 C CA . HIS A 1 332 ? 22.065 5.717 -53.675 1.00 72.06 332 HIS A CA 1
ATOM 2657 C C . HIS A 1 332 ? 22.970 5.332 -54.866 1.00 72.06 332 HIS A C 1
ATOM 2659 O O . HIS A 1 332 ? 23.851 4.491 -54.724 1.00 72.06 332 HIS A O 1
ATOM 2665 N N . GLY A 1 333 ? 22.763 5.952 -56.034 1.00 70.81 333 GLY A N 1
ATOM 2666 C CA . GLY A 1 333 ? 23.576 5.742 -57.240 1.00 70.81 333 GLY A CA 1
ATOM 2667 C C . GLY A 1 333 ? 23.166 4.554 -58.120 1.00 70.81 333 GLY A C 1
ATOM 2668 O O . GLY A 1 333 ? 23.841 4.279 -59.108 1.00 70.81 333 GLY A O 1
ATOM 2669 N N . ASP A 1 334 ? 22.066 3.866 -57.804 1.00 79.31 334 ASP A N 1
ATOM 2670 C CA . ASP A 1 334 ? 21.527 2.771 -58.618 1.00 79.31 334 ASP A CA 1
ATOM 2671 C C . ASP A 1 334 ? 20.768 3.315 -59.847 1.00 79.31 334 ASP A C 1
ATOM 2673 O O . ASP A 1 334 ? 19.670 3.874 -59.730 1.00 79.31 334 ASP A O 1
ATOM 2677 N N . VAL A 1 335 ? 21.377 3.182 -61.031 1.00 79.94 335 VAL A N 1
ATOM 2678 C CA . VAL A 1 335 ? 20.861 3.705 -62.310 1.00 79.94 335 VAL A CA 1
ATOM 2679 C C . VAL A 1 335 ? 19.553 3.021 -62.712 1.00 79.94 335 VAL A C 1
ATOM 2681 O O . VAL A 1 335 ? 18.613 3.705 -63.116 1.00 79.94 335 VAL A O 1
ATOM 2684 N N . GLU A 1 336 ? 19.448 1.699 -62.564 1.00 78.31 336 GLU A N 1
ATOM 2685 C CA . GLU A 1 336 ? 18.268 0.942 -63.002 1.00 78.31 336 GLU A CA 1
ATOM 2686 C C . GLU A 1 336 ? 17.041 1.303 -62.164 1.00 78.31 336 GLU A C 1
ATOM 2688 O O . GLU A 1 336 ? 15.982 1.629 -62.710 1.00 78.31 336 GLU A O 1
ATOM 2693 N N . ARG A 1 337 ? 17.198 1.346 -60.835 1.00 78.19 337 ARG A N 1
ATOM 2694 C CA . ARG A 1 337 ? 16.106 1.741 -59.932 1.00 78.19 337 ARG A CA 1
ATOM 2695 C C . ARG A 1 337 ? 15.696 3.196 -60.114 1.00 78.19 337 ARG A C 1
ATOM 2697 O O . ARG A 1 337 ? 14.505 3.506 -60.063 1.00 78.19 337 ARG A O 1
ATOM 2704 N N . SER A 1 338 ? 16.664 4.077 -60.363 1.00 81.44 338 SER A N 1
ATOM 2705 C CA . SER A 1 338 ? 16.401 5.495 -60.621 1.00 81.44 338 SER A CA 1
ATOM 2706 C C . SER A 1 338 ? 15.582 5.693 -61.896 1.00 81.44 338 SER A C 1
ATOM 2708 O O . SER A 1 338 ? 14.595 6.426 -61.879 1.00 81.44 338 SER A O 1
ATOM 2710 N N . VAL A 1 339 ? 15.933 4.993 -62.980 1.00 80.06 339 VAL A N 1
ATOM 2711 C CA . VAL A 1 339 ? 15.188 5.033 -64.248 1.00 80.06 339 VAL A CA 1
ATOM 2712 C C . VAL A 1 339 ? 13.792 4.440 -64.083 1.00 80.06 339 VAL A C 1
ATOM 2714 O O . VAL A 1 339 ? 12.818 5.044 -64.526 1.00 80.06 339 VAL A O 1
ATOM 2717 N N . GLN A 1 340 ? 13.658 3.298 -63.405 1.00 81.12 340 GLN A N 1
ATOM 2718 C CA . GLN A 1 340 ? 12.359 2.652 -63.208 1.00 81.12 340 GLN A CA 1
ATOM 2719 C C . GLN A 1 340 ? 11.393 3.531 -62.399 1.00 81.12 340 GLN A C 1
ATOM 2721 O O . GLN A 1 340 ? 10.217 3.639 -62.749 1.00 81.12 340 GLN A O 1
ATOM 2726 N N . ALA A 1 341 ? 11.893 4.215 -61.366 1.00 79.19 341 ALA A N 1
ATOM 2727 C CA . ALA A 1 341 ? 11.104 5.161 -60.584 1.00 79.19 341 ALA A CA 1
ATOM 2728 C C . ALA A 1 341 ? 10.726 6.421 -61.383 1.00 79.19 341 ALA A C 1
ATOM 2730 O O . ALA A 1 341 ? 9.615 6.926 -61.237 1.00 79.19 341 ALA A O 1
ATOM 2731 N N . LEU A 1 342 ? 11.615 6.916 -62.252 1.00 83.19 342 LEU A N 1
ATOM 2732 C CA . LEU A 1 342 ? 11.320 8.055 -63.126 1.00 83.19 342 LEU A CA 1
ATOM 2733 C C . LEU A 1 342 ? 10.282 7.702 -64.200 1.00 83.19 342 LEU A C 1
ATOM 2735 O O . LEU A 1 342 ? 9.375 8.496 -64.430 1.00 83.19 342 LEU A O 1
ATOM 2739 N N . ILE A 1 343 ? 10.347 6.508 -64.801 1.00 83.44 343 ILE A N 1
ATOM 2740 C CA . ILE A 1 343 ? 9.323 6.021 -65.745 1.00 83.44 343 ILE A CA 1
ATOM 2741 C C . ILE A 1 343 ? 7.965 5.899 -65.049 1.00 83.44 343 ILE A C 1
ATOM 2743 O O . ILE A 1 343 ? 6.952 6.331 -65.591 1.00 83.44 343 ILE A O 1
ATOM 2747 N N . ALA A 1 344 ? 7.936 5.336 -63.838 1.00 80.31 344 ALA A N 1
ATOM 2748 C CA . ALA A 1 344 ? 6.697 5.122 -63.091 1.00 80.31 344 ALA A CA 1
ATOM 2749 C C . ALA A 1 344 ? 5.987 6.427 -62.681 1.00 80.31 344 ALA A C 1
ATOM 2751 O O . ALA A 1 344 ? 4.793 6.406 -62.380 1.00 80.31 344 ALA A O 1
ATOM 2752 N N . HIS A 1 345 ? 6.706 7.552 -62.663 1.00 78.75 345 HIS A N 1
ATOM 2753 C CA . HIS A 1 345 ? 6.194 8.851 -62.232 1.00 78.75 345 HIS A CA 1
ATOM 2754 C C . HIS A 1 345 ? 6.313 9.942 -63.312 1.00 78.75 345 HIS A C 1
ATOM 2756 O O . HIS A 1 345 ? 6.467 11.118 -62.985 1.00 78.75 345 HIS A O 1
ATOM 2762 N N . ASP A 1 346 ? 6.242 9.564 -64.596 1.00 76.44 346 ASP A N 1
ATOM 2763 C CA . ASP A 1 346 ? 6.248 10.489 -65.747 1.00 76.44 346 ASP A CA 1
ATOM 2764 C C . ASP A 1 346 ? 7.414 11.504 -65.726 1.00 76.44 346 ASP A C 1
ATOM 2766 O O . ASP A 1 346 ? 7.285 12.670 -66.100 1.00 76.44 346 ASP A O 1
ATOM 2770 N N . GLY A 1 347 ? 8.589 11.060 -65.273 1.00 70.25 347 GLY A N 1
ATOM 2771 C CA . GLY A 1 347 ? 9.821 11.846 -65.253 1.00 70.25 347 GLY A CA 1
ATOM 2772 C C . GLY A 1 347 ? 10.016 12.747 -64.029 1.00 70.25 347 GLY A C 1
ATOM 2773 O O . GLY A 1 347 ? 11.034 13.433 -63.964 1.00 70.25 347 GLY A O 1
ATOM 2774 N N . PHE A 1 348 ? 9.113 12.728 -63.039 1.00 75.25 348 PHE A N 1
ATOM 2775 C CA . PHE A 1 348 ? 9.231 13.538 -61.819 1.00 75.25 348 PHE A CA 1
ATOM 2776 C C . PHE A 1 348 ? 8.975 12.720 -60.553 1.00 75.25 348 PHE A C 1
ATOM 2778 O O . PHE A 1 348 ? 7.935 12.092 -60.403 1.00 75.25 348 PHE A O 1
ATOM 2785 N N . LEU A 1 349 ? 9.885 12.775 -59.577 1.00 73.75 349 LEU A N 1
ATOM 2786 C CA . LEU A 1 349 ? 9.680 12.091 -58.299 1.00 73.75 349 LEU A CA 1
ATOM 2787 C C . LEU A 1 349 ? 8.752 12.899 -57.371 1.00 73.75 349 LEU A C 1
ATOM 2789 O O . LEU A 1 349 ? 9.076 14.042 -57.035 1.00 73.75 349 LEU A O 1
ATOM 2793 N N . PRO A 1 350 ? 7.620 12.334 -56.907 1.00 68.81 350 PRO A N 1
ATOM 2794 C CA . PRO A 1 350 ? 6.719 13.021 -55.986 1.00 68.81 350 PRO A CA 1
ATOM 2795 C C . PRO A 1 350 ? 7.373 13.269 -54.617 1.00 68.81 350 PRO A C 1
ATOM 2797 O O . PRO A 1 350 ? 8.098 12.427 -54.082 1.00 68.81 350 PRO A O 1
ATOM 2800 N N . SER A 1 351 ? 7.068 14.416 -53.998 1.00 59.22 351 SER A N 1
ATOM 2801 C CA . SER A 1 351 ? 7.665 14.855 -52.721 1.00 59.22 351 SER A CA 1
ATOM 2802 C C . SER A 1 351 ? 7.439 13.895 -51.542 1.00 59.22 351 SER A C 1
ATOM 2804 O O . SER A 1 351 ? 8.175 13.941 -50.559 1.00 59.22 351 SER A O 1
ATOM 2806 N N . SER A 1 352 ? 6.461 12.993 -51.641 1.00 56.50 352 SER A N 1
ATOM 2807 C CA . SER A 1 352 ? 6.211 11.918 -50.675 1.00 56.50 352 SER A CA 1
ATOM 2808 C C . SER A 1 352 ? 7.332 10.867 -50.627 1.00 56.50 352 SER A C 1
ATOM 2810 O O . SER A 1 352 ? 7.619 10.332 -49.554 1.00 56.50 352 SER A O 1
ATOM 2812 N N . LEU A 1 353 ? 8.016 10.603 -51.748 1.00 56.75 353 LEU A N 1
ATOM 2813 C CA . LEU A 1 353 ? 9.139 9.656 -51.823 1.00 56.75 353 LEU A CA 1
ATOM 2814 C C . LEU A 1 353 ? 10.469 10.265 -51.356 1.00 56.75 353 LEU A C 1
ATOM 2816 O O . LEU A 1 353 ? 11.362 9.533 -50.927 1.00 56.75 353 LEU A O 1
ATOM 2820 N N . LEU A 1 354 ? 10.589 11.595 -51.390 1.00 57.94 354 LEU A N 1
ATOM 2821 C CA . LEU A 1 354 ? 11.768 12.331 -50.918 1.00 57.94 354 LEU A CA 1
ATOM 2822 C C . LEU A 1 354 ? 11.859 12.386 -49.384 1.00 57.94 354 LEU A C 1
ATOM 2824 O O . LEU A 1 354 ? 12.961 12.437 -48.846 1.00 57.94 354 LEU A O 1
ATOM 2828 N N . ASN A 1 355 ? 10.719 12.324 -48.688 1.00 47.62 355 ASN A N 1
ATOM 2829 C CA . ASN A 1 355 ? 10.639 12.477 -47.228 1.00 47.62 355 ASN A CA 1
ATOM 2830 C C . ASN A 1 355 ? 10.423 11.166 -46.453 1.00 47.62 355 ASN A C 1
ATOM 2832 O O . ASN A 1 355 ? 10.357 11.189 -45.225 1.00 47.62 355 ASN A O 1
ATOM 2836 N N . SER A 1 356 ? 10.313 10.028 -47.138 1.00 43.22 356 SER A N 1
ATOM 2837 C CA . SER A 1 356 ? 10.110 8.728 -46.489 1.00 43.22 356 SER A CA 1
ATOM 2838 C C . SER A 1 356 ? 11.447 7.987 -46.374 1.00 43.22 356 SER A C 1
ATOM 2840 O O . SER A 1 356 ? 12.076 7.771 -47.415 1.00 43.22 356 SER A O 1
ATOM 2842 N N . PRO A 1 357 ? 11.908 7.567 -45.177 1.00 40.00 357 PRO A N 1
ATOM 2843 C CA . PRO A 1 357 ? 13.018 6.627 -45.077 1.00 40.00 357 PRO A CA 1
ATOM 2844 C C . PRO A 1 357 ? 12.602 5.304 -45.733 1.00 40.00 357 PRO A C 1
ATOM 2846 O O . PRO A 1 357 ? 11.441 4.908 -45.679 1.00 40.00 357 PRO A O 1
ATOM 2849 N N . SER A 1 358 ? 13.549 4.683 -46.430 1.00 33.38 358 SER A N 1
ATOM 2850 C CA . SER A 1 358 ? 13.407 3.495 -47.277 1.00 33.38 358 SER A CA 1
ATOM 2851 C C . SER A 1 358 ? 12.432 2.444 -46.729 1.00 33.38 358 SER A C 1
ATOM 2853 O O . SER A 1 358 ? 12.767 1.689 -45.824 1.00 33.38 358 SER A O 1
ATOM 2855 N N . SER A 1 359 ? 11.235 2.383 -47.316 1.00 29.61 359 SER A N 1
ATOM 2856 C CA . SER A 1 359 ? 10.317 1.253 -47.190 1.00 29.61 359 SER A CA 1
ATOM 2857 C C . SER A 1 359 ? 10.672 0.245 -48.277 1.00 29.61 359 SER A C 1
ATOM 2859 O O . SER A 1 359 ? 10.493 0.517 -49.463 1.00 29.61 359 SER A O 1
ATOM 2861 N N . SER A 1 360 ? 11.195 -0.904 -47.863 1.00 36.47 360 SER A N 1
ATOM 2862 C CA . SER A 1 360 ? 11.319 -2.117 -48.669 1.00 36.47 360 SER A CA 1
ATOM 2863 C C . SER A 1 360 ? 9.981 -2.479 -49.321 1.00 36.47 360 SER A C 1
ATOM 2865 O O . SER A 1 360 ? 8.928 -2.339 -48.697 1.00 36.47 360 SER A O 1
ATOM 2867 N N . SER A 1 361 ? 10.024 -2.944 -50.570 1.00 30.77 361 SER A N 1
ATOM 2868 C CA . SER A 1 361 ? 8.899 -3.661 -51.179 1.00 30.77 361 SER A CA 1
ATOM 2869 C C . SER A 1 361 ? 9.021 -5.163 -50.890 1.00 30.77 361 SER A C 1
ATOM 2871 O O . SER A 1 361 ? 10.141 -5.633 -50.668 1.00 30.77 361 SER A O 1
ATOM 2873 N N . PRO A 1 362 ? 7.888 -5.882 -50.830 1.00 48.44 362 PRO A N 1
ATOM 2874 C CA . PRO A 1 362 ? 7.785 -7.231 -50.290 1.00 48.44 362 PRO A CA 1
ATOM 2875 C C . PRO A 1 362 ? 7.939 -8.286 -51.390 1.00 48.44 362 PRO A C 1
ATOM 2877 O O . PRO A 1 362 ? 7.563 -8.023 -52.526 1.00 48.44 362 PRO A O 1
ATOM 2880 N N . GLU A 1 363 ? 8.463 -9.459 -51.037 1.00 32.97 363 GLU A N 1
ATOM 2881 C CA . GLU A 1 363 ? 7.894 -10.784 -51.342 1.00 32.97 363 GLU A CA 1
ATOM 2882 C C . GLU A 1 363 ? 8.868 -11.888 -50.885 1.00 32.97 363 GLU A C 1
ATOM 2884 O O . GLU A 1 363 ? 10.084 -11.765 -51.014 1.00 32.97 363 GLU A O 1
ATOM 2889 N N . ASP A 1 364 ? 8.281 -12.939 -50.310 1.00 32.25 364 ASP A N 1
ATOM 2890 C CA . ASP A 1 364 ? 8.846 -14.257 -50.003 1.00 32.25 364 ASP A CA 1
ATOM 2891 C C . ASP A 1 364 ? 9.929 -14.391 -48.921 1.00 32.25 364 ASP A C 1
ATOM 2893 O O . ASP A 1 364 ? 11.081 -14.710 -49.196 1.00 32.25 364 ASP A O 1
ATOM 2897 N N . MET A 1 365 ? 9.489 -14.321 -47.658 1.00 30.97 365 MET A N 1
ATOM 2898 C CA . MET A 1 365 ? 9.789 -15.358 -46.656 1.00 30.97 365 MET A CA 1
ATOM 2899 C C . MET A 1 365 ? 8.620 -15.452 -45.665 1.00 30.97 365 MET A C 1
ATOM 2901 O O . MET A 1 365 ? 8.545 -14.705 -44.691 1.00 30.97 365 MET A O 1
ATOM 2905 N N . GLU A 1 366 ? 7.690 -16.376 -45.910 1.00 36.28 366 GLU A N 1
ATOM 2906 C CA . GLU A 1 366 ? 6.766 -16.842 -44.875 1.00 36.28 366 GLU A CA 1
ATOM 2907 C C . GLU A 1 366 ? 7.558 -17.647 -43.837 1.00 36.28 366 GLU A C 1
ATOM 2909 O O . GLU A 1 366 ? 7.763 -18.853 -43.968 1.00 36.28 366 GLU A O 1
ATOM 2914 N N . VAL A 1 367 ? 8.025 -16.962 -42.796 1.00 35.47 367 VAL A N 1
ATOM 2915 C CA . VAL A 1 367 ? 8.441 -17.590 -41.543 1.00 35.47 367 VAL A CA 1
ATOM 2916 C C . VAL A 1 367 ? 7.705 -16.867 -40.422 1.00 35.47 367 VAL A C 1
ATOM 2918 O O . VAL A 1 367 ? 8.078 -15.766 -40.048 1.00 35.47 367 VAL A O 1
ATOM 2921 N N . ASP A 1 368 ? 6.590 -17.446 -39.980 1.00 38.06 368 ASP A N 1
ATOM 2922 C CA . ASP A 1 368 ? 6.090 -17.517 -38.594 1.00 38.06 368 ASP A CA 1
ATOM 2923 C C . ASP A 1 368 ? 6.347 -16.342 -37.602 1.00 38.06 368 ASP A C 1
ATOM 2925 O O . ASP A 1 368 ? 6.513 -16.550 -36.403 1.00 38.06 368 ASP A O 1
ATOM 2929 N N . GLU A 1 369 ? 6.390 -15.079 -38.043 1.00 44.84 369 GLU A N 1
ATOM 2930 C CA . GLU A 1 369 ? 6.568 -13.918 -37.144 1.00 44.84 369 GLU A CA 1
ATOM 2931 C C . GLU A 1 369 ? 5.244 -13.259 -36.716 1.00 44.84 369 GLU A C 1
ATOM 2933 O O . GLU A 1 369 ? 5.205 -12.503 -35.736 1.00 44.84 369 GLU A O 1
ATOM 2938 N N . GLY A 1 370 ? 4.146 -13.557 -37.417 1.00 44.69 370 GLY A N 1
ATOM 2939 C CA . GLY A 1 370 ? 2.827 -12.965 -37.172 1.00 44.69 370 GLY A CA 1
ATOM 2940 C C . GLY A 1 370 ? 2.231 -13.350 -35.816 1.00 44.69 370 GLY A C 1
ATOM 2941 O O . GLY A 1 370 ? 1.798 -12.472 -35.065 1.00 44.69 370 GLY A O 1
ATOM 2942 N N . GLU A 1 371 ? 2.277 -14.639 -35.458 1.00 46.44 371 GLU A N 1
ATOM 2943 C CA . GLU A 1 371 ? 1.762 -15.127 -34.169 1.00 46.44 371 GLU A CA 1
ATOM 2944 C C . GLU A 1 371 ? 2.590 -14.574 -32.997 1.00 46.44 371 GLU A C 1
ATOM 2946 O O . GLU A 1 371 ? 2.037 -14.056 -32.024 1.00 46.44 371 GLU A O 1
ATOM 2951 N N . SER A 1 372 ? 3.921 -14.538 -33.137 1.00 63.94 372 SER A N 1
ATOM 2952 C CA . SER A 1 372 ? 4.825 -14.014 -32.105 1.00 63.94 372 SER A CA 1
ATOM 2953 C C . SER A 1 372 ? 4.665 -12.503 -31.872 1.00 63.94 372 SER A C 1
ATOM 2955 O O . SER A 1 372 ? 4.786 -12.012 -30.745 1.00 63.94 372 SER A O 1
ATOM 2957 N N . ALA A 1 373 ? 4.402 -11.710 -32.916 1.00 71.12 373 ALA A N 1
ATOM 2958 C CA . ALA A 1 373 ? 4.168 -10.270 -32.772 1.00 71.12 373 ALA A CA 1
ATOM 2959 C C . ALA A 1 373 ? 2.828 -9.963 -32.080 1.00 71.12 373 ALA A C 1
ATOM 2961 O O . ALA A 1 373 ? 2.766 -9.089 -31.206 1.00 71.12 373 ALA A O 1
ATOM 2962 N N . GLU A 1 374 ? 1.768 -10.696 -32.426 1.00 76.88 374 GLU A N 1
ATOM 2963 C CA . GLU A 1 374 ? 0.450 -10.511 -31.823 1.00 76.88 374 GLU A CA 1
ATOM 2964 C C . GLU A 1 374 ? 0.417 -10.969 -30.355 1.00 76.88 374 GLU A C 1
ATOM 2966 O O . GLU A 1 374 ? -0.162 -10.287 -29.505 1.00 76.88 374 GLU A O 1
ATOM 2971 N N . GLU A 1 375 ? 1.093 -12.070 -30.020 1.00 77.81 375 GLU A N 1
ATOM 2972 C CA . GLU A 1 375 ? 1.265 -12.516 -28.634 1.00 77.81 375 GLU A CA 1
ATOM 2973 C C . GLU A 1 375 ? 2.017 -11.487 -27.788 1.00 77.81 375 GLU A C 1
ATOM 2975 O O . GLU A 1 375 ? 1.527 -11.091 -26.729 1.00 77.81 375 GLU A O 1
ATOM 2980 N N . ARG A 1 376 ? 3.145 -10.960 -28.283 1.00 75.50 376 ARG A N 1
ATOM 2981 C CA . ARG A 1 376 ? 3.911 -9.907 -27.591 1.00 75.50 376 ARG A CA 1
ATOM 2982 C C . ARG A 1 376 ? 3.088 -8.641 -27.360 1.00 75.50 376 ARG A C 1
ATOM 2984 O O . ARG A 1 376 ? 3.225 -7.990 -26.321 1.00 75.50 376 ARG A O 1
ATOM 2991 N N . ARG A 1 377 ? 2.211 -8.285 -28.304 1.00 79.06 377 ARG A N 1
ATOM 2992 C CA . ARG A 1 377 ? 1.270 -7.170 -28.136 1.00 79.06 377 ARG A CA 1
ATOM 2993 C C . ARG A 1 377 ? 0.250 -7.462 -27.033 1.00 79.06 377 ARG A C 1
ATOM 2995 O O . ARG A 1 377 ? 0.075 -6.629 -26.148 1.00 79.06 377 ARG A O 1
ATOM 3002 N N . LYS A 1 378 ? -0.371 -8.645 -27.043 1.00 83.19 378 LYS A N 1
ATOM 3003 C CA . LYS A 1 378 ? -1.332 -9.068 -26.007 1.00 83.19 378 LYS A CA 1
ATOM 3004 C C . LYS A 1 378 ? -0.692 -9.099 -24.620 1.00 83.19 378 LYS A C 1
ATOM 3006 O O . LYS A 1 378 ? -1.316 -8.671 -23.653 1.00 83.19 378 LYS A O 1
ATOM 3011 N N . GLU A 1 379 ? 0.542 -9.583 -24.506 1.00 83.19 379 GLU A N 1
ATOM 3012 C CA . GLU A 1 379 ? 1.294 -9.573 -23.247 1.00 83.19 379 GLU A CA 1
ATOM 3013 C C . GLU A 1 379 ? 1.546 -8.153 -22.742 1.00 83.19 379 GLU A C 1
ATOM 3015 O O . GLU A 1 379 ? 1.315 -7.878 -21.565 1.00 83.19 379 GLU A O 1
ATOM 3020 N N . ARG A 1 380 ? 1.936 -7.233 -23.632 1.00 79.44 380 ARG A N 1
ATOM 3021 C CA . ARG A 1 380 ? 2.120 -5.819 -23.286 1.00 79.44 380 ARG A CA 1
ATOM 3022 C C . ARG A 1 380 ? 0.831 -5.187 -22.764 1.00 79.44 380 ARG A C 1
ATOM 3024 O O . ARG A 1 380 ? 0.866 -4.541 -21.723 1.00 79.44 380 ARG A O 1
ATOM 3031 N N . GLU A 1 381 ? -0.293 -5.419 -23.438 1.00 83.75 381 GLU A N 1
ATOM 3032 C CA . GLU A 1 381 ? -1.606 -4.905 -23.024 1.00 83.75 381 GLU A CA 1
ATOM 3033 C C . GLU A 1 381 ? -2.026 -5.446 -21.646 1.00 83.75 381 GLU A C 1
ATOM 3035 O O . GLU A 1 381 ? -2.542 -4.704 -20.813 1.00 83.75 381 GLU A O 1
ATOM 3040 N N . ILE A 1 382 ? -1.776 -6.733 -21.371 1.00 84.81 382 ILE A N 1
ATOM 3041 C CA . ILE A 1 382 ? -2.048 -7.335 -20.056 1.00 84.81 382 ILE A CA 1
ATOM 3042 C C . ILE A 1 382 ? -1.184 -6.680 -18.969 1.00 84.81 382 ILE A C 1
ATOM 3044 O O . ILE A 1 382 ? -1.661 -6.429 -17.864 1.00 84.81 382 ILE A O 1
ATOM 3048 N N . VAL A 1 383 ? 0.094 -6.438 -19.257 1.00 81.56 383 VAL A N 1
ATOM 3049 C CA . VAL A 1 383 ? 1.021 -5.834 -18.295 1.00 81.56 383 VAL A CA 1
ATOM 3050 C C . VAL A 1 383 ? 0.650 -4.377 -18.009 1.00 81.56 383 VAL A C 1
ATOM 3052 O O . VAL A 1 383 ? 0.642 -3.973 -16.849 1.00 81.56 383 VAL A O 1
ATOM 3055 N N . GLU A 1 384 ? 0.282 -3.608 -19.032 1.00 82.50 384 GLU A N 1
ATOM 3056 C CA . GLU A 1 384 ? -0.168 -2.219 -18.889 1.00 82.50 384 GLU A CA 1
ATOM 3057 C C . GLU A 1 384 ? -1.456 -2.109 -18.056 1.00 82.50 384 GLU A C 1
ATOM 3059 O O . GLU A 1 384 ? -1.547 -1.255 -17.175 1.00 82.50 384 GLU A O 1
ATOM 3064 N N . GLU A 1 385 ? -2.406 -3.033 -18.243 1.00 84.81 385 GLU A N 1
ATOM 3065 C CA . GLU A 1 385 ? -3.624 -3.127 -17.423 1.00 84.81 385 GLU A CA 1
ATOM 3066 C C . GLU A 1 385 ? -3.304 -3.316 -15.932 1.00 84.81 385 GLU A C 1
ATOM 3068 O O . GLU A 1 385 ? -3.965 -2.745 -15.068 1.00 84.81 385 GLU A O 1
ATOM 3073 N N . VAL A 1 386 ? -2.298 -4.134 -15.620 1.00 83.19 386 VAL A N 1
ATOM 3074 C CA . VAL A 1 386 ? -1.884 -4.390 -14.237 1.00 83.19 386 VAL A CA 1
ATOM 3075 C C . VAL A 1 386 ? -1.141 -3.193 -13.646 1.00 83.19 386 VAL A C 1
ATOM 3077 O O . VAL A 1 386 ? -1.375 -2.841 -12.493 1.00 83.19 386 VAL A O 1
ATOM 3080 N N . LEU A 1 387 ? -0.283 -2.542 -14.433 1.00 81.44 387 LEU A N 1
ATOM 3081 C CA . LEU A 1 387 ? 0.458 -1.354 -14.006 1.00 81.44 387 LEU A CA 1
ATOM 3082 C C . LEU A 1 387 ? -0.451 -0.160 -13.717 1.00 81.44 387 LEU A C 1
ATOM 3084 O O . LEU A 1 387 ? -0.116 0.641 -12.852 1.00 81.44 387 LEU A O 1
ATOM 3088 N N . ALA A 1 388 ? -1.601 -0.059 -14.384 1.00 84.75 388 ALA A N 1
ATOM 3089 C CA . ALA A 1 388 ? -2.569 1.009 -14.146 1.00 84.75 388 ALA A CA 1
ATOM 3090 C C . ALA A 1 388 ? -3.145 1.016 -12.716 1.00 84.75 388 ALA A C 1
ATOM 3092 O O . ALA A 1 388 ? -3.583 2.063 -12.242 1.00 84.75 388 ALA A O 1
ATOM 3093 N N . ASP A 1 389 ? -3.145 -0.130 -12.027 1.00 83.19 389 ASP A N 1
ATOM 3094 C CA . ASP A 1 389 ? -3.601 -0.236 -10.635 1.00 83.19 389 ASP A CA 1
ATOM 3095 C C . ASP A 1 389 ? -2.456 -0.122 -9.615 1.00 83.19 389 ASP A C 1
ATOM 3097 O O . ASP A 1 389 ? -2.720 -0.041 -8.415 1.00 83.19 389 ASP A O 1
ATOM 3101 N N . ILE A 1 390 ? -1.198 -0.112 -10.068 1.00 81.25 390 ILE A N 1
ATOM 3102 C CA . ILE A 1 390 ? -0.028 0.011 -9.198 1.00 81.25 390 ILE A CA 1
ATOM 3103 C C . ILE A 1 390 ? 0.235 1.501 -8.926 1.00 81.25 390 ILE A C 1
ATOM 3105 O O . ILE A 1 390 ? 0.432 2.267 -9.872 1.00 81.25 390 ILE A O 1
ATOM 3109 N N . PRO A 1 391 ? 0.271 1.943 -7.655 1.00 77.31 391 PRO A N 1
ATOM 3110 C CA . PRO A 1 391 ? 0.538 3.337 -7.330 1.00 77.31 391 PRO A CA 1
ATOM 3111 C C . PRO A 1 391 ? 1.927 3.794 -7.785 1.00 77.31 391 PRO A C 1
ATOM 3113 O O . PRO A 1 391 ? 2.907 3.054 -7.715 1.00 77.31 391 PRO A O 1
ATOM 3116 N N . GLU A 1 392 ? 2.048 5.071 -8.149 1.00 68.38 392 GLU A N 1
ATOM 3117 C CA . GLU A 1 392 ? 3.354 5.669 -8.457 1.00 68.38 392 GLU A CA 1
ATOM 3118 C C . GLU A 1 392 ? 4.254 5.799 -7.214 1.00 68.38 392 GLU A C 1
ATOM 3120 O O . GLU A 1 392 ? 5.476 5.919 -7.337 1.00 68.38 392 GLU A O 1
ATOM 3125 N N . HIS A 1 393 ? 3.667 5.800 -6.010 1.00 71.75 393 HIS A N 1
ATOM 3126 C CA . HIS A 1 393 ? 4.372 6.042 -4.755 1.00 71.75 393 HIS A CA 1
ATOM 3127 C C . HIS A 1 393 ? 4.227 4.879 -3.763 1.00 71.75 393 HIS A C 1
ATOM 3129 O O . HIS A 1 393 ? 3.122 4.505 -3.389 1.00 71.75 393 HIS A O 1
ATOM 3135 N N . GLU A 1 394 ? 5.366 4.395 -3.245 1.00 71.31 394 GLU A N 1
ATOM 3136 C CA . GLU A 1 394 ? 5.465 3.369 -2.185 1.00 71.31 394 GLU A CA 1
ATOM 3137 C C . GLU A 1 394 ? 4.566 3.611 -0.954 1.00 71.31 394 GLU A C 1
ATOM 3139 O O . GLU A 1 394 ? 4.064 2.657 -0.373 1.00 71.31 394 GLU A O 1
ATOM 3144 N N . GLU A 1 395 ? 4.309 4.869 -0.575 1.00 77.38 395 GLU A N 1
ATOM 3145 C CA . GLU A 1 395 ? 3.516 5.220 0.612 1.00 77.38 395 GLU A CA 1
ATOM 3146 C C . GLU A 1 395 ? 2.031 5.464 0.317 1.00 77.38 395 GLU A C 1
ATOM 3148 O O . GLU A 1 395 ? 1.311 5.944 1.190 1.00 77.38 395 GLU A O 1
ATOM 3153 N N . ASP A 1 396 ? 1.546 5.151 -0.888 1.00 84.06 396 ASP A N 1
ATOM 3154 C CA . ASP A 1 396 ? 0.141 5.376 -1.256 1.00 84.06 396 ASP A CA 1
ATOM 3155 C C . ASP A 1 396 ? -0.833 4.692 -0.286 1.00 84.06 396 ASP A C 1
ATOM 3157 O O . ASP A 1 396 ? -1.847 5.268 0.098 1.00 84.06 396 ASP A O 1
ATOM 3161 N N . TYR A 1 397 ? -0.475 3.506 0.211 1.00 86.06 397 TYR A N 1
ATOM 3162 C CA . TYR A 1 397 ? -1.288 2.767 1.177 1.00 86.06 397 TYR A CA 1
ATOM 3163 C C . TYR A 1 397 ? -1.367 3.434 2.568 1.00 86.06 397 TYR A C 1
ATOM 3165 O O . TYR A 1 397 ? -2.228 3.076 3.369 1.00 86.06 397 TYR A O 1
ATOM 3173 N N . LEU A 1 398 ? -0.495 4.407 2.868 1.00 89.50 398 LEU A N 1
ATOM 3174 C CA . LEU A 1 398 ? -0.539 5.219 4.093 1.00 89.50 398 LEU A CA 1
ATOM 3175 C C . LEU A 1 398 ? -1.412 6.474 3.931 1.00 89.50 398 LEU A C 1
ATOM 3177 O O . LEU A 1 398 ? -1.747 7.140 4.918 1.00 89.50 398 LEU A O 1
ATOM 3181 N N . ASP A 1 399 ? -1.786 6.826 2.699 1.00 89.75 399 ASP A N 1
ATOM 3182 C CA . ASP A 1 399 ? -2.635 7.975 2.394 1.00 89.75 399 ASP A CA 1
ATOM 3183 C C . ASP A 1 399 ? -4.123 7.648 2.583 1.00 89.75 399 ASP A C 1
ATOM 3185 O O . ASP A 1 399 ? -4.910 7.553 1.643 1.00 89.75 399 ASP A O 1
ATOM 3189 N N . MET A 1 400 ? -4.513 7.466 3.842 1.00 87.06 400 MET A N 1
ATOM 3190 C CA . MET A 1 400 ? -5.898 7.206 4.232 1.00 87.06 400 MET A CA 1
ATOM 3191 C C . MET A 1 400 ? -6.608 8.506 4.632 1.00 87.06 400 MET A C 1
ATOM 3193 O O . MET A 1 400 ? -6.024 9.343 5.329 1.00 87.06 400 MET A O 1
ATOM 3197 N N . THR A 1 401 ? -7.877 8.667 4.241 1.00 89.31 401 THR A N 1
ATOM 3198 C CA . THR A 1 401 ? -8.739 9.778 4.704 1.00 89.31 401 THR A CA 1
ATOM 3199 C C . THR A 1 401 ? -9.268 9.557 6.120 1.00 89.31 401 THR A C 1
ATOM 3201 O O . THR A 1 401 ? -9.635 10.514 6.787 1.00 89.31 401 THR A O 1
ATOM 3204 N N . LEU A 1 402 ? -9.264 8.306 6.592 1.00 93.00 402 LEU A N 1
ATOM 3205 C CA . LEU A 1 402 ? -9.776 7.874 7.896 1.00 93.00 402 LEU A CA 1
ATOM 3206 C C . LEU A 1 402 ? -11.298 8.040 8.088 1.00 93.00 402 LEU A C 1
ATOM 3208 O O . LEU A 1 402 ? -11.796 7.881 9.203 1.00 93.00 402 LEU A O 1
ATOM 3212 N N . GLU A 1 403 ? -12.063 8.321 7.028 1.00 93.50 403 GLU A N 1
ATOM 3213 C CA . GLU A 1 403 ? -13.523 8.459 7.145 1.00 93.50 403 GLU A CA 1
ATOM 3214 C C . GLU A 1 403 ? -14.220 7.110 7.381 1.00 93.50 403 GLU A C 1
ATOM 3216 O O . GLU A 1 403 ? -15.103 7.016 8.231 1.00 93.50 403 GLU A O 1
ATOM 3221 N N . GLU A 1 404 ? -13.786 6.030 6.725 1.00 94.12 404 GLU A N 1
ATOM 3222 C CA . GLU A 1 404 ? -14.391 4.706 6.945 1.00 94.12 404 GLU A CA 1
ATOM 3223 C C . GLU A 1 404 ? -14.047 4.152 8.342 1.00 94.12 404 GLU A C 1
ATOM 3225 O O . GLU A 1 404 ? -14.881 3.557 9.021 1.00 94.12 404 GLU A O 1
ATOM 3230 N N . GLU A 1 405 ? -12.822 4.390 8.824 1.00 96.25 405 GLU A N 1
ATOM 3231 C CA . GLU A 1 405 ? -12.382 4.149 10.204 1.00 96.25 405 GLU A CA 1
ATOM 3232 C C . GLU A 1 405 ? -13.338 4.792 11.194 1.00 96.25 405 GLU A C 1
ATOM 3234 O O . GLU A 1 405 ? -13.804 4.145 12.133 1.00 96.25 405 GLU A O 1
ATOM 3239 N N . LYS A 1 406 ? -13.603 6.077 10.979 1.00 96.62 406 LYS A N 1
ATOM 3240 C CA . LYS A 1 406 ? -14.437 6.903 11.830 1.00 96.62 406 LYS A CA 1
ATOM 3241 C C . LYS A 1 406 ? -15.869 6.382 11.860 1.00 96.62 406 LYS A C 1
ATOM 3243 O O . LYS A 1 406 ? -16.414 6.203 12.948 1.00 96.62 406 LYS A O 1
ATOM 3248 N N . GLU A 1 407 ? -16.445 6.048 10.707 1.00 96.62 407 GLU A N 1
ATOM 3249 C CA . GLU A 1 407 ? -17.771 5.423 10.615 1.00 96.62 407 GLU A CA 1
ATOM 3250 C C . GLU A 1 407 ? -17.851 4.113 11.414 1.00 96.62 407 GLU A C 1
ATOM 3252 O O . GLU A 1 407 ? -18.770 3.929 12.219 1.00 96.62 407 GLU A O 1
ATOM 3257 N N . VAL A 1 408 ? -16.870 3.217 11.256 1.00 96.88 408 VAL A N 1
ATOM 3258 C CA . VAL A 1 408 ? -16.855 1.932 11.974 1.00 96.88 408 VAL A CA 1
ATOM 3259 C C . VAL A 1 408 ? -16.648 2.132 13.479 1.00 96.88 408 VAL A C 1
ATOM 3261 O O . VAL A 1 408 ? -17.344 1.492 14.270 1.00 96.88 408 VAL A O 1
ATOM 3264 N N . ILE A 1 409 ? -15.767 3.047 13.902 1.00 97.38 409 ILE A N 1
ATOM 3265 C CA . ILE A 1 409 ? -15.588 3.395 15.323 1.00 97.38 409 ILE A CA 1
ATOM 3266 C C . ILE A 1 409 ? -16.916 3.866 15.923 1.00 97.38 409 ILE A C 1
ATOM 3268 O O . ILE A 1 409 ? -17.328 3.355 16.968 1.00 97.38 409 ILE A O 1
ATOM 3272 N N . TYR A 1 410 ? -17.611 4.801 15.266 1.00 96.88 410 TYR A N 1
ATOM 3273 C CA . TYR A 1 410 ? -18.892 5.313 15.755 1.00 96.88 410 TYR A CA 1
ATOM 3274 C C . TYR A 1 410 ? -19.967 4.225 15.817 1.00 96.88 410 TYR A C 1
ATOM 3276 O O . TYR A 1 410 ? -20.650 4.110 16.838 1.00 96.88 410 TYR A O 1
ATOM 3284 N N . LYS A 1 411 ? -20.077 3.390 14.775 1.00 96.19 411 LYS A N 1
ATOM 3285 C CA . LYS A 1 411 ? -21.020 2.261 14.716 1.00 96.19 411 LYS A CA 1
ATOM 3286 C C . LYS A 1 411 ? -20.835 1.320 15.910 1.00 96.19 411 LYS A C 1
ATOM 3288 O O . LYS A 1 411 ? -21.777 1.088 16.665 1.00 96.19 411 LYS A O 1
ATOM 3293 N N . TYR A 1 412 ? -19.614 0.835 16.138 1.00 96.50 412 TYR A N 1
ATOM 3294 C CA . TYR A 1 412 ? -19.345 -0.126 17.212 1.00 96.50 412 TYR A CA 1
ATOM 3295 C C . TYR A 1 412 ? -19.430 0.487 18.611 1.00 96.50 412 TYR A C 1
ATOM 3297 O O . TYR A 1 412 ? -19.871 -0.184 19.545 1.00 96.50 412 TYR A O 1
ATOM 3305 N N . LYS A 1 413 ? -19.075 1.766 18.779 1.00 95.69 413 LYS A N 1
ATOM 3306 C CA . LYS A 1 413 ? -19.281 2.464 20.054 1.00 95.69 413 LYS A CA 1
ATOM 3307 C C . LYS A 1 413 ? -20.758 2.640 20.392 1.00 95.69 413 LYS A C 1
ATOM 3309 O O . LYS A 1 413 ? -21.136 2.421 21.541 1.00 95.69 413 LYS A O 1
ATOM 3314 N N . SER A 1 414 ? -21.587 2.994 19.410 1.00 95.81 414 SER A N 1
ATOM 3315 C CA . SER A 1 414 ? -23.039 3.096 19.592 1.00 95.81 414 SER A CA 1
ATOM 3316 C C . SER A 1 414 ? -23.639 1.753 20.014 1.00 95.81 414 SER A C 1
ATOM 3318 O O . SER A 1 414 ? -24.395 1.684 20.984 1.00 95.81 414 SER A O 1
ATOM 3320 N N . TRP A 1 415 ? -23.238 0.667 19.352 1.00 94.44 415 TRP A N 1
ATOM 3321 C CA . TRP A 1 415 ? -23.671 -0.679 19.716 1.00 94.44 415 TRP A CA 1
ATOM 3322 C C . TRP A 1 415 ? -23.226 -1.090 21.118 1.00 94.44 415 TRP A C 1
ATOM 3324 O O . TRP A 1 415 ? -24.020 -1.651 21.867 1.00 94.44 415 TRP A O 1
ATOM 3334 N N . LEU A 1 416 ? -21.992 -0.765 21.507 1.00 92.88 416 LEU A N 1
ATOM 3335 C CA . LEU A 1 416 ? -21.474 -1.063 22.841 1.00 92.88 416 LEU A CA 1
ATOM 3336 C C . LEU A 1 416 ? -22.258 -0.333 23.943 1.00 92.88 416 LEU A C 1
ATOM 3338 O O . LEU A 1 416 ? -22.584 -0.942 24.960 1.00 92.88 416 LEU A O 1
ATOM 3342 N N . GLN A 1 417 ? -22.622 0.934 23.723 1.00 89.75 417 GLN A N 1
ATOM 3343 C CA . GLN A 1 417 ? -23.480 1.692 24.641 1.00 89.75 417 GLN A CA 1
ATOM 3344 C C . GLN A 1 417 ? -24.880 1.071 24.760 1.00 89.75 417 GLN A C 1
ATOM 3346 O O . GLN A 1 417 ? -25.392 0.926 25.869 1.00 89.75 417 GLN A O 1
ATOM 3351 N N . GLY A 1 418 ? -25.476 0.653 23.638 1.00 85.69 418 GLY A N 1
ATOM 3352 C CA . GLY A 1 418 ? -26.770 -0.036 23.632 1.00 85.69 418 GLY A CA 1
ATOM 3353 C C . GLY A 1 418 ? -26.733 -1.381 24.367 1.00 85.69 418 GLY A C 1
ATOM 3354 O O . GLY A 1 418 ? -27.626 -1.683 25.158 1.00 85.69 418 GLY A O 1
ATOM 3355 N N . SER A 1 419 ? -25.670 -2.170 24.180 1.00 78.75 419 SER A N 1
ATOM 3356 C CA . SER A 1 419 ? -25.480 -3.438 24.894 1.00 78.75 419 SER A CA 1
ATOM 3357 C C . SER A 1 419 ? -25.334 -3.235 26.406 1.00 78.75 419 SER A C 1
ATOM 3359 O O . SER A 1 419 ? -25.940 -3.981 27.167 1.00 78.75 419 SER A O 1
ATOM 3361 N N . GLN A 1 420 ? -24.611 -2.200 26.851 1.00 73.25 420 GLN A N 1
ATOM 3362 C CA . GLN A 1 420 ? -24.439 -1.886 28.278 1.00 73.25 420 GLN A CA 1
ATOM 3363 C C . GLN A 1 420 ? -25.738 -1.431 28.962 1.00 73.25 420 GLN A C 1
ATOM 3365 O O . GLN A 1 420 ? -25.980 -1.783 30.118 1.00 73.25 420 GLN A O 1
ATOM 3370 N N . GLN A 1 421 ? -26.591 -0.690 28.247 1.00 68.50 421 GLN A N 1
ATOM 3371 C CA . GLN A 1 421 ? -27.923 -0.295 28.726 1.00 68.50 421 GLN A CA 1
ATOM 3372 C C . GLN A 1 421 ? -28.906 -1.469 28.795 1.00 68.50 421 GLN A C 1
ATOM 3374 O O . GLN A 1 421 ? -29.847 -1.421 29.572 1.00 68.50 421 GLN A O 1
ATOM 3379 N N . SER A 1 422 ? -28.691 -2.518 27.997 1.00 62.34 422 SER A N 1
ATOM 3380 C CA . SER A 1 422 ? -29.530 -3.726 27.995 1.00 62.34 422 SER A CA 1
ATOM 3381 C C . SER A 1 422 ? -29.185 -4.688 29.139 1.00 62.34 422 SER A C 1
ATOM 3383 O O . SER A 1 422 ? -29.999 -5.527 29.514 1.00 62.34 422 SER A O 1
ATOM 3385 N N . THR A 1 423 ? -27.953 -4.607 29.651 1.00 58.62 423 THR A N 1
ATOM 3386 C CA . THR A 1 423 ? -27.431 -5.445 30.743 1.00 58.62 423 THR A CA 1
ATOM 3387 C C . THR A 1 423 ? -27.501 -4.784 32.123 1.00 58.62 423 THR A C 1
ATOM 3389 O O . THR A 1 423 ? -27.167 -5.442 33.107 1.00 58.62 423 THR A O 1
ATOM 3392 N N . SER A 1 424 ? -27.880 -3.502 32.185 1.00 50.00 424 SER A N 1
ATOM 3393 C CA . SER A 1 424 ? -28.121 -2.736 33.421 1.00 50.00 424 SER A CA 1
ATOM 3394 C C . SER A 1 424 ? -29.610 -2.716 33.733 1.00 50.00 424 SER A C 1
ATOM 3396 O O . SER A 1 424 ? -29.954 -2.789 34.933 1.00 50.00 424 SER A O 1
#

Radius of gyration: 31.34 Å; Cα contacts (8 Å, |Δi|>4): 426; chains: 1; bounding box: 66×45×106 Å

InterPro domains:
  IPR009060 UBA-like superfamily [SSF46934] (168-233)
  IPR009060 UBA-like superfamily [SSF46934] (248-289)
  IPR009060 UBA-like superfamily [SSF46934] (290-347)
  IPR015940 Ubiquitin-associated domain [PF00627] (250-284)
  IPR015940 Ubiquitin-associated domain [PS50030] (190-230)
  IPR015940 Ubiquitin-associated domain [PS50030] (247-287)
  IPR015940 Ubiquitin-associated domain [PS50030] (305-345)
  IPR015940 Ubiquitin-associated domain [SM00165] (192-229)
  IPR015940 Ubiquitin-associated domain [SM00165] (249-286)
  IPR015940 Ubiquitin-associated domain [SM00165] (307-344)
  IPR039749 NEDD8 ultimate buster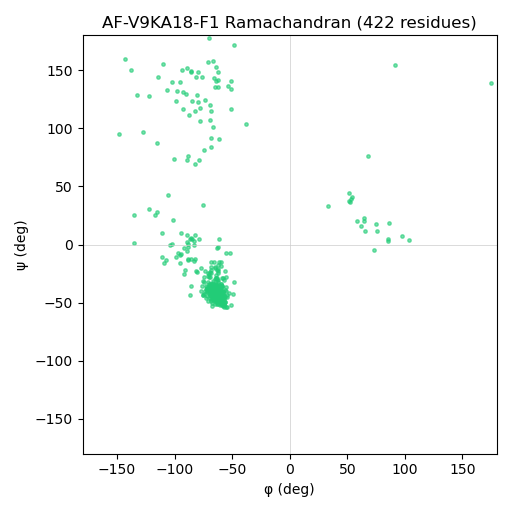 1 [PTHR12948] (6-417)

Sequence (424 aa):
TLFRSRTRKGAELLAQHGENTDLSNAPYLEVADQKGRPIPIPAVEKKALVLAMTLHEKGRAFMKKKDYVSALLYLLDADAEFGKCGSEILTIVDNYAVLQLEVVWCYVHLEQLDCLRDAEDRLRRAQTRLNSCYGENLERLYNLKGNTAKEQVLFLRLKLLQGVVLYHKGKLDETNKHLNEAEMLLRKLSVDDTKVTKLMTFGFTAQEARLGLRACEDDIESAASHIYQRREDKAEIRKKERMERKRKKQEAINSLMARGFSENAATKAFRSANNNFKRALDILENSPELSHPEDDLPGPSHQVQITEETINQVAFLGFDHSAAEIALRRFHGDVERSVQALIAHDGFLPSSLLNSPSSSSPEDMEVDEGESAEERRKEREIVEEVLADIPEHEEDYLDMTLEEEKEVIYKYKSWLQGSQQSTS

Nearest PDB structures (foldseek):
  7v1m-assembly1_H  TM=4.582E-01  e=1.327E-01  Homo sapiens
  8e0m-assembly3_G  TM=4.062E-01  e=7.007E+00  synthetic construct
  7xtf-assembly1_A  TM=3.554E-01  e=4.774E+00  Pandoraea apista
  6yos-assembly1_A  TM=2.692E-01  e=5.908E+00  Homo sapiens
  5i7d-assembly1_A  TM=1.002E-01  e=6.430E-01  Homo sapiens

pLDDT: mean 80.85, std 16.38, range [29.61, 98.31]